Protein AF-A0A819PLM0-F1 (afdb_monomer_lite)

InterPro domains:
  IPR001611 Leucine-rich repeat [PS51450] (161-182)
  IPR003591 Leucine-rich repeat, typical subtype [SM00369] (133-156)
  IPR003591 Leucine-rich repeat, typical subtype [SM00369] (159-182)
  IPR003591 Leucine-rich repeat, typical subtype [SM00369] (183-206)
  IPR032675 Leucine-rich repeat domain superfamily [G3DSA:3.80.10.10] (33-227)
  IPR032675 Leucine-rich repeat domain superfamily [G3DSA:3.80.10.10] (303-506)

Secondary structure (DSSP, 8-state):
--------------------S-SS--TTEEEETTTEEEEES-EE-S---TT-STT-----EEEEEES-EESS-HHHHHTTTGGGEEEEEEES-EE-TT----TT-----SS--EEEEE-HHHHHHHTTTT---TT--EEE-TTS---TTS-EE--TTT-TT--EEE--SS--SBSTTEESGGGGG-SEEE--SS---B---EEE---S-SS----EEE---TT--EEE-TT-TT--HHHHHHHHGGGGT-SSPEEEE-TTS----GGGGTTTGGGEEEEE--S---SSPBPTTTTTT-TT--EEE--S-TT--EEEEEE-TT--EEE-TT-TT--EEEEEE--TT-EEEEEE--SS---EEEEE-TTSS-SSEEEEEEE-TTS-----GGGGGEEEEEEE--SS---EEEEE-------SS---S--EEE--SS--SEEEEE--SS--SEEE--SS--SEEEEE-S---EEE-TT-TT---STTTEEEE-TT--EEE-TT------

Foldseek 3Di:
DDDDDDDDDDDDPPDPPPDLVDPDDPPQWDDDLAAETEGEQEEAPAAPSPQPPPPPPHAHHAYYYENYEYADAVCRNDVRPLCRYQEYAYYNYHYDPPDDDDPPRADANNNHQYYAHQEPVVVVRCVQQPHADPRHAEYHHDNHADEPVAQHEDECRRVVRHAYYAHEHYAYQECCSYEYDCLLRHQEYHHEHYQHQAHFFNFYQPPVDPPDRDGDSPLDNLNHAEYHYALHQNYDLVRVLSNQVNLVPHPHAHADAHENNQDADLLSCLVRLCRYAHEHYEPYQHVDEADCSRCVPNQNHAYYAYAQHAPHQEHEYEFHLNHAEDHHEHHANHAYYEYEYQDQNHAYAYDHHANYQHADYYYHCPNYPQQAYEYAEYAHDNHQYQDDVRLSRYAYQEHHHANYAHAEADDDERPNDPDPDPPPDAREDHHEHYAYQYHADEYEDQDHQEYEHYHYCHQAYHEDYEHHQYYEHANNQNHEPDCVRYHYHYPNHNYYHHHNYDYDDD

Structure (mmCIF, N/CA/C/O backbone):
data_AF-A0A819PLM0-F1
#
_entry.id   AF-A0A819PLM0-F1
#
loop_
_atom_site.group_PDB
_atom_site.id
_atom_site.type_symbol
_atom_site.label_atom_id
_atom_site.label_alt_id
_atom_site.label_comp_id
_atom_site.label_asym_id
_atom_site.label_entity_id
_atom_site.label_seq_id
_atom_site.pdbx_PDB_ins_code
_atom_site.Cartn_x
_atom_site.Cartn_y
_atom_site.Cartn_z
_atom_site.occupancy
_atom_site.B_iso_or_equiv
_atom_site.auth_seq_id
_atom_site.auth_comp_id
_atom_site.auth_asym_id
_atom_site.auth_atom_id
_atom_site.pdbx_PDB_model_num
ATOM 1 N N . MET A 1 1 ? 8.967 42.102 -96.503 1.00 39.44 1 MET A N 1
ATOM 2 C CA . MET A 1 1 ? 8.960 40.852 -95.717 1.00 39.44 1 MET A CA 1
ATOM 3 C C . MET A 1 1 ? 9.315 41.214 -94.288 1.00 39.44 1 MET A C 1
ATOM 5 O O . MET A 1 1 ? 10.420 41.681 -94.067 1.00 39.44 1 MET A O 1
ATOM 9 N N . LYS A 1 2 ? 8.344 41.156 -93.372 1.00 35.94 2 LYS A N 1
ATOM 10 C CA . LYS A 1 2 ? 8.522 41.447 -91.943 1.00 35.94 2 LYS A CA 1
ATOM 11 C C . LYS A 1 2 ? 8.435 40.114 -91.203 1.00 35.94 2 LYS A C 1
ATOM 13 O O . LYS A 1 2 ? 7.390 39.475 -91.269 1.00 35.94 2 LYS A O 1
ATOM 18 N N . GLU A 1 3 ? 9.522 39.701 -90.564 1.00 42.59 3 GLU A N 1
ATOM 19 C CA . GLU A 1 3 ? 9.562 38.519 -89.702 1.00 42.59 3 GLU A CA 1
ATOM 20 C C . GLU A 1 3 ? 8.874 38.829 -88.367 1.00 42.59 3 GLU A C 1
ATOM 22 O O . GLU A 1 3 ? 9.189 39.813 -87.698 1.00 42.59 3 GLU A O 1
ATOM 27 N N . GLN A 1 4 ? 7.893 38.003 -88.005 1.00 39.53 4 GLN A N 1
ATOM 28 C CA . GLN A 1 4 ? 7.268 38.000 -86.687 1.00 39.53 4 GLN A CA 1
ATOM 29 C C . GLN A 1 4 ? 8.081 37.086 -85.769 1.00 39.53 4 GLN A C 1
ATOM 31 O O . GLN A 1 4 ? 8.126 35.876 -85.970 1.00 39.53 4 GLN A O 1
ATOM 36 N N . ILE A 1 5 ? 8.704 37.672 -84.748 1.00 39.28 5 ILE A N 1
ATOM 37 C CA . ILE A 1 5 ? 9.298 36.943 -83.626 1.00 39.28 5 ILE A CA 1
ATOM 38 C C . ILE A 1 5 ? 8.172 36.651 -82.629 1.00 39.28 5 ILE A C 1
ATOM 40 O O . ILE A 1 5 ? 7.633 37.565 -82.004 1.00 39.28 5 ILE A O 1
ATOM 44 N N . LEU A 1 6 ? 7.799 35.377 -82.502 1.00 31.53 6 LEU A N 1
ATOM 45 C CA . LEU A 1 6 ? 6.848 34.889 -81.506 1.00 31.53 6 LEU A CA 1
ATOM 46 C C . LEU A 1 6 ? 7.634 34.500 -80.240 1.00 31.53 6 LEU A C 1
ATOM 48 O O . LEU A 1 6 ? 8.292 33.464 -80.206 1.00 31.53 6 LEU A O 1
ATOM 52 N N . ILE A 1 7 ? 7.604 35.348 -79.209 1.00 33.19 7 ILE A N 1
ATOM 53 C CA . ILE A 1 7 ? 8.177 35.046 -77.888 1.00 33.19 7 ILE A CA 1
ATOM 54 C C . ILE A 1 7 ? 7.120 34.285 -77.080 1.00 33.19 7 ILE A C 1
ATOM 56 O O . ILE A 1 7 ? 6.097 34.854 -76.703 1.00 33.19 7 ILE A O 1
ATOM 60 N N . LEU A 1 8 ? 7.364 32.999 -76.821 1.00 29.98 8 LEU A N 1
ATOM 61 C CA . LEU A 1 8 ? 6.540 32.169 -75.942 1.00 29.98 8 LEU A CA 1
ATOM 62 C C . LEU A 1 8 ? 6.987 32.387 -74.484 1.00 29.98 8 LEU A C 1
ATOM 64 O O . LEU A 1 8 ? 8.054 31.926 -74.081 1.00 29.98 8 LEU A O 1
ATOM 68 N N . PHE A 1 9 ? 6.185 33.092 -73.685 1.00 32.97 9 PHE A N 1
ATOM 69 C CA . PHE A 1 9 ? 6.354 33.144 -72.230 1.00 32.97 9 PHE A CA 1
ATOM 70 C C . PHE A 1 9 ? 5.713 31.897 -71.605 1.00 32.97 9 PHE A C 1
ATOM 72 O O . PHE A 1 9 ? 4.490 31.765 -71.595 1.00 32.97 9 PHE A O 1
ATOM 79 N N . PHE A 1 10 ? 6.525 30.992 -71.055 1.00 31.45 10 PHE A N 1
ATOM 80 C CA . PHE A 1 10 ? 6.043 29.958 -70.138 1.00 31.45 10 PHE A CA 1
ATOM 81 C C . PHE A 1 10 ? 5.852 30.586 -68.750 1.00 31.45 10 PHE A C 1
ATOM 83 O O . PHE A 1 10 ? 6.812 30.791 -68.010 1.00 31.45 10 PHE A O 1
ATOM 90 N N . LEU A 1 11 ? 4.606 30.910 -68.399 1.00 32.84 11 LEU A N 1
ATOM 91 C CA . LEU A 1 11 ? 4.214 31.162 -67.014 1.00 32.84 11 LEU A CA 1
ATOM 92 C C . LEU A 1 11 ? 4.039 29.802 -66.322 1.00 32.84 11 LEU A C 1
ATOM 94 O O . LEU A 1 11 ? 3.054 29.106 -66.556 1.00 32.84 11 LEU A O 1
ATOM 98 N N . ILE A 1 12 ? 4.991 29.414 -65.474 1.00 34.84 12 ILE A N 1
ATOM 99 C CA . ILE A 1 12 ? 4.799 28.301 -64.539 1.00 34.84 12 ILE A CA 1
ATOM 100 C C . ILE A 1 12 ? 4.036 28.863 -63.336 1.00 34.84 12 ILE A C 1
ATOM 102 O O . ILE A 1 12 ? 4.604 29.555 -62.492 1.00 34.84 12 ILE A O 1
ATOM 106 N N . PHE A 1 13 ? 2.736 28.584 -63.271 1.00 33.00 13 PHE A N 1
ATOM 107 C CA . PHE A 1 13 ? 1.958 28.737 -62.046 1.00 33.00 13 PHE A CA 1
ATOM 108 C C . PHE A 1 13 ? 2.398 27.639 -61.068 1.00 33.00 13 PHE A C 1
ATOM 110 O O . PHE A 1 13 ? 2.023 26.480 -61.217 1.00 33.00 13 PHE A O 1
ATOM 117 N N . ILE A 1 14 ? 3.211 27.993 -60.070 1.00 35.59 14 ILE A N 1
ATOM 118 C CA . ILE A 1 14 ? 3.368 27.158 -58.875 1.00 35.59 14 ILE A CA 1
ATOM 119 C C . ILE A 1 14 ? 2.155 27.454 -57.998 1.00 35.59 14 ILE A C 1
ATOM 121 O O . ILE A 1 14 ? 2.146 28.400 -57.208 1.00 35.59 14 ILE A O 1
ATOM 125 N N . GLU A 1 15 ? 1.099 26.671 -58.179 1.00 34.19 15 GLU A N 1
ATOM 126 C CA . GLU A 1 15 ? -0.020 26.659 -57.251 1.00 34.19 15 GLU A CA 1
ATOM 127 C C . GLU A 1 15 ? 0.487 26.067 -55.931 1.00 34.19 15 GLU A C 1
ATOM 129 O O . GLU A 1 15 ? 0.917 24.916 -55.856 1.00 34.19 15 GLU A O 1
ATOM 134 N N . LYS A 1 16 ? 0.514 26.888 -54.878 1.00 37.19 16 LYS A N 1
ATOM 135 C CA . LYS A 1 16 ? 0.837 26.460 -53.515 1.00 37.19 16 LYS A CA 1
ATOM 136 C C . LYS A 1 16 ? -0.324 25.592 -53.014 1.00 37.19 16 LYS A C 1
ATOM 138 O O . LYS A 1 16 ? -1.188 26.066 -52.279 1.00 37.19 16 LYS A O 1
ATOM 143 N N . THR A 1 17 ? -0.384 24.331 -53.430 1.00 36.22 17 THR A N 1
ATOM 144 C CA . THR A 1 17 ? -1.346 23.368 -52.894 1.00 36.22 17 THR A CA 1
ATOM 145 C C . THR A 1 17 ? -0.977 23.088 -51.440 1.00 36.22 17 THR A C 1
ATOM 147 O O . THR A 1 17 ? -0.076 22.301 -51.148 1.00 36.22 17 THR A O 1
ATOM 150 N N . LYS A 1 18 ? -1.658 23.763 -50.509 1.00 42.03 18 LYS A N 1
ATOM 151 C CA . LYS A 1 18 ? -1.736 23.356 -49.103 1.00 42.03 18 LYS A CA 1
ATOM 152 C C . LYS A 1 18 ? -2.531 22.050 -49.028 1.00 42.03 18 LYS A C 1
ATOM 154 O O . LYS A 1 18 ? -3.700 22.054 -48.665 1.00 42.03 18 LYS A O 1
ATOM 159 N N . CYS A 1 19 ? -1.914 20.943 -49.414 1.00 35.69 19 CYS A N 1
ATOM 160 C CA . CYS A 1 19 ? -2.446 19.618 -49.136 1.00 35.69 19 CYS A CA 1
ATOM 161 C C . CYS A 1 19 ? -1.855 19.162 -47.803 1.00 35.69 19 CYS A C 1
ATOM 163 O O . CYS A 1 19 ? -0.781 18.562 -47.772 1.00 35.69 19 CYS A O 1
ATOM 165 N N . SER A 1 20 ? -2.538 19.437 -46.689 1.00 47.97 20 SER A N 1
ATOM 166 C CA . SER A 1 20 ? -2.386 18.553 -45.535 1.00 47.97 20 SER A CA 1
ATOM 167 C C . SER A 1 20 ? -2.935 17.200 -45.981 1.00 47.97 20 SER A C 1
ATOM 169 O O . SER A 1 20 ? -4.117 17.090 -46.286 1.00 47.97 20 SER A O 1
ATOM 171 N N . PHE A 1 21 ? -2.072 16.188 -46.092 1.00 48.28 21 PHE A N 1
ATOM 172 C CA . PHE A 1 21 ? -2.403 14.867 -46.655 1.00 48.28 21 PHE A CA 1
ATOM 173 C C . PHE A 1 21 ? -3.603 14.175 -45.985 1.00 48.28 21 PHE A C 1
ATOM 175 O O . PHE A 1 21 ? -4.183 13.252 -46.547 1.00 48.28 21 PHE A O 1
ATOM 182 N N . TRP A 1 22 ? -3.999 14.648 -44.806 1.00 51.53 22 TRP A N 1
ATOM 183 C CA . TRP A 1 22 ? -5.264 14.320 -44.177 1.00 51.53 22 TRP A CA 1
ATOM 184 C C . TRP A 1 22 ? -6.136 15.572 -44.197 1.00 51.53 22 TRP A C 1
ATOM 186 O O . TRP A 1 22 ? -5.910 16.504 -43.427 1.00 51.53 22 TRP A O 1
ATOM 196 N N . ASN A 1 23 ? -7.130 15.603 -45.083 1.00 54.16 23 ASN A N 1
ATOM 197 C CA . ASN A 1 23 ? -8.199 16.600 -44.987 1.00 54.16 23 ASN A CA 1
ATOM 198 C C . ASN A 1 23 ? -9.123 16.313 -43.786 1.00 54.16 23 ASN A C 1
ATOM 200 O O . ASN A 1 23 ? -9.836 17.204 -43.339 1.00 54.16 23 ASN A O 1
ATOM 204 N N . GLU A 1 24 ? -9.067 15.099 -43.228 1.00 61.81 24 GLU A N 1
ATOM 205 C CA . GLU A 1 24 ? -9.832 14.671 -42.057 1.00 61.81 24 GLU A CA 1
ATOM 206 C C . GLU A 1 24 ? -8.942 13.809 -41.158 1.00 61.81 24 GLU A C 1
ATOM 208 O O . GLU A 1 24 ? -8.357 12.844 -41.630 1.00 61.81 24 GLU A O 1
ATOM 213 N N . ILE A 1 25 ? -8.819 14.142 -39.872 1.00 70.19 25 ILE A N 1
ATOM 214 C CA . ILE A 1 25 ? -8.204 13.263 -38.861 1.00 70.19 25 ILE A CA 1
ATOM 215 C C . ILE A 1 25 ? -9.040 11.968 -38.800 1.00 70.19 25 ILE A C 1
ATOM 217 O O . ILE A 1 25 ? -10.268 12.075 -38.870 1.00 70.19 25 ILE A O 1
ATOM 221 N N . PRO A 1 26 ? -8.448 10.757 -38.655 1.00 79.31 26 PRO A N 1
ATOM 222 C CA . PRO A 1 26 ? -9.245 9.546 -38.477 1.00 79.31 26 PRO A CA 1
ATOM 223 C C . PRO A 1 26 ? -10.295 9.754 -37.392 1.00 79.31 26 PRO A C 1
ATOM 225 O O . PRO A 1 26 ? -9.988 10.294 -36.333 1.00 79.31 26 PRO A O 1
ATOM 228 N N . SER A 1 27 ? -11.511 9.257 -37.600 1.00 83.38 27 SER A N 1
ATOM 229 C CA . SER A 1 27 ? -12.610 9.430 -36.638 1.00 83.38 27 SER A CA 1
ATOM 230 C C . SER A 1 27 ? -12.317 8.877 -35.234 1.00 83.38 27 SER A C 1
ATOM 232 O O . SER A 1 27 ? -13.018 9.211 -34.284 1.00 83.38 27 SER A O 1
ATOM 234 N N . ARG A 1 28 ? -11.280 8.042 -35.090 1.00 89.38 28 ARG A N 1
ATOM 235 C CA . ARG A 1 28 ? -10.802 7.469 -33.821 1.00 89.38 28 ARG A CA 1
ATOM 236 C C . ARG A 1 28 ? -9.476 8.060 -33.343 1.00 89.38 28 ARG A C 1
ATOM 238 O O . ARG A 1 28 ? -8.719 7.405 -32.628 1.00 89.38 28 ARG A O 1
ATOM 245 N N . CYS A 1 29 ? -9.176 9.270 -33.788 1.00 88.12 29 CYS A N 1
ATOM 246 C CA . CYS A 1 29 ? -8.016 10.020 -33.362 1.00 88.12 29 CYS A CA 1
ATOM 247 C C . CYS A 1 29 ? -8.452 11.373 -32.811 1.00 88.12 29 CYS A C 1
ATOM 249 O O . CYS A 1 29 ? -9.227 12.102 -33.427 1.00 88.12 29 CYS A O 1
ATOM 251 N N . ILE A 1 30 ? -7.926 11.707 -31.641 1.00 86.44 30 ILE A N 1
ATOM 252 C CA . ILE A 1 30 ? -8.022 13.021 -31.029 1.00 86.44 30 ILE A CA 1
ATOM 253 C C . ILE A 1 30 ? -6.692 13.716 -31.270 1.00 86.44 30 ILE A C 1
ATOM 255 O O . ILE A 1 30 ? -5.627 13.166 -30.987 1.00 86.44 30 ILE A O 1
ATOM 259 N N . TYR A 1 31 ? -6.766 14.938 -31.779 1.00 82.56 31 TYR A N 1
ATOM 260 C CA . TYR A 1 31 ? -5.604 15.792 -31.927 1.00 82.56 31 TYR A CA 1
ATOM 261 C C . TYR A 1 31 ? -5.872 17.148 -31.291 1.00 82.56 31 TYR A C 1
ATOM 263 O O . TYR A 1 31 ? -6.720 17.914 -31.751 1.00 82.56 31 TYR A O 1
ATOM 271 N N . ASP A 1 32 ? -5.111 17.434 -30.247 1.00 78.50 32 ASP A N 1
ATOM 272 C CA . ASP A 1 32 ? -4.927 18.762 -29.702 1.00 78.50 32 ASP A CA 1
ATOM 273 C C . ASP A 1 32 ? -3.659 19.357 -30.320 1.00 78.50 32 ASP A C 1
ATOM 275 O O . ASP A 1 32 ? -2.555 18.838 -30.150 1.00 78.50 32 ASP A O 1
ATOM 279 N N . ARG A 1 33 ? -3.828 20.488 -31.013 1.00 69.06 33 ARG A N 1
ATOM 280 C CA . ARG A 1 33 ? -2.746 21.241 -31.665 1.00 69.06 33 ARG A CA 1
ATOM 281 C C . ARG A 1 33 ? -1.660 21.722 -30.702 1.00 69.06 33 ARG A C 1
ATOM 283 O O . ARG A 1 33 ? -0.655 22.246 -31.176 1.00 69.06 33 ARG A O 1
ATOM 290 N N . THR A 1 34 ? -1.890 21.635 -29.395 1.00 70.62 34 THR A N 1
ATOM 291 C CA . THR A 1 34 ? -0.967 22.135 -28.379 1.00 70.62 34 THR A CA 1
ATOM 292 C C . THR A 1 34 ? -0.127 21.044 -27.729 1.00 70.62 34 THR A C 1
ATOM 294 O O . THR A 1 34 ? 1.035 21.306 -27.435 1.00 70.62 34 THR A O 1
ATOM 297 N N . THR A 1 35 ? -0.683 19.852 -27.481 1.00 79.88 35 THR A N 1
ATOM 298 C CA . THR A 1 35 ? -0.025 18.887 -26.582 1.00 79.88 35 THR A CA 1
ATOM 299 C C . THR A 1 35 ? -0.283 17.414 -26.879 1.00 79.88 35 THR A C 1
ATOM 301 O O . THR A 1 35 ? 0.577 16.605 -26.551 1.00 79.88 35 THR A O 1
ATOM 304 N N . LEU A 1 36 ? -1.405 17.018 -27.486 1.00 86.56 36 LEU A N 1
ATOM 305 C CA . LEU A 1 36 ? -1.820 15.611 -27.498 1.00 86.56 36 LEU A CA 1
ATOM 306 C C . LEU A 1 36 ? -2.197 15.119 -28.892 1.00 86.56 36 LEU A C 1
ATOM 308 O O . LEU A 1 36 ? -3.069 15.673 -29.554 1.00 86.56 36 LEU A O 1
ATOM 312 N N . PHE A 1 37 ? -1.631 13.985 -29.282 1.00 89.38 37 PHE A N 1
ATOM 313 C CA . PHE A 1 37 ? -2.155 13.156 -30.356 1.00 89.38 37 PHE A CA 1
ATOM 314 C C . PHE A 1 37 ? -2.455 11.761 -29.815 1.00 89.38 37 PHE A C 1
ATOM 316 O O . PHE A 1 37 ? -1.547 11.052 -29.393 1.00 89.38 37 PHE A O 1
ATOM 323 N N . SER A 1 38 ? -3.726 11.365 -29.822 1.00 91.69 38 SER A N 1
ATOM 324 C CA . SER A 1 38 ? -4.169 10.073 -29.301 1.00 91.69 38 SER A CA 1
ATOM 325 C C . SER A 1 38 ? -5.030 9.344 -30.321 1.00 91.69 38 SER A C 1
ATOM 327 O O . SER A 1 38 ? -5.985 9.916 -30.835 1.00 91.69 38 SER A O 1
ATOM 329 N N . CYS A 1 39 ? -4.721 8.084 -30.610 1.00 92.25 39 CYS A N 1
ATOM 330 C CA . CYS A 1 39 ? -5.466 7.250 -31.548 1.00 92.25 39 CYS A CA 1
ATOM 331 C C . CYS A 1 39 ? -5.725 5.861 -30.980 1.00 92.25 39 CYS A C 1
ATOM 333 O O . CYS A 1 39 ? -4.857 5.269 -30.334 1.00 92.25 39 CYS A O 1
ATOM 335 N N . TRP A 1 40 ? -6.890 5.294 -31.294 1.00 94.12 40 TRP A N 1
ATOM 336 C CA . TRP A 1 40 ? -7.228 3.924 -30.915 1.00 94.12 40 TRP A CA 1
ATOM 337 C C . TRP A 1 40 ? -7.963 3.177 -32.024 1.00 94.12 40 TRP A C 1
ATOM 339 O O . TRP A 1 40 ? -8.825 3.734 -32.700 1.00 94.12 40 TRP A O 1
ATOM 349 N N . ASN A 1 41 ? -7.689 1.879 -32.174 1.00 92.81 41 ASN A N 1
ATOM 350 C CA . ASN A 1 41 ? -8.374 1.021 -33.148 1.00 92.81 41 ASN A CA 1
ATOM 351 C C . ASN A 1 41 ? -8.357 1.608 -34.576 1.00 92.81 41 ASN A C 1
ATOM 353 O O . ASN A 1 41 ? -9.371 1.551 -35.282 1.00 92.81 41 ASN A O 1
ATOM 357 N N . THR A 1 42 ? -7.233 2.208 -34.975 1.00 90.44 42 THR A N 1
ATOM 358 C CA . THR A 1 42 ? -7.061 2.888 -36.266 1.00 90.44 42 THR A CA 1
ATOM 359 C C . THR A 1 42 ? -6.138 2.076 -37.165 1.00 90.44 42 THR A C 1
ATOM 361 O O . THR A 1 42 ? -5.247 1.369 -36.698 1.00 90.44 42 THR A O 1
ATOM 364 N N . THR A 1 43 ? -6.338 2.169 -38.477 1.00 89.56 43 THR A N 1
ATOM 365 C CA . THR A 1 43 ? -5.385 1.644 -39.456 1.00 89.56 43 THR A CA 1
ATOM 366 C C . THR A 1 43 ? -4.625 2.796 -40.096 1.00 89.56 43 THR A C 1
ATOM 368 O O . THR A 1 43 ? -5.218 3.634 -40.772 1.00 89.56 43 THR A O 1
ATOM 371 N N . PHE A 1 44 ? -3.313 2.835 -39.886 1.00 85.56 44 PHE A N 1
ATOM 372 C CA . PHE A 1 44 ? -2.427 3.838 -40.463 1.00 85.56 44 PHE A CA 1
ATOM 373 C C . PHE A 1 44 ? -1.891 3.335 -41.800 1.00 85.56 44 PHE A C 1
ATOM 375 O O . PHE A 1 44 ? -0.992 2.494 -41.850 1.00 85.56 44 PHE A O 1
ATOM 382 N N . THR A 1 45 ? -2.477 3.846 -42.881 1.00 83.94 45 THR A N 1
ATOM 383 C CA . THR A 1 45 ? -2.053 3.586 -44.268 1.00 83.94 45 THR A CA 1
ATOM 384 C C . THR A 1 45 ? -1.266 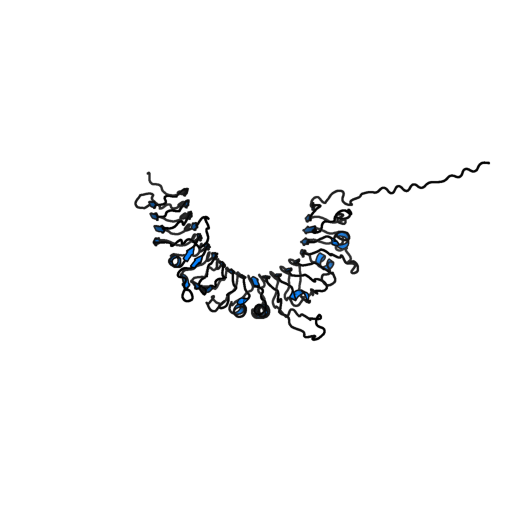4.746 -44.878 1.00 83.94 45 THR A C 1
ATOM 386 O O . THR A 1 45 ? -0.668 4.589 -45.936 1.00 83.94 45 THR A O 1
ATOM 389 N N . HIS A 1 46 ? -1.243 5.897 -44.198 1.00 79.12 46 HIS A N 1
ATOM 390 C CA . HIS A 1 46 ? -0.556 7.122 -44.607 1.00 79.12 46 HIS A CA 1
ATOM 391 C C . HIS A 1 46 ? 0.226 7.706 -43.417 1.00 79.12 46 HIS A C 1
ATOM 393 O O . HIS A 1 46 ? -0.208 7.508 -42.274 1.00 79.12 46 HIS A O 1
ATOM 399 N N . PRO A 1 47 ? 1.352 8.414 -43.654 1.00 72.25 47 PRO A N 1
ATOM 400 C CA . PRO A 1 47 ? 2.085 9.115 -42.606 1.00 72.25 47 PRO A CA 1
ATOM 401 C C . PRO A 1 47 ? 1.164 10.048 -41.832 1.00 72.25 47 PRO A C 1
ATOM 403 O O . PRO A 1 47 ? 0.231 10.622 -42.402 1.00 72.25 47 PRO A O 1
ATOM 406 N N . ILE A 1 48 ? 1.435 10.232 -40.545 1.00 69.00 48 ILE A N 1
ATOM 407 C CA . ILE A 1 48 ? 0.731 11.227 -39.745 1.00 69.00 48 ILE A CA 1
ATOM 408 C C . ILE A 1 48 ? 1.258 12.606 -40.195 1.00 69.00 48 ILE A C 1
ATOM 410 O O . ILE A 1 48 ? 2.424 12.910 -39.971 1.00 69.00 48 ILE A O 1
ATOM 414 N N . PRO A 1 49 ? 0.441 13.461 -40.839 1.00 60.31 49 PRO A N 1
ATOM 415 C CA . PRO A 1 49 ? 0.878 14.706 -41.474 1.00 60.31 49 PRO A CA 1
ATOM 416 C C . PRO A 1 49 ? 0.991 15.837 -40.453 1.00 60.31 49 PRO A C 1
ATOM 418 O O . PRO A 1 49 ? 1.187 16.998 -40.815 1.00 60.31 49 PRO A O 1
ATOM 421 N N . LEU A 1 50 ? 0.762 15.511 -39.182 1.00 57.12 50 LEU A N 1
ATOM 422 C CA . LEU A 1 50 ? 0.890 16.443 -38.090 1.00 57.12 50 LEU A CA 1
ATOM 423 C C . LEU A 1 50 ? 2.317 17.003 -38.173 1.00 57.12 50 LEU A C 1
ATOM 425 O O . LEU A 1 50 ? 3.246 16.298 -38.556 1.00 57.12 50 LEU A O 1
ATOM 429 N N . PHE A 1 51 ? 2.492 18.275 -37.837 1.00 56.06 51 PHE A N 1
ATOM 430 C CA . PHE A 1 51 ? 3.798 18.925 -37.669 1.00 56.06 51 PHE A CA 1
ATOM 431 C C . PHE A 1 51 ? 4.514 19.497 -38.912 1.00 56.06 51 PHE A C 1
ATOM 433 O O . PHE A 1 51 ? 5.518 20.177 -38.726 1.00 56.06 51 PHE A O 1
ATOM 440 N N . ASN A 1 52 ? 3.992 19.374 -40.142 1.00 49.47 52 ASN A N 1
ATOM 441 C CA . ASN A 1 52 ? 4.617 20.024 -41.318 1.00 49.47 52 ASN A CA 1
ATOM 442 C C . ASN A 1 52 ? 4.338 21.538 -41.471 1.00 49.47 52 ASN A C 1
ATOM 444 O O . ASN A 1 52 ? 4.957 22.182 -42.322 1.00 49.47 52 ASN A O 1
ATOM 448 N N . ASP A 1 53 ? 3.456 22.142 -40.664 1.00 51.44 53 ASP A N 1
ATOM 449 C CA . ASP A 1 53 ? 3.334 23.607 -40.639 1.00 51.44 53 ASP A CA 1
ATOM 450 C C . ASP A 1 53 ? 4.442 24.208 -39.755 1.00 51.44 53 ASP A C 1
ATOM 452 O O . ASP A 1 53 ? 4.517 23.969 -38.552 1.00 51.44 53 ASP A O 1
ATOM 456 N N . LEU A 1 54 ? 5.293 25.033 -40.372 1.00 46.81 54 LEU A N 1
ATOM 457 C CA . LEU A 1 54 ? 6.492 25.709 -39.836 1.00 46.81 54 LEU A CA 1
ATOM 458 C C . LEU A 1 54 ? 6.279 26.592 -38.579 1.00 46.81 54 LEU A C 1
ATOM 460 O O . LEU A 1 54 ? 7.188 27.312 -38.172 1.00 46.81 54 LEU A O 1
ATOM 464 N N . THR A 1 55 ? 5.096 26.579 -37.968 1.00 49.50 55 THR A N 1
ATOM 465 C CA . THR A 1 55 ? 4.713 27.409 -36.815 1.00 49.50 55 THR A CA 1
ATOM 466 C C . THR A 1 55 ? 4.659 26.661 -35.482 1.00 49.50 55 THR A C 1
ATOM 468 O O . THR A 1 55 ? 4.373 27.280 -34.460 1.00 49.50 55 THR A O 1
ATOM 471 N N . TYR A 1 56 ? 4.933 25.355 -35.446 1.00 52.25 56 TYR A N 1
ATOM 472 C CA . TYR A 1 56 ? 4.885 24.582 -34.201 1.00 52.25 56 TYR A CA 1
ATOM 473 C C . TYR A 1 56 ? 6.214 24.658 -33.437 1.00 52.25 56 TYR A C 1
ATOM 475 O O . TYR A 1 56 ? 7.086 23.805 -33.562 1.00 52.25 56 TYR A O 1
ATOM 483 N N . THR A 1 57 ? 6.366 25.713 -32.635 1.00 52.84 57 THR A N 1
ATOM 484 C CA . THR A 1 57 ? 7.484 25.918 -31.694 1.00 52.84 57 THR A CA 1
ATOM 485 C C . THR A 1 57 ? 7.231 25.320 -30.307 1.00 52.84 57 THR A C 1
ATOM 487 O O . THR A 1 57 ? 8.044 25.505 -29.401 1.00 52.84 57 THR A O 1
ATOM 490 N N . LEU A 1 58 ? 6.106 24.629 -30.108 1.00 54.22 58 LEU A N 1
ATOM 491 C CA . LEU A 1 58 ? 5.733 24.097 -28.804 1.00 54.22 58 LEU A CA 1
ATOM 492 C C . LEU A 1 58 ? 6.474 22.783 -28.533 1.00 54.22 58 LEU A C 1
ATOM 494 O O . LEU A 1 58 ? 6.332 21.790 -29.246 1.00 54.22 58 LEU A O 1
ATOM 498 N N . GLN A 1 59 ? 7.303 22.821 -27.496 1.00 61.34 59 GLN A N 1
ATOM 499 C CA . GLN A 1 59 ? 7.862 21.645 -26.839 1.00 61.34 59 GLN A CA 1
ATOM 500 C C . GLN A 1 59 ? 6.715 20.914 -26.114 1.00 61.34 59 GLN A C 1
ATOM 502 O O . GLN A 1 59 ? 5.730 21.562 -25.762 1.00 61.34 59 GLN A O 1
ATOM 507 N N . ASN A 1 60 ? 6.854 19.603 -25.877 1.00 71.62 60 ASN A N 1
ATOM 508 C CA . ASN A 1 60 ? 5.978 18.789 -25.008 1.00 71.62 60 ASN A CA 1
ATOM 509 C C . ASN A 1 60 ? 4.787 18.082 -25.679 1.00 71.62 60 ASN A C 1
ATOM 511 O O . ASN A 1 60 ? 3.675 18.081 -25.152 1.00 71.62 60 ASN A O 1
ATOM 515 N N . HIS A 1 61 ? 4.999 17.454 -26.840 1.00 85.56 61 HIS A N 1
ATOM 516 C CA . HIS A 1 61 ? 3.950 16.641 -27.460 1.00 85.56 61 HIS A CA 1
ATOM 517 C C . HIS A 1 61 ? 3.898 15.225 -26.874 1.00 85.56 61 HIS A C 1
ATOM 519 O O . HIS A 1 61 ? 4.910 14.519 -26.807 1.00 85.56 61 HIS A O 1
ATOM 525 N N . TYR A 1 62 ? 2.687 14.811 -26.517 1.00 90.38 62 TYR A N 1
ATOM 526 C CA . TYR A 1 62 ? 2.311 13.488 -26.044 1.00 90.38 62 TYR A CA 1
ATOM 527 C C . TYR A 1 62 ? 1.634 12.742 -27.192 1.00 90.38 62 TYR A C 1
ATOM 529 O O . TYR A 1 62 ? 0.600 13.170 -27.706 1.00 90.38 62 TYR A O 1
ATOM 537 N N . VAL A 1 63 ? 2.225 11.629 -27.610 1.00 91.25 63 VAL A N 1
ATOM 538 C CA . VAL A 1 63 ? 1.700 10.768 -28.668 1.00 91.25 63 VAL A CA 1
ATOM 539 C C . VAL A 1 63 ? 1.308 9.432 -28.065 1.00 91.25 63 VAL A C 1
ATOM 541 O O . VAL A 1 63 ? 2.135 8.757 -27.463 1.00 91.25 63 VAL A O 1
ATOM 544 N N . GLN A 1 64 ? 0.058 9.035 -28.264 1.00 93.44 64 GLN A N 1
ATOM 545 C CA . GLN A 1 64 ? -0.495 7.790 -27.756 1.00 93.44 64 GLN A CA 1
ATOM 546 C C . GLN A 1 64 ? -1.213 7.048 -28.879 1.00 93.44 64 GLN A C 1
ATOM 548 O O . GLN A 1 64 ? -2.183 7.540 -29.448 1.00 93.44 64 GLN A O 1
ATOM 553 N N . ILE A 1 65 ? -0.769 5.838 -29.197 1.00 92.56 65 ILE A N 1
ATOM 554 C CA . ILE A 1 65 ? -1.419 5.005 -30.206 1.00 92.56 65 ILE A CA 1
ATOM 555 C C . ILE A 1 65 ? -1.662 3.624 -29.617 1.00 92.56 65 ILE A C 1
ATOM 557 O O . ILE A 1 65 ? -0.726 2.926 -29.222 1.00 92.56 65 ILE A O 1
ATOM 561 N N . ARG A 1 66 ? -2.935 3.229 -29.555 1.00 93.81 66 ARG A N 1
ATOM 562 C CA . ARG A 1 66 ? -3.359 1.957 -28.964 1.00 93.81 66 ARG A CA 1
ATOM 563 C C . ARG A 1 66 ? -4.119 1.089 -29.955 1.00 93.81 66 ARG A C 1
ATOM 565 O O . ARG A 1 66 ? -4.900 1.607 -30.758 1.00 93.81 66 ARG A O 1
ATOM 572 N N . ASN A 1 67 ? -3.973 -0.230 -29.846 1.00 93.44 67 ASN A N 1
ATOM 573 C CA . ASN A 1 67 ? -4.804 -1.216 -30.551 1.00 93.44 67 ASN A CA 1
ATOM 574 C C . ASN A 1 67 ? -4.910 -0.962 -32.069 1.00 93.44 67 ASN A C 1
ATOM 576 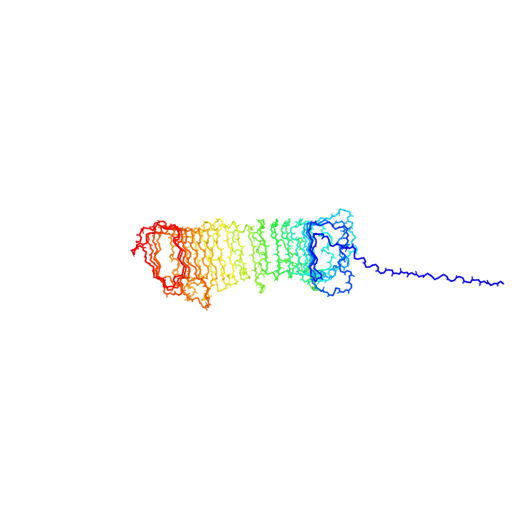O O . ASN A 1 67 ? -5.957 -1.187 -32.674 1.00 93.44 67 ASN A O 1
ATOM 580 N N . SER A 1 68 ? -3.872 -0.394 -32.678 1.00 91.50 68 SER A N 1
ATOM 581 C CA . SER A 1 68 ? -3.905 0.086 -34.059 1.00 91.50 68 SER A CA 1
ATOM 582 C C . SER A 1 68 ? -3.064 -0.800 -34.974 1.00 91.50 68 SER A C 1
ATOM 584 O O . SER A 1 68 ? -2.180 -1.530 -34.524 1.00 91.50 68 SER A O 1
ATOM 586 N N . TYR A 1 69 ? -3.361 -0.758 -36.272 1.00 89.81 69 TYR A N 1
ATOM 587 C CA . TYR A 1 69 ? -2.619 -1.486 -37.301 1.00 89.81 69 TYR A CA 1
ATOM 588 C C . TYR A 1 69 ? -1.830 -0.514 -38.174 1.00 89.81 69 TYR A C 1
ATOM 590 O O . TYR A 1 69 ? -2.401 0.408 -38.756 1.00 89.81 69 TYR A O 1
ATOM 598 N N . PHE A 1 70 ? -0.529 -0.734 -38.299 1.00 85.75 70 PHE A N 1
ATOM 599 C CA . PHE A 1 70 ? 0.364 0.067 -39.125 1.00 85.75 70 PHE A CA 1
ATOM 600 C C . PHE A 1 70 ? 0.705 -0.674 -40.417 1.00 85.75 70 PHE A C 1
ATOM 602 O O . PHE A 1 70 ? 1.275 -1.768 -40.397 1.00 85.75 70 PHE A O 1
ATOM 609 N N . GLN A 1 71 ? 0.378 -0.059 -41.553 1.00 85.50 71 GLN A N 1
ATOM 610 C CA . GLN A 1 71 ? 0.855 -0.494 -42.869 1.00 85.50 71 GLN A CA 1
ATOM 611 C C . GLN A 1 71 ? 2.161 0.194 -43.284 1.00 85.50 71 GLN A C 1
ATOM 613 O O . GLN A 1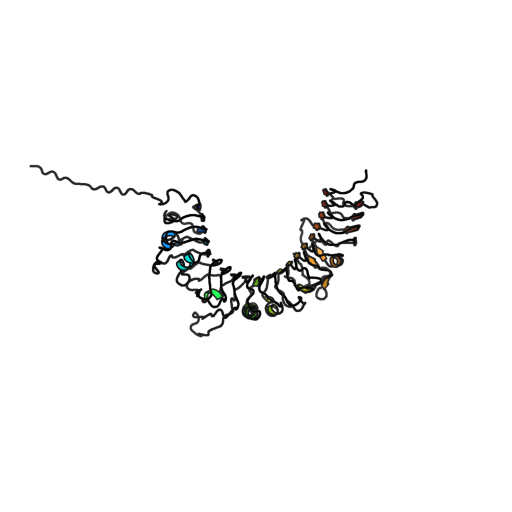 71 ? 2.771 -0.229 -44.260 1.00 85.50 71 GLN A O 1
ATOM 618 N N . LEU A 1 72 ? 2.579 1.218 -42.539 1.00 75.69 72 LEU A N 1
ATOM 619 C CA . LEU A 1 72 ? 3.790 2.008 -42.753 1.00 75.69 72 LEU A CA 1
ATOM 620 C C . LEU A 1 72 ? 4.817 1.772 -41.652 1.00 75.69 72 LEU A C 1
ATOM 622 O O . LEU A 1 72 ? 4.441 1.350 -40.556 1.00 75.69 72 LEU A O 1
ATOM 626 N N . SER A 1 73 ? 6.084 2.095 -41.929 1.00 73.94 73 SER A N 1
ATOM 627 C CA . SER A 1 73 ? 7.130 2.089 -40.906 1.00 73.94 73 SER A CA 1
ATOM 628 C C . SER A 1 73 ? 6.955 3.241 -39.892 1.00 73.94 73 SER A C 1
ATOM 630 O O . SER A 1 73 ? 6.243 4.207 -40.162 1.00 73.94 73 SER A O 1
ATOM 632 N N . LEU A 1 74 ? 7.584 3.178 -38.708 1.00 71.25 74 LEU A N 1
ATOM 633 C CA . LEU A 1 74 ? 7.518 4.242 -37.686 1.00 71.25 74 LEU A CA 1
ATOM 634 C C . LEU A 1 74 ? 8.386 5.383 -38.181 1.00 71.25 74 LEU A C 1
ATOM 636 O O . LEU A 1 74 ? 8.107 6.523 -37.834 1.00 71.25 74 LEU A O 1
ATOM 640 N N . ASN A 1 75 ? 9.405 5.075 -38.995 1.00 70.50 75 ASN A N 1
ATOM 641 C CA . ASN A 1 75 ? 10.166 6.069 -39.728 1.00 70.50 75 ASN A CA 1
ATOM 642 C C . ASN A 1 75 ? 9.177 6.866 -40.558 1.00 70.50 75 ASN A C 1
ATOM 644 O O . ASN A 1 75 ? 8.963 8.027 -40.243 1.00 70.50 75 ASN A O 1
ATOM 648 N N . ASP A 1 76 ? 8.458 6.231 -41.483 1.00 72.94 76 ASP A N 1
ATOM 649 C CA . ASP A 1 76 ? 7.443 6.902 -42.307 1.00 72.94 76 ASP A CA 1
ATOM 650 C C . ASP A 1 76 ? 6.403 7.650 -41.465 1.00 72.94 76 ASP A C 1
ATOM 652 O O . ASP A 1 76 ? 5.947 8.727 -41.842 1.00 72.94 76 ASP A O 1
ATOM 656 N N . LEU A 1 77 ? 6.042 7.101 -40.304 1.00 72.12 77 LEU A N 1
ATOM 657 C CA . LEU A 1 77 ? 5.086 7.709 -39.388 1.00 72.12 77 LEU A CA 1
ATOM 658 C C . LEU A 1 77 ? 5.621 8.979 -38.705 1.00 72.12 77 LEU A C 1
ATOM 660 O O . LEU A 1 77 ? 4.856 9.917 -38.485 1.00 72.12 77 LEU A O 1
ATOM 664 N N . PHE A 1 78 ? 6.909 9.005 -38.352 1.00 72.00 78 PHE A N 1
ATOM 665 C CA . PHE A 1 78 ? 7.522 10.016 -37.490 1.00 72.00 78 PHE A CA 1
ATOM 666 C C . PHE A 1 78 ? 8.686 10.790 -38.125 1.00 72.00 78 PHE A C 1
ATOM 668 O O . PHE A 1 78 ? 9.268 11.623 -37.426 1.00 72.00 78 PHE A O 1
ATOM 675 N N . VAL A 1 79 ? 9.001 10.608 -39.418 1.00 68.19 79 VAL A N 1
ATOM 676 C CA . VAL A 1 79 ? 10.123 11.271 -40.128 1.00 68.19 79 VAL A CA 1
ATOM 677 C C . VAL A 1 79 ? 10.153 12.780 -39.858 1.00 68.19 79 VAL A C 1
ATOM 679 O O . VAL A 1 79 ? 11.223 13.358 -39.685 1.00 68.19 79 VAL A O 1
ATOM 682 N N . HIS A 1 80 ? 8.985 13.421 -39.775 1.00 64.12 80 HIS A N 1
ATOM 683 C CA . HIS A 1 80 ? 8.860 14.873 -39.603 1.00 64.12 80 HIS A CA 1
ATOM 684 C C . HIS A 1 80 ? 8.529 15.320 -38.173 1.00 64.12 80 HIS A C 1
ATOM 686 O O . HIS A 1 80 ? 8.412 16.513 -37.906 1.00 64.12 80 HIS A O 1
ATOM 692 N N . VAL A 1 81 ? 8.367 14.373 -37.251 1.00 69.19 81 VAL A N 1
ATOM 693 C CA . VAL A 1 81 ? 7.673 14.598 -35.977 1.00 69.19 81 VAL A CA 1
ATOM 694 C C . VAL A 1 81 ? 8.492 14.159 -34.776 1.00 69.19 81 VAL A C 1
ATOM 696 O O . VAL A 1 81 ? 8.441 14.800 -33.727 1.00 69.19 81 VAL A O 1
ATOM 699 N N . GLY A 1 82 ? 9.255 13.072 -34.921 1.00 70.88 82 GLY A N 1
ATOM 700 C CA . GLY A 1 82 ? 9.927 12.401 -33.810 1.00 70.88 82 GLY A CA 1
ATOM 701 C C . GLY A 1 82 ? 10.840 13.318 -32.995 1.00 70.88 82 GLY A C 1
ATOM 702 O O . GLY A 1 82 ? 11.003 13.114 -31.795 1.00 70.88 82 GLY A O 1
ATOM 703 N N . SER A 1 83 ? 11.375 14.385 -33.599 1.00 76.12 83 SER A N 1
ATOM 704 C CA . SER A 1 83 ? 12.220 15.357 -32.899 1.00 76.12 83 SER A CA 1
ATOM 705 C C . SER A 1 83 ? 11.490 16.168 -31.824 1.00 76.12 83 SER A C 1
ATOM 707 O O . SER A 1 83 ? 12.155 16.661 -30.916 1.00 76.12 83 SER A O 1
ATOM 709 N N . ASN A 1 84 ? 10.162 16.307 -31.920 1.00 81.62 84 ASN A N 1
ATOM 710 C CA . ASN A 1 84 ? 9.345 17.169 -31.055 1.00 81.62 84 ASN A CA 1
ATOM 711 C C . ASN A 1 84 ? 8.477 16.399 -30.046 1.00 81.62 84 ASN A C 1
ATOM 713 O O . ASN A 1 84 ? 7.791 17.019 -29.230 1.00 81.62 84 ASN A O 1
ATOM 717 N N . ILE A 1 85 ? 8.494 15.065 -30.099 1.00 87.75 85 ILE A N 1
ATOM 718 C CA . ILE A 1 85 ? 7.741 14.213 -29.177 1.00 87.75 85 ILE A CA 1
ATOM 719 C C . ILE A 1 85 ? 8.489 14.145 -27.843 1.00 87.75 85 ILE A C 1
ATOM 721 O O . ILE A 1 85 ? 9.662 13.775 -27.811 1.00 87.75 85 ILE A O 1
ATOM 725 N N . GLU A 1 86 ? 7.806 14.483 -26.750 1.00 92.19 86 GLU A N 1
ATOM 726 C CA . GLU A 1 86 ? 8.320 14.347 -25.380 1.00 92.19 86 GLU A CA 1
ATOM 727 C C . GLU A 1 86 ? 7.891 13.016 -24.752 1.00 92.19 86 GLU A C 1
ATOM 729 O O . GLU A 1 86 ? 8.670 12.390 -24.031 1.00 92.19 86 GLU A O 1
ATOM 734 N N . SER A 1 87 ? 6.678 12.551 -25.056 1.00 94.56 87 SER A N 1
ATOM 735 C CA . SER A 1 87 ? 6.162 11.271 -24.575 1.00 94.56 87 SER A CA 1
ATOM 736 C C . SER A 1 87 ? 5.560 10.472 -25.719 1.00 94.56 87 SER A C 1
ATOM 738 O O . SER A 1 87 ? 4.706 10.984 -26.442 1.00 94.56 87 SER A O 1
ATOM 740 N N . LEU A 1 88 ? 5.987 9.221 -25.873 1.00 93.44 88 LEU A N 1
ATOM 741 C CA . LEU A 1 88 ? 5.473 8.302 -26.882 1.00 93.44 88 LEU A CA 1
ATOM 742 C C . LEU A 1 88 ? 4.976 7.021 -26.224 1.00 93.44 88 LEU A C 1
ATOM 744 O O . LEU A 1 88 ? 5.723 6.347 -25.519 1.00 93.44 88 LEU A O 1
ATOM 748 N N . GLU A 1 89 ? 3.731 6.668 -26.509 1.00 94.25 89 GLU A N 1
ATOM 749 C CA . GLU A 1 89 ? 3.088 5.457 -26.034 1.00 94.25 89 GLU A CA 1
ATOM 750 C C . GLU A 1 89 ? 2.537 4.646 -27.214 1.00 94.25 89 GLU A C 1
ATOM 752 O O . GLU A 1 89 ? 1.693 5.120 -27.980 1.00 94.25 89 GLU A O 1
ATOM 757 N N . LEU A 1 90 ? 3.003 3.405 -27.339 1.00 92.06 90 LEU A N 1
ATOM 758 C CA . LEU A 1 90 ? 2.568 2.428 -28.331 1.00 92.06 90 LEU A CA 1
ATOM 759 C C . LEU A 1 90 ? 2.121 1.156 -27.602 1.00 92.06 90 LEU A C 1
ATOM 761 O O . LEU A 1 90 ? 2.947 0.398 -27.097 1.00 92.06 90 LEU A O 1
ATOM 765 N N . ILE A 1 91 ? 0.808 0.922 -27.522 1.00 91.88 91 ILE A N 1
ATOM 766 C CA . ILE A 1 91 ? 0.251 -0.230 -26.793 1.00 91.88 91 ILE A CA 1
ATOM 767 C C . ILE A 1 91 ? -0.568 -1.123 -27.711 1.00 91.88 91 ILE A C 1
ATOM 769 O O . ILE A 1 91 ? -1.523 -0.669 -28.344 1.00 91.88 91 ILE A O 1
ATOM 773 N N . ASN A 1 92 ? -0.250 -2.421 -27.696 1.00 90.12 92 ASN A N 1
ATOM 774 C CA . ASN A 1 92 ? -1.010 -3.461 -28.391 1.00 90.12 92 ASN A CA 1
ATOM 775 C C . ASN A 1 92 ? -1.234 -3.130 -29.878 1.00 90.12 92 ASN A C 1
ATOM 777 O O . ASN A 1 92 ? -2.320 -3.306 -30.432 1.00 90.12 92 ASN A O 1
ATOM 781 N N . ASN A 1 93 ? -0.208 -2.575 -30.518 1.00 88.62 93 ASN A N 1
ATOM 782 C CA . ASN A 1 93 ? -0.248 -2.269 -31.935 1.00 88.62 93 ASN A CA 1
ATOM 783 C C . ASN A 1 93 ? 0.242 -3.457 -32.758 1.00 88.62 93 ASN A C 1
ATOM 785 O O . ASN A 1 93 ? 0.995 -4.315 -32.299 1.00 88.62 93 ASN A O 1
ATOM 789 N N . THR A 1 94 ? -0.189 -3.500 -34.011 1.00 86.88 94 THR A N 1
ATOM 790 C CA . THR A 1 94 ? 0.202 -4.532 -34.965 1.00 86.88 94 THR A CA 1
ATOM 791 C C . THR A 1 94 ? 0.799 -3.886 -36.203 1.00 86.88 94 THR A C 1
ATOM 793 O O . THR A 1 94 ? 0.370 -2.823 -36.640 1.00 86.88 94 THR A O 1
ATOM 796 N N . PHE A 1 95 ? 1.805 -4.537 -36.775 1.00 83.38 95 PHE A N 1
ATOM 797 C CA . PHE A 1 95 ? 2.554 -4.015 -37.914 1.00 83.38 95 PHE A CA 1
ATOM 798 C C . PHE A 1 95 ? 2.500 -5.000 -39.071 1.00 83.38 95 PHE A C 1
ATOM 800 O O . PHE A 1 95 ? 2.653 -6.217 -38.868 1.00 83.38 95 PHE A O 1
ATOM 807 N N . SER A 1 96 ? 2.293 -4.459 -40.270 1.00 82.81 96 SER A N 1
ATOM 808 C CA . SER A 1 96 ? 2.340 -5.196 -41.529 1.00 82.81 96 SER A CA 1
ATOM 809 C C . SER A 1 96 ? 3.663 -5.949 -41.668 1.00 82.81 96 SER A C 1
ATOM 811 O O . SER A 1 96 ? 4.733 -5.417 -41.384 1.00 82.81 96 SER A O 1
ATOM 813 N N . SER A 1 97 ? 3.599 -7.207 -42.108 1.00 65.88 97 SER A N 1
ATOM 814 C CA . SER A 1 97 ? 4.771 -8.076 -42.291 1.00 65.88 97 SER A CA 1
ATOM 815 C C . SER A 1 97 ? 5.671 -7.673 -43.462 1.00 65.88 97 SER A C 1
ATOM 817 O O . SER A 1 97 ? 6.751 -8.232 -43.606 1.00 65.88 97 SER A O 1
ATOM 819 N N . LEU A 1 98 ? 5.218 -6.750 -44.314 1.00 63.09 98 LEU A N 1
ATOM 820 C CA . LEU A 1 98 ? 5.926 -6.298 -45.517 1.00 63.09 98 LEU A CA 1
ATOM 821 C C . LEU A 1 98 ? 6.941 -5.179 -45.248 1.00 63.09 98 LEU A C 1
ATOM 823 O O . LEU A 1 98 ? 7.623 -4.742 -46.170 1.00 63.09 98 LEU A O 1
ATOM 827 N N . LEU A 1 99 ? 7.028 -4.695 -44.011 1.00 61.38 99 LEU A N 1
ATOM 828 C CA . LEU A 1 99 ? 7.915 -3.599 -43.652 1.00 61.38 99 LEU A CA 1
ATOM 829 C C . LEU A 1 99 ? 9.338 -4.137 -43.467 1.00 61.38 99 LEU A C 1
ATOM 831 O O . LEU A 1 99 ? 9.642 -4.800 -42.477 1.00 61.38 99 LEU A O 1
ATOM 835 N N . SER A 1 100 ? 10.193 -3.885 -44.461 1.00 56.97 100 SER A N 1
ATOM 836 C CA . SER A 1 100 ? 11.632 -4.129 -44.376 1.00 56.97 100 SER A CA 1
ATOM 837 C C . SER A 1 100 ? 12.294 -3.050 -43.528 1.00 56.97 100 SER A C 1
ATOM 839 O O . SER A 1 100 ? 12.049 -1.861 -43.715 1.00 56.97 100 SER A O 1
ATOM 841 N N . PHE A 1 101 ? 13.162 -3.475 -42.620 1.00 60.06 101 PHE A N 1
ATOM 842 C CA . PHE A 1 101 ? 13.925 -2.597 -41.749 1.00 60.06 101 PHE A CA 1
ATOM 843 C C . PHE A 1 101 ? 15.201 -2.147 -42.460 1.00 60.06 101 PHE A C 1
ATOM 845 O O . PHE A 1 101 ? 16.104 -2.958 -42.656 1.00 60.06 101 PHE A O 1
ATOM 852 N N . ASN A 1 102 ? 15.296 -0.869 -42.827 1.00 62.56 102 ASN A N 1
ATOM 853 C CA . ASN A 1 102 ? 16.577 -0.283 -43.211 1.00 62.56 102 ASN A CA 1
ATOM 854 C C . ASN A 1 102 ? 17.324 0.116 -41.935 1.00 62.56 102 ASN A C 1
ATOM 856 O O . ASN A 1 102 ? 16.966 1.099 -41.292 1.00 62.56 102 ASN A O 1
ATOM 860 N N . GLU A 1 103 ? 18.367 -0.632 -41.567 1.00 61.62 103 GLU A N 1
ATOM 861 C CA . GLU A 1 103 ? 19.208 -0.327 -40.393 1.00 61.62 103 GLU A CA 1
ATOM 862 C C . GLU A 1 103 ? 19.873 1.063 -40.463 1.00 61.62 103 GLU A C 1
ATOM 864 O O . GLU A 1 103 ? 20.279 1.615 -39.437 1.00 61.62 103 GLU A O 1
ATOM 869 N N . ASP A 1 104 ? 19.943 1.647 -41.661 1.00 64.12 104 ASP A N 1
ATOM 870 C CA . ASP A 1 104 ? 20.548 2.953 -41.920 1.00 64.12 104 ASP A CA 1
ATOM 871 C C . ASP A 1 104 ? 19.623 4.143 -41.597 1.00 64.12 104 ASP A C 1
ATOM 873 O O . ASP A 1 104 ? 20.094 5.271 -41.430 1.00 64.12 104 ASP A O 1
ATOM 877 N N . GLU A 1 105 ? 18.311 3.925 -41.463 1.00 64.38 105 GLU A N 1
ATOM 878 C CA . GLU A 1 105 ? 17.344 4.995 -41.208 1.00 64.38 105 GLU A CA 1
ATOM 879 C C . GLU A 1 105 ? 17.045 5.132 -39.711 1.00 64.38 105 GLU A C 1
ATOM 881 O O . GLU A 1 105 ? 16.099 4.554 -39.172 1.00 64.38 105 GLU A O 1
ATOM 886 N N . LYS A 1 106 ? 17.863 5.929 -39.020 1.00 65.75 106 LYS A N 1
ATOM 887 C CA . LYS A 1 106 ? 17.674 6.226 -37.594 1.00 65.75 106 LYS A CA 1
ATOM 888 C C . LYS A 1 106 ? 16.723 7.407 -37.400 1.00 65.75 106 LYS A C 1
ATOM 890 O O . LYS A 1 106 ? 17.036 8.525 -37.810 1.00 65.75 106 LYS A O 1
ATOM 895 N N . ILE A 1 107 ? 15.605 7.198 -36.700 1.00 66.31 107 ILE A N 1
ATOM 896 C CA . ILE A 1 107 ? 14.807 8.313 -36.164 1.00 66.31 107 ILE A CA 1
ATOM 897 C C . ILE A 1 107 ? 15.533 8.892 -34.951 1.00 66.31 107 ILE A C 1
ATOM 899 O O . ILE A 1 107 ? 15.888 8.176 -34.014 1.00 66.31 107 ILE A O 1
ATOM 903 N N . TYR A 1 108 ? 15.696 10.211 -34.936 1.00 75.88 108 TYR A N 1
ATOM 904 C CA . TYR A 1 108 ? 16.290 10.927 -33.812 1.00 75.88 108 TYR A CA 1
ATOM 905 C C . TYR A 1 108 ? 15.212 11.550 -32.922 1.00 75.88 108 TYR A C 1
ATOM 907 O O . TYR A 1 108 ? 14.717 12.649 -33.175 1.00 75.88 108 TYR A O 1
ATOM 915 N N . PHE A 1 109 ? 14.890 10.865 -31.827 1.00 85.06 109 PHE A N 1
ATOM 916 C CA . PHE A 1 109 ? 13.988 11.357 -30.787 1.00 85.06 109 PHE A CA 1
ATOM 917 C C . PHE A 1 109 ? 14.726 12.289 -29.814 1.00 85.06 109 PHE A C 1
ATOM 919 O O . PHE A 1 109 ? 15.140 11.895 -28.725 1.00 85.06 109 PHE A O 1
ATOM 926 N N . ARG A 1 110 ? 14.943 13.546 -30.222 1.00 84.31 110 ARG A N 1
ATOM 927 C CA . ARG A 1 110 ? 15.780 14.497 -29.466 1.00 84.31 110 ARG A CA 1
ATOM 928 C C . ARG A 1 110 ? 15.175 14.927 -28.125 1.00 84.31 110 ARG A C 1
ATOM 930 O O . ARG A 1 110 ? 15.935 15.179 -27.194 1.00 84.31 110 ARG A O 1
ATOM 937 N N . LEU A 1 111 ? 13.851 15.055 -28.047 1.00 90.00 111 LEU A N 1
ATOM 938 C CA . LEU A 1 111 ? 13.141 15.571 -26.869 1.00 90.00 111 LEU A CA 1
ATOM 939 C C . LEU A 1 111 ? 12.401 14.491 -26.073 1.00 90.00 111 LEU A C 1
ATOM 941 O O . LEU A 1 111 ? 11.798 14.811 -25.053 1.00 90.00 111 LEU A O 1
ATOM 945 N N . LEU A 1 112 ? 12.457 13.231 -26.510 1.00 92.88 112 LEU A N 1
ATOM 946 C CA . LEU A 1 112 ? 11.693 12.147 -25.904 1.00 92.88 112 LEU A CA 1
ATOM 947 C C . LEU A 1 112 ? 12.211 11.844 -24.496 1.00 92.88 112 LEU A C 1
ATOM 949 O O . LEU A 1 112 ? 13.340 11.385 -24.327 1.00 92.88 112 LEU A O 1
ATOM 953 N N . GLN A 1 113 ? 11.364 12.096 -23.503 1.00 96.06 113 GLN A N 1
ATOM 954 C CA . GLN A 1 113 ? 11.611 11.866 -22.081 1.00 96.06 113 GLN A CA 1
ATOM 955 C C . GLN A 1 113 ? 10.922 10.602 -21.563 1.00 96.06 113 GLN A C 1
ATOM 957 O O . GLN A 1 113 ? 11.430 9.973 -20.630 1.00 96.06 113 GLN A O 1
ATOM 962 N N . SER A 1 114 ? 9.797 10.215 -22.167 1.00 96.81 114 SER A N 1
ATOM 963 C CA . SER A 1 114 ? 9.030 9.026 -21.795 1.00 96.81 114 SER A CA 1
ATOM 964 C C . SER A 1 114 ? 8.715 8.177 -23.021 1.00 96.81 114 SER A C 1
ATOM 966 O O . SER A 1 114 ? 8.166 8.675 -24.000 1.00 96.81 114 SER A O 1
ATOM 968 N N . LEU A 1 115 ? 9.043 6.890 -22.964 1.00 95.06 115 LEU A N 1
ATOM 969 C CA . LEU A 1 115 ? 8.763 5.931 -24.028 1.00 95.06 115 LEU A CA 1
ATOM 970 C C . LEU A 1 115 ? 8.104 4.693 -23.430 1.00 95.06 115 LEU A C 1
ATOM 972 O O . LEU A 1 115 ? 8.677 4.074 -22.537 1.00 95.06 115 LEU A O 1
ATOM 976 N N . GLN A 1 116 ? 6.927 4.334 -23.931 1.00 95.31 116 GLN A N 1
ATOM 977 C CA . GLN A 1 116 ? 6.194 3.135 -23.538 1.00 95.31 116 GLN A CA 1
ATOM 978 C C . GLN A 1 116 ? 5.871 2.296 -24.770 1.00 95.31 116 GLN A C 1
ATOM 980 O O . GLN A 1 116 ? 5.278 2.800 -25.726 1.00 95.31 116 GLN A O 1
ATOM 985 N N . ILE A 1 117 ? 6.281 1.029 -24.763 1.00 91.81 117 ILE A N 1
ATOM 986 C CA . ILE A 1 117 ? 6.115 0.114 -25.896 1.00 91.81 117 ILE A CA 1
ATOM 987 C C . ILE A 1 117 ? 5.672 -1.248 -25.369 1.00 91.81 117 ILE A C 1
ATOM 989 O O . ILE A 1 117 ? 6.466 -1.940 -24.736 1.00 91.81 117 ILE A O 1
ATOM 993 N N . HIS A 1 118 ? 4.433 -1.652 -25.649 1.00 89.69 118 HIS A N 1
ATOM 994 C CA . HIS A 1 118 ? 3.869 -2.952 -25.238 1.00 89.69 118 HIS A CA 1
ATOM 995 C C . HIS A 1 118 ? 3.601 -3.852 -26.451 1.00 89.69 118 HIS A C 1
ATOM 997 O O . HIS A 1 118 ? 2.564 -4.515 -26.543 1.00 89.69 118 HIS A O 1
ATOM 1003 N N . ASP A 1 119 ? 4.487 -3.809 -27.443 1.00 80.50 119 ASP A N 1
ATOM 1004 C CA . ASP A 1 119 ? 4.383 -4.646 -28.625 1.00 80.50 119 ASP A CA 1
ATOM 1005 C C . ASP A 1 119 ? 5.766 -5.032 -29.177 1.00 80.50 119 ASP A C 1
ATOM 1007 O O . ASP A 1 119 ? 6.669 -4.214 -29.372 1.00 80.50 119 ASP A O 1
ATOM 1011 N N . GLU A 1 120 ? 5.936 -6.332 -29.427 1.00 73.62 120 GLU A N 1
ATOM 1012 C CA . GLU A 1 120 ? 7.239 -6.918 -29.755 1.00 73.62 120 GLU A CA 1
ATOM 1013 C C . GLU A 1 120 ? 7.803 -6.395 -31.085 1.00 73.62 120 GLU A C 1
ATOM 1015 O O . GLU A 1 120 ? 9.019 -6.282 -31.253 1.00 73.62 120 GLU A O 1
ATOM 1020 N N . LYS A 1 121 ? 6.924 -6.061 -32.038 1.00 72.00 121 LYS A N 1
ATOM 1021 C CA . LYS A 1 121 ? 7.340 -5.560 -33.350 1.00 72.00 121 LYS A CA 1
ATOM 1022 C C . LYS A 1 121 ? 7.848 -4.121 -33.273 1.00 72.00 121 LYS A C 1
ATOM 1024 O O . LYS A 1 121 ? 8.924 -3.882 -33.809 1.00 72.00 121 LYS A O 1
ATOM 1029 N N . SER A 1 122 ? 7.176 -3.197 -32.573 1.00 70.56 122 SER A N 1
ATOM 1030 C CA . SER A 1 122 ? 7.708 -1.836 -32.367 1.00 70.56 122 SER A CA 1
ATOM 1031 C C . SER A 1 122 ? 9.063 -1.879 -31.695 1.00 70.56 122 SER A C 1
ATOM 1033 O O . SER A 1 122 ? 9.945 -1.096 -32.028 1.00 70.56 122 SER A O 1
ATOM 1035 N N . LEU A 1 123 ? 9.276 -2.814 -30.772 1.00 73.56 123 LEU A N 1
ATOM 1036 C CA . LEU A 1 123 ? 10.556 -2.920 -30.094 1.00 73.56 123 LEU A CA 1
ATOM 1037 C C . LEU A 1 123 ? 11.733 -3.144 -31.060 1.00 73.56 123 LEU A C 1
ATOM 1039 O O . LEU A 1 123 ? 12.786 -2.523 -30.902 1.00 73.56 123 LEU A O 1
ATOM 1043 N N . GLN A 1 124 ? 11.554 -3.997 -32.075 1.00 72.25 124 GLN A N 1
ATOM 1044 C CA . GLN A 1 124 ? 12.572 -4.200 -33.112 1.00 72.25 124 GLN A CA 1
ATOM 1045 C C . GLN A 1 124 ? 12.899 -2.890 -33.841 1.00 72.25 124 GLN A C 1
ATOM 1047 O O . GLN A 1 124 ? 14.036 -2.686 -34.252 1.00 72.25 124 GLN A O 1
ATOM 1052 N N . TRP A 1 125 ? 11.924 -1.986 -33.959 1.00 66.00 125 TRP A N 1
ATOM 1053 C CA . TRP A 1 125 ? 12.057 -0.725 -34.687 1.00 66.00 125 TRP A CA 1
ATOM 1054 C C . TRP A 1 125 ? 12.835 0.314 -33.904 1.00 66.00 125 TRP A C 1
ATOM 1056 O O . TRP A 1 125 ? 13.689 0.991 -34.465 1.00 66.00 125 TRP A O 1
ATOM 1066 N N . PHE A 1 126 ? 12.593 0.421 -32.597 1.00 70.56 126 PHE A N 1
ATOM 1067 C CA . PHE A 1 126 ? 13.362 1.357 -31.780 1.00 70.56 126 PHE A CA 1
ATOM 1068 C C . PHE A 1 126 ? 14.830 0.971 -31.675 1.00 70.56 126 PHE A C 1
ATOM 1070 O O . PHE A 1 126 ? 15.611 1.813 -31.239 1.00 70.56 126 PHE A O 1
ATOM 1077 N N . GLN A 1 127 ? 15.200 -0.262 -32.053 1.00 73.31 127 GLN A N 1
ATOM 1078 C CA . GLN A 1 127 ? 16.562 -0.780 -31.994 1.00 73.31 127 GLN A CA 1
ATOM 1079 C C . GLN A 1 127 ? 17.270 -0.280 -30.728 1.00 73.31 127 GLN A C 1
ATOM 1081 O O . GLN A 1 127 ? 18.272 0.428 -30.796 1.00 73.31 127 GLN A O 1
ATOM 1086 N N . LEU A 1 128 ? 16.696 -0.560 -29.551 1.00 72.12 128 LEU A N 1
ATOM 1087 C CA . LEU A 1 128 ? 17.094 0.088 -28.289 1.00 72.12 128 LEU A CA 1
ATOM 1088 C C . LEU A 1 128 ? 18.604 0.004 -27.997 1.00 72.12 128 LEU A C 1
ATOM 1090 O O . LEU A 1 128 ? 19.144 0.841 -27.285 1.00 72.12 128 LEU A O 1
ATOM 1094 N N . ASN A 1 129 ? 19.289 -0.978 -28.583 1.00 69.69 129 ASN A N 1
ATOM 1095 C CA . ASN A 1 129 ? 20.727 -1.179 -28.447 1.00 69.69 129 ASN A CA 1
ATOM 1096 C C . ASN A 1 129 ? 21.591 -0.272 -29.356 1.00 69.69 129 ASN A C 1
ATOM 1098 O O . ASN A 1 129 ? 22.801 -0.210 -29.149 1.00 69.69 129 ASN A O 1
ATOM 1102 N N . THR A 1 130 ? 21.023 0.391 -30.369 1.00 73.00 130 THR A N 1
ATOM 1103 C CA . THR A 1 130 ? 21.746 1.191 -31.385 1.00 73.00 130 THR A CA 1
ATOM 1104 C C . THR A 1 130 ? 21.182 2.603 -31.592 1.00 73.00 130 THR A C 1
ATOM 1106 O O . THR A 1 130 ? 21.843 3.434 -32.236 1.00 73.00 130 THR A O 1
ATOM 1109 N N . SER A 1 131 ? 19.993 2.882 -31.054 1.00 80.12 131 SER A N 1
ATOM 1110 C CA . SER A 1 131 ? 19.330 4.188 -31.099 1.00 80.12 131 SER A CA 1
ATOM 1111 C C . SER A 1 131 ? 19.756 5.094 -29.947 1.00 80.12 131 SER A C 1
ATOM 1113 O O . SER A 1 131 ? 19.994 4.646 -28.828 1.00 80.12 131 SER A O 1
ATOM 1115 N N . TYR A 1 132 ? 19.849 6.396 -30.219 1.00 84.81 132 TYR A N 1
ATOM 1116 C CA . TYR A 1 132 ? 20.241 7.398 -29.231 1.00 84.81 132 TYR A CA 1
ATOM 1117 C C . TYR A 1 132 ? 19.023 8.157 -28.704 1.00 84.81 132 TYR A C 1
ATOM 1119 O O . TYR A 1 132 ? 18.333 8.824 -29.474 1.00 84.81 132 TYR A O 1
ATOM 1127 N N . PHE A 1 133 ? 18.810 8.108 -27.388 1.00 90.44 133 PHE A N 1
ATOM 1128 C CA . PHE A 1 133 ? 17.721 8.788 -26.694 1.00 90.44 133 PHE A CA 1
ATOM 1129 C C . PHE A 1 133 ? 18.276 9.788 -25.665 1.00 90.44 133 PHE A C 1
ATOM 1131 O O . PHE A 1 133 ? 18.321 9.509 -24.463 1.00 90.44 133 PHE A O 1
ATOM 1138 N N . PRO A 1 134 ? 18.717 10.976 -26.118 1.00 90.50 134 PRO A N 1
ATOM 1139 C CA . PRO A 1 134 ? 19.486 11.922 -25.311 1.00 90.50 134 PRO A CA 1
ATOM 1140 C C . PRO A 1 134 ? 18.754 12.490 -24.101 1.00 90.50 134 PRO A C 1
ATOM 1142 O O . PRO A 1 134 ? 19.427 13.073 -23.263 1.00 90.50 134 PRO A O 1
ATOM 1145 N N . GLN A 1 135 ? 17.425 12.406 -24.037 1.00 94.56 135 GLN A N 1
ATOM 1146 C CA . GLN A 1 135 ? 16.600 13.001 -22.977 1.00 94.56 135 GLN A CA 1
ATOM 1147 C C . GLN A 1 135 ? 15.717 11.970 -22.266 1.00 94.56 135 GLN A C 1
ATOM 1149 O O . GLN A 1 135 ? 14.941 12.346 -21.395 1.00 94.56 135 GLN A O 1
ATOM 1154 N N . LEU A 1 136 ? 15.830 10.679 -22.601 1.00 95.38 136 LEU A N 1
ATOM 1155 C CA . LEU A 1 136 ? 14.919 9.666 -22.074 1.00 95.38 136 LEU A CA 1
ATOM 1156 C C . LEU A 1 136 ? 15.174 9.423 -20.587 1.00 95.38 136 LEU A C 1
ATOM 1158 O O . LEU A 1 136 ? 16.277 9.047 -20.186 1.00 95.38 136 LEU A O 1
ATOM 1162 N N . ILE A 1 137 ? 14.130 9.631 -19.788 1.00 97.06 137 ILE A N 1
ATOM 1163 C CA . ILE A 1 137 ? 14.117 9.479 -18.330 1.00 97.06 137 ILE A CA 1
ATOM 1164 C C . ILE A 1 137 ? 13.348 8.217 -17.935 1.00 97.06 137 ILE A C 1
ATOM 1166 O O . ILE A 1 137 ? 13.767 7.511 -17.011 1.00 97.06 137 ILE A O 1
ATOM 1170 N N . LYS A 1 138 ? 12.237 7.935 -18.630 1.00 97.69 138 LYS A N 1
ATOM 1171 C CA . LYS A 1 138 ? 11.342 6.809 -18.353 1.00 97.69 138 LYS A CA 1
ATOM 1172 C C . LYS A 1 138 ? 11.223 5.900 -19.567 1.00 97.69 138 LYS A C 1
ATOM 1174 O O . LYS A 1 138 ? 10.848 6.353 -20.647 1.00 97.69 138 LYS A O 1
ATOM 1179 N N . LEU A 1 139 ? 11.501 4.621 -19.361 1.00 96.12 139 LEU A N 1
ATOM 1180 C CA . LEU A 1 139 ? 11.323 3.586 -20.366 1.00 96.12 139 LEU A CA 1
ATOM 1181 C C . LEU A 1 139 ? 10.420 2.484 -19.808 1.00 96.12 139 LEU A C 1
ATOM 1183 O O . LEU A 1 139 ? 10.779 1.812 -18.839 1.00 96.12 139 LEU A O 1
ATOM 1187 N N . ASP A 1 140 ? 9.256 2.312 -20.424 1.00 96.06 140 ASP A N 1
ATOM 1188 C CA . ASP A 1 140 ? 8.318 1.237 -20.125 1.00 96.06 140 ASP A CA 1
ATOM 1189 C C . ASP A 1 140 ? 8.297 0.218 -21.262 1.00 96.06 140 ASP A C 1
ATOM 1191 O O . ASP A 1 140 ? 7.952 0.514 -22.406 1.00 96.06 140 ASP A O 1
ATOM 1195 N N . LEU A 1 141 ? 8.705 -0.991 -20.918 1.00 93.56 141 LEU A N 1
ATOM 1196 C CA . LEU A 1 141 ? 8.796 -2.155 -21.779 1.00 93.56 141 LEU A CA 1
ATOM 1197 C C . LEU A 1 141 ? 7.960 -3.309 -21.211 1.00 93.56 141 LEU A C 1
ATOM 1199 O O . LEU A 1 141 ? 8.242 -4.486 -21.475 1.00 93.56 141 LEU A O 1
ATOM 1203 N N . SER A 1 142 ? 6.952 -2.989 -20.400 1.00 93.75 142 SER A N 1
ATOM 1204 C CA . SER A 1 142 ? 6.060 -3.985 -19.830 1.00 93.75 142 SER A CA 1
ATOM 1205 C C . SER A 1 142 ? 5.160 -4.639 -20.881 1.00 93.75 142 SER A C 1
ATOM 1207 O O . SER A 1 142 ? 5.036 -4.159 -22.008 1.00 93.75 142 SER A O 1
ATOM 1209 N N . TYR A 1 143 ? 4.570 -5.786 -20.531 1.00 92.50 143 TYR A N 1
ATOM 1210 C CA . TYR A 1 143 ? 3.646 -6.535 -21.397 1.00 92.50 143 TYR A CA 1
ATOM 1211 C C . TYR A 1 143 ? 4.238 -6.934 -22.759 1.00 92.50 143 TYR A C 1
ATOM 1213 O O . TYR A 1 143 ? 3.534 -7.012 -23.766 1.00 92.50 143 TYR A O 1
ATOM 1221 N N . ASN A 1 144 ? 5.539 -7.218 -22.791 1.00 88.75 144 ASN A N 1
ATOM 1222 C CA . ASN A 1 144 ? 6.210 -7.776 -23.959 1.00 88.75 144 ASN A CA 1
ATOM 1223 C C . ASN A 1 144 ? 6.458 -9.285 -23.774 1.00 88.75 144 ASN A C 1
ATOM 1225 O O . ASN A 1 144 ? 5.979 -9.930 -22.842 1.00 88.75 144 ASN A O 1
ATOM 1229 N N . GLN A 1 145 ? 7.205 -9.879 -24.702 1.00 88.00 145 GLN A N 1
ATOM 1230 C CA . GLN A 1 145 ? 7.617 -11.284 -24.649 1.00 88.00 145 GLN A CA 1
ATOM 1231 C C . GLN A 1 145 ? 9.133 -11.402 -24.460 1.00 88.00 145 GLN A C 1
ATOM 1233 O O . GLN A 1 145 ? 9.793 -12.206 -25.118 1.00 88.00 145 GLN A O 1
ATOM 1238 N N . PHE A 1 146 ? 9.726 -10.556 -23.612 1.00 85.94 146 PHE A N 1
ATOM 1239 C CA . PHE A 1 146 ? 11.156 -10.658 -23.339 1.00 85.94 146 PHE A CA 1
ATOM 1240 C C . PHE A 1 146 ? 11.481 -11.966 -22.632 1.00 85.94 146 PHE A C 1
ATOM 1242 O O . PHE A 1 146 ? 11.001 -12.215 -21.529 1.00 85.94 146 PHE A O 1
ATOM 1249 N N . THR A 1 147 ? 12.321 -12.774 -23.272 1.00 84.50 147 THR A N 1
ATOM 1250 C CA . THR A 1 147 ? 12.971 -13.949 -22.691 1.00 84.50 147 THR A CA 1
ATOM 1251 C C . THR A 1 147 ? 14.440 -13.641 -22.417 1.00 84.50 147 THR A C 1
ATOM 1253 O O . THR A 1 147 ? 14.963 -12.592 -22.807 1.00 84.50 147 THR A O 1
ATOM 1256 N N . ASN A 1 148 ? 15.137 -14.592 -21.798 1.00 77.19 148 ASN A N 1
ATOM 1257 C CA . ASN A 1 148 ? 16.568 -14.479 -21.542 1.00 77.19 148 ASN A CA 1
ATOM 1258 C C . ASN A 1 148 ? 17.453 -14.531 -22.804 1.00 77.19 148 ASN A C 1
ATOM 1260 O O . ASN A 1 148 ? 18.660 -14.350 -22.702 1.00 77.19 148 ASN A O 1
ATOM 1264 N N . ASP A 1 149 ? 16.898 -14.762 -23.990 1.00 78.00 149 ASP A N 1
ATOM 1265 C CA . ASP A 1 149 ? 17.702 -14.829 -25.217 1.00 78.00 149 ASP A CA 1
ATOM 1266 C C . ASP A 1 149 ? 17.967 -13.435 -25.806 1.00 78.00 149 ASP A C 1
ATOM 1268 O O . ASP A 1 149 ? 18.863 -13.245 -26.631 1.00 78.00 149 ASP A O 1
ATOM 1272 N N . LYS A 1 150 ? 17.188 -12.431 -25.380 1.00 75.06 150 LYS A N 1
ATOM 1273 C CA . LYS A 1 150 ? 17.296 -11.052 -25.861 1.00 75.06 150 LYS A CA 1
ATOM 1274 C C . LYS A 1 150 ? 18.142 -10.225 -24.900 1.00 75.06 150 LYS A C 1
ATOM 1276 O O . LYS A 1 150 ? 17.684 -9.830 -23.831 1.00 75.06 150 LYS A O 1
ATOM 1281 N N . LYS A 1 151 ? 19.367 -9.904 -25.316 1.00 79.31 151 LYS A N 1
ATOM 1282 C CA . LYS A 1 151 ? 20.239 -8.983 -24.582 1.00 79.31 151 LYS A CA 1
ATOM 1283 C C . LYS A 1 151 ? 19.791 -7.531 -24.778 1.00 79.31 151 LYS A C 1
ATOM 1285 O O . LYS A 1 151 ? 19.780 -7.026 -25.903 1.00 79.31 151 LYS A O 1
ATOM 1290 N N . LEU A 1 152 ? 19.472 -6.856 -23.677 1.00 81.88 152 LEU A N 1
ATOM 1291 C CA . LEU A 1 152 ? 19.145 -5.432 -23.631 1.00 81.88 152 LEU A CA 1
ATOM 1292 C C . LEU A 1 152 ? 20.367 -4.650 -23.131 1.00 81.88 152 LEU A C 1
ATOM 1294 O O . LEU A 1 152 ? 20.904 -4.910 -22.050 1.00 81.88 152 LEU A O 1
ATOM 1298 N N . LEU A 1 153 ? 20.840 -3.710 -23.950 1.00 83.62 153 LEU A N 1
ATOM 1299 C CA . LEU A 1 153 ? 22.023 -2.902 -23.678 1.00 83.62 153 LEU A CA 1
ATOM 1300 C C . LEU A 1 153 ? 21.626 -1.469 -23.303 1.00 83.62 153 LEU A C 1
ATOM 1302 O O . LEU A 1 153 ? 21.378 -0.615 -24.149 1.00 83.62 153 LEU A O 1
ATOM 1306 N N . PHE A 1 154 ? 21.665 -1.188 -22.010 1.00 85.62 154 PHE A N 1
ATOM 1307 C CA . PHE A 1 154 ? 21.403 0.102 -21.391 1.00 85.62 154 PHE A CA 1
ATOM 1308 C C . PHE A 1 154 ? 22.711 0.881 -21.188 1.00 85.62 154 PHE A C 1
ATOM 1310 O O . PHE A 1 154 ? 23.240 1.024 -20.081 1.00 85.62 154 PHE A O 1
ATOM 1317 N N . ASN A 1 155 ? 23.293 1.345 -22.297 1.00 82.69 155 ASN A N 1
ATOM 1318 C CA . ASN A 1 155 ? 24.509 2.157 -22.270 1.00 82.69 155 ASN A CA 1
ATOM 1319 C C . ASN A 1 155 ? 24.163 3.641 -22.051 1.00 82.69 155 ASN A C 1
ATOM 1321 O O . ASN A 1 155 ? 23.273 4.182 -22.699 1.00 82.69 155 ASN A O 1
ATOM 1325 N N . GLN A 1 156 ? 24.912 4.324 -21.191 1.00 85.00 156 GLN A N 1
ATOM 1326 C CA . GLN A 1 156 ? 24.835 5.758 -20.924 1.00 85.00 156 GLN A CA 1
ATOM 1327 C C . GLN A 1 156 ? 25.054 6.600 -22.184 1.00 85.00 156 GLN A C 1
ATOM 1329 O O . GLN A 1 156 ? 24.518 7.701 -22.273 1.00 85.00 156 GLN A O 1
ATOM 1334 N N . GLN A 1 157 ? 25.802 6.089 -23.168 1.00 85.69 157 GLN A N 1
ATOM 1335 C CA . GLN A 1 157 ? 25.902 6.722 -24.480 1.00 85.69 157 GLN A CA 1
ATOM 1336 C C . GLN A 1 157 ? 24.531 6.830 -25.155 1.00 85.69 157 GLN A C 1
ATOM 1338 O O . GLN A 1 157 ? 24.282 7.826 -25.820 1.00 85.69 157 GLN A O 1
ATOM 1343 N N . TYR A 1 158 ? 23.656 5.835 -24.987 1.00 86.62 158 TYR A N 1
ATOM 1344 C CA . TYR A 1 158 ? 22.326 5.799 -25.597 1.00 86.62 158 TYR A CA 1
ATOM 1345 C C . TYR A 1 158 ? 21.245 6.406 -24.701 1.00 86.62 158 TYR A C 1
ATOM 1347 O O . TYR A 1 158 ? 20.343 7.071 -25.202 1.00 86.62 158 TYR A O 1
ATOM 1355 N N . PHE A 1 159 ? 21.385 6.237 -23.386 1.00 91.38 159 PHE A N 1
ATOM 1356 C CA . PHE A 1 159 ? 20.391 6.596 -22.376 1.00 91.38 159 PHE A CA 1
ATOM 1357 C C . PHE A 1 159 ? 21.019 7.415 -21.232 1.00 91.38 159 PHE A C 1
ATOM 1359 O O . PHE A 1 159 ? 21.107 6.951 -20.091 1.00 91.38 159 PHE A O 1
ATOM 1366 N N . PRO A 1 160 ? 21.502 8.642 -21.496 1.00 91.62 160 PRO A N 1
ATOM 1367 C CA . PRO A 1 160 ? 22.278 9.406 -20.524 1.00 91.62 160 PRO A CA 1
ATOM 1368 C C . PRO A 1 160 ? 21.474 9.904 -19.318 1.00 91.62 160 PRO A C 1
ATOM 1370 O O . PRO A 1 160 ? 22.098 10.350 -18.358 1.00 91.62 160 PRO A O 1
ATOM 1373 N N . PHE A 1 161 ? 20.138 9.859 -19.326 1.00 95.06 161 PHE A N 1
ATOM 1374 C CA . PHE A 1 161 ? 19.296 10.339 -18.218 1.00 95.06 161 PHE A CA 1
ATOM 1375 C C . PHE A 1 161 ? 18.275 9.316 -17.709 1.00 95.06 161 PHE A C 1
ATOM 1377 O O . PHE A 1 161 ? 17.435 9.673 -16.883 1.00 95.06 161 PHE A O 1
ATOM 1384 N N . LEU A 1 162 ? 18.371 8.056 -18.143 1.00 95.06 162 LEU A N 1
ATOM 1385 C CA . LEU A 1 162 ? 17.408 7.025 -17.767 1.00 95.06 162 LEU A CA 1
ATOM 1386 C C . LEU A 1 162 ? 17.449 6.765 -16.256 1.00 95.06 162 LEU A C 1
ATOM 1388 O O . LEU A 1 162 ? 18.511 6.505 -15.687 1.00 95.06 162 LEU A O 1
ATOM 1392 N N . LYS A 1 163 ? 16.276 6.856 -15.626 1.00 95.56 163 LYS A N 1
ATOM 1393 C CA . LYS A 1 163 ? 16.063 6.709 -14.176 1.00 95.56 163 LYS A CA 1
ATOM 1394 C C . LYS A 1 163 ? 14.967 5.699 -13.846 1.00 95.56 163 LYS A C 1
ATOM 1396 O O . LYS A 1 163 ? 15.011 5.085 -12.786 1.00 95.56 163 LYS A O 1
ATOM 1401 N N . TYR A 1 164 ? 13.991 5.528 -14.731 1.00 96.88 164 TYR A N 1
ATOM 1402 C CA . TYR A 1 164 ? 12.868 4.615 -14.547 1.00 96.88 164 TYR A CA 1
ATOM 1403 C C . TYR A 1 164 ? 12.878 3.556 -15.645 1.00 96.88 164 TYR A C 1
ATOM 1405 O O . TYR A 1 164 ? 12.898 3.900 -16.831 1.00 96.88 164 TYR A O 1
ATOM 1413 N N . LEU A 1 165 ? 12.834 2.287 -15.243 1.00 94.94 165 LEU A N 1
ATOM 1414 C CA . LEU A 1 165 ? 12.767 1.146 -16.145 1.00 94.94 165 LEU A CA 1
ATOM 1415 C C . LEU A 1 165 ? 11.684 0.167 -15.682 1.00 94.94 165 LEU A C 1
ATOM 1417 O O . LEU A 1 165 ? 11.777 -0.410 -14.597 1.00 94.94 165 LEU A O 1
ATOM 1421 N N . ASN A 1 166 ? 10.681 -0.050 -16.529 1.00 95.50 166 ASN A N 1
ATOM 1422 C CA . ASN A 1 166 ? 9.638 -1.043 -16.301 1.00 95.50 166 ASN A CA 1
ATOM 1423 C C . ASN A 1 166 ? 9.771 -2.198 -17.299 1.00 95.50 166 ASN A C 1
ATOM 1425 O O . ASN A 1 166 ? 9.732 -1.993 -18.506 1.00 95.50 166 ASN A O 1
ATOM 1429 N N . LEU A 1 167 ? 9.936 -3.413 -16.781 1.00 93.12 167 LEU A N 1
ATOM 1430 C CA . LEU A 1 167 ? 10.022 -4.668 -17.531 1.00 93.12 167 LEU A CA 1
ATOM 1431 C C . LEU A 1 167 ? 8.989 -5.690 -17.023 1.00 93.12 167 LEU A C 1
ATOM 1433 O O . LEU A 1 167 ? 9.151 -6.896 -17.225 1.00 93.12 167 LEU A O 1
ATOM 1437 N N . SER A 1 168 ? 7.935 -5.237 -16.343 1.00 94.50 168 SER A N 1
ATOM 1438 C CA . SER A 1 168 ? 6.897 -6.125 -15.809 1.00 94.50 168 SER A CA 1
ATOM 1439 C C . SER A 1 168 ? 6.120 -6.874 -16.898 1.00 94.50 168 SER A C 1
ATOM 1441 O O . SER A 1 168 ? 6.117 -6.473 -18.059 1.00 94.50 168 SER A O 1
ATOM 1443 N N . HIS A 1 169 ? 5.458 -7.976 -16.542 1.00 94.06 169 HIS A N 1
ATOM 1444 C CA . HIS A 1 169 ? 4.670 -8.797 -17.473 1.00 94.06 169 HIS A CA 1
ATOM 1445 C C . HIS A 1 169 ? 5.467 -9.257 -18.704 1.00 94.06 169 HIS A C 1
ATOM 1447 O O . HIS A 1 169 ? 5.015 -9.136 -19.841 1.00 94.06 169 HIS A O 1
ATOM 1453 N N . ASN A 1 170 ? 6.668 -9.775 -18.467 1.00 90.62 170 ASN A N 1
ATOM 1454 C CA . ASN A 1 170 ? 7.515 -10.385 -19.485 1.00 90.62 170 ASN A CA 1
ATOM 1455 C C . ASN A 1 170 ? 7.757 -11.868 -19.148 1.00 90.62 170 ASN A C 1
ATOM 1457 O O . ASN A 1 170 ? 7.053 -12.472 -18.339 1.00 90.62 170 ASN A O 1
ATOM 1461 N N . GLN A 1 171 ? 8.725 -12.503 -19.807 1.00 91.25 171 GLN A N 1
ATOM 1462 C CA . GLN A 1 171 ? 9.100 -13.899 -19.574 1.00 91.25 171 GLN A CA 1
ATOM 1463 C C . GLN A 1 171 ? 10.557 -14.022 -19.114 1.00 91.25 171 GLN A C 1
ATOM 1465 O O . GLN A 1 171 ? 11.206 -15.042 -19.364 1.00 91.25 171 GLN A O 1
ATOM 1470 N N . LEU A 1 172 ? 11.075 -12.987 -18.445 1.00 87.75 172 LEU A N 1
ATOM 1471 C CA . LEU A 1 172 ? 12.441 -12.976 -17.941 1.00 87.75 172 LEU A CA 1
ATOM 1472 C C . LEU A 1 172 ? 12.579 -14.047 -16.861 1.00 87.75 172 LEU A C 1
ATOM 1474 O O . LEU A 1 172 ? 11.804 -14.080 -15.907 1.00 87.75 172 LEU A O 1
ATOM 1478 N N . GLN A 1 173 ? 13.572 -14.912 -17.019 1.00 88.25 173 GLN A N 1
ATOM 1479 C CA . GLN A 1 173 ? 14.001 -15.873 -16.004 1.00 88.25 173 GLN A CA 1
ATOM 1480 C C . GLN A 1 173 ? 15.187 -15.341 -15.196 1.00 88.25 173 GLN A C 1
ATOM 1482 O O . GLN A 1 173 ? 15.410 -15.762 -14.070 1.00 88.25 173 GLN A O 1
ATOM 1487 N N . SER A 1 174 ? 15.927 -14.379 -15.750 1.00 83.12 174 SER A N 1
ATOM 1488 C CA . SER A 1 174 ? 17.029 -13.695 -15.076 1.00 83.12 174 SER A CA 1
ATOM 1489 C C . SER A 1 174 ? 17.166 -12.258 -15.583 1.00 83.12 174 SER A C 1
ATOM 1491 O O . SER A 1 174 ? 16.731 -11.938 -16.692 1.00 83.12 174 SER A O 1
ATOM 1493 N N . ILE A 1 175 ? 17.810 -11.406 -14.787 1.00 79.69 175 ILE A N 1
ATOM 1494 C CA . ILE A 1 175 ? 18.167 -10.029 -15.159 1.00 79.69 175 ILE A CA 1
ATOM 1495 C C . ILE A 1 175 ? 19.541 -9.916 -15.843 1.00 79.69 175 ILE A C 1
ATOM 1497 O O . ILE A 1 175 ? 19.932 -8.820 -16.229 1.00 79.69 175 ILE A O 1
ATOM 1501 N N . ASP A 1 176 ? 20.248 -11.026 -16.067 1.00 74.12 176 ASP A N 1
ATOM 1502 C CA . ASP A 1 176 ? 21.622 -11.054 -16.626 1.00 74.12 176 ASP A CA 1
ATOM 1503 C C . ASP A 1 176 ? 21.731 -10.454 -18.028 1.00 74.12 176 ASP A C 1
ATOM 1505 O O . ASP A 1 176 ? 22.789 -10.008 -18.476 1.00 74.12 176 ASP A O 1
ATOM 1509 N N . ASN A 1 177 ? 20.609 -10.448 -18.738 1.00 71.69 177 ASN A N 1
ATOM 1510 C CA . ASN A 1 177 ? 20.516 -9.896 -20.078 1.00 71.69 177 ASN A CA 1
ATOM 1511 C C . ASN A 1 177 ? 20.376 -8.380 -20.090 1.00 71.69 177 ASN A C 1
ATOM 1513 O O . ASN A 1 177 ? 20.447 -7.783 -21.164 1.00 71.69 177 ASN A O 1
ATOM 1517 N N . LEU A 1 178 ? 20.210 -7.762 -18.919 1.00 79.62 178 LEU A N 1
ATOM 1518 C CA . LEU A 1 178 ? 20.265 -6.324 -18.738 1.00 79.62 178 LEU A CA 1
ATOM 1519 C C . LEU A 1 178 ? 21.721 -5.940 -18.486 1.00 79.62 178 LEU A C 1
ATOM 1521 O O . LEU A 1 178 ? 22.279 -6.167 -17.415 1.00 79.62 178 LEU A O 1
ATOM 1525 N N . THR A 1 179 ? 22.357 -5.355 -19.494 1.00 78.94 179 THR A N 1
ATOM 1526 C CA . THR A 1 179 ? 23.760 -4.936 -19.403 1.00 78.94 179 THR A CA 1
ATOM 1527 C C . THR A 1 179 ? 23.895 -3.461 -19.713 1.00 78.94 179 THR A C 1
ATOM 1529 O O . THR A 1 179 ? 23.088 -2.910 -20.450 1.00 78.94 179 THR A O 1
ATOM 1532 N N . GLY A 1 180 ? 24.941 -2.821 -19.200 1.00 78.38 180 GLY A N 1
ATOM 1533 C CA . GLY A 1 180 ? 25.280 -1.448 -19.557 1.00 78.38 180 GLY A CA 1
ATOM 1534 C C . GLY A 1 180 ? 25.418 -0.522 -18.357 1.00 78.38 180 GLY A C 1
ATOM 1535 O O . GLY A 1 180 ? 25.024 -0.830 -17.233 1.00 78.38 180 GLY A O 1
ATOM 1536 N N . ASN A 1 181 ? 26.061 0.614 -18.601 1.00 80.31 181 ASN A N 1
ATOM 1537 C CA . ASN A 1 181 ? 26.506 1.521 -17.557 1.00 80.31 181 ASN A CA 1
ATOM 1538 C C . ASN A 1 181 ? 25.455 2.513 -17.065 1.00 80.31 181 ASN A C 1
ATOM 1540 O O . ASN A 1 181 ? 25.716 3.138 -16.046 1.00 80.31 181 ASN A O 1
ATOM 1544 N N . CYS A 1 182 ? 24.288 2.659 -17.705 1.00 82.81 182 CYS A N 1
ATOM 1545 C CA . CYS A 1 182 ? 23.258 3.564 -17.181 1.00 82.81 182 CYS A CA 1
ATOM 1546 C C . CYS A 1 182 ? 22.402 2.932 -16.072 1.00 82.81 182 CYS A C 1
ATOM 1548 O O . CYS A 1 182 ? 21.698 3.653 -15.368 1.00 82.81 182 CYS A O 1
ATOM 1550 N N . LEU A 1 183 ? 22.491 1.610 -15.865 1.00 82.19 183 LEU A N 1
ATOM 1551 C CA . LEU A 1 183 ? 21.761 0.915 -14.799 1.00 82.19 183 LEU A CA 1
ATOM 1552 C C . LEU A 1 183 ? 22.114 1.452 -13.401 1.00 82.19 183 LEU A C 1
ATOM 1554 O O . LEU A 1 183 ? 21.251 1.521 -12.535 1.00 82.19 183 LEU A O 1
ATOM 1558 N N . ASN A 1 184 ? 23.339 1.951 -13.195 1.00 81.19 184 ASN A N 1
ATOM 1559 C CA . ASN A 1 184 ? 23.767 2.554 -11.925 1.00 81.19 184 ASN A CA 1
ATOM 1560 C C . ASN A 1 184 ? 23.013 3.851 -11.543 1.00 81.19 184 ASN A C 1
ATOM 1562 O O . ASN A 1 184 ? 23.178 4.353 -10.429 1.00 81.19 184 ASN A O 1
ATOM 1566 N N . ARG A 1 185 ? 22.209 4.409 -12.457 1.00 86.81 185 ARG A N 1
ATOM 1567 C CA . ARG A 1 185 ? 21.396 5.616 -12.255 1.00 86.81 185 ARG A CA 1
ATOM 1568 C C . ARG A 1 185 ? 19.908 5.336 -12.130 1.00 86.81 185 ARG A C 1
ATOM 1570 O O . ARG A 1 185 ? 19.159 6.280 -11.902 1.00 86.81 185 ARG A O 1
ATOM 1577 N N . ILE A 1 186 ? 19.499 4.079 -12.281 1.00 89.56 186 ILE A N 1
ATOM 1578 C CA . ILE A 1 186 ? 18.105 3.690 -12.133 1.00 89.56 186 ILE A CA 1
ATOM 1579 C C . ILE A 1 186 ? 17.675 3.935 -10.686 1.00 89.56 186 ILE A C 1
ATOM 1581 O O . ILE A 1 186 ? 18.279 3.434 -9.739 1.00 89.56 186 ILE A O 1
ATOM 1585 N N . GLU A 1 187 ? 16.633 4.745 -10.555 1.00 92.44 187 GLU A N 1
ATOM 1586 C CA . GLU A 1 187 ? 15.955 5.116 -9.315 1.00 92.44 187 GLU A CA 1
ATOM 1587 C C . GLU A 1 187 ? 14.705 4.247 -9.117 1.00 92.44 187 GLU A C 1
ATOM 1589 O O . GLU A 1 187 ? 14.341 3.937 -7.986 1.00 92.44 187 GLU A O 1
ATOM 1594 N N . SER A 1 188 ? 14.077 3.779 -10.202 1.00 94.12 188 SER A N 1
ATOM 1595 C CA . SER A 1 188 ? 12.912 2.895 -10.148 1.00 94.12 188 SER A CA 1
ATOM 1596 C C . SER A 1 188 ? 13.034 1.738 -11.133 1.00 94.12 188 SER A C 1
ATOM 1598 O O . SER A 1 188 ? 13.195 1.949 -12.338 1.00 94.12 188 SER A O 1
ATOM 1600 N N . LEU A 1 189 ? 12.938 0.518 -10.604 1.00 92.75 189 LEU A N 1
ATOM 1601 C CA . LEU A 1 189 ? 12.978 -0.719 -11.371 1.00 92.75 189 LEU A CA 1
ATOM 1602 C C . LEU A 1 189 ? 11.751 -1.578 -11.057 1.00 92.75 189 LEU A C 1
ATOM 1604 O O . LEU A 1 189 ? 11.510 -1.938 -9.903 1.00 92.75 189 LEU A O 1
ATOM 1608 N N . ILE A 1 190 ? 11.003 -1.933 -12.100 1.00 94.12 190 ILE A N 1
ATOM 1609 C CA . ILE A 1 190 ? 9.800 -2.765 -12.001 1.00 94.12 190 ILE A CA 1
ATOM 1610 C C . ILE A 1 190 ? 10.018 -4.051 -12.797 1.00 94.12 190 ILE A C 1
ATOM 1612 O O . ILE A 1 190 ? 10.210 -4.013 -14.011 1.00 94.12 190 ILE A O 1
ATOM 1616 N N . LEU A 1 191 ? 9.970 -5.190 -12.109 1.00 92.50 191 LEU A N 1
ATOM 1617 C CA . LEU A 1 191 ? 10.188 -6.530 -12.665 1.00 92.50 191 LEU A CA 1
ATOM 1618 C C . LEU A 1 191 ? 9.005 -7.480 -12.437 1.00 92.50 191 LEU A C 1
ATOM 1620 O O . LEU A 1 191 ? 9.123 -8.674 -12.701 1.00 92.50 191 LEU A O 1
ATOM 1624 N N . SER A 1 192 ? 7.882 -6.978 -11.936 1.00 93.62 192 SER A N 1
ATOM 1625 C CA . SER A 1 192 ? 6.729 -7.787 -11.535 1.00 93.62 192 SER A CA 1
ATOM 1626 C C . SER A 1 192 ? 6.184 -8.685 -12.646 1.00 93.62 192 SER A C 1
ATOM 1628 O O . SER A 1 192 ? 6.290 -8.353 -13.825 1.00 93.62 192 SER A O 1
ATOM 1630 N N . PHE A 1 193 ? 5.565 -9.810 -12.284 1.00 93.75 193 PHE A N 1
ATOM 1631 C CA . PHE A 1 193 ? 5.015 -10.787 -13.236 1.00 93.75 193 PHE A CA 1
ATOM 1632 C C . PHE A 1 193 ? 6.033 -11.283 -14.278 1.00 93.75 193 PHE A C 1
ATOM 1634 O O . PHE A 1 193 ? 5.729 -11.394 -15.466 1.00 93.75 193 PHE A O 1
ATOM 1641 N N . ASN A 1 194 ? 7.254 -11.573 -13.836 1.00 90.56 194 ASN A N 1
ATOM 1642 C CA . ASN A 1 194 ? 8.241 -12.318 -14.613 1.00 90.56 194 ASN A CA 1
ATOM 1643 C C . ASN A 1 194 ? 8.422 -13.729 -14.031 1.00 90.56 194 ASN A C 1
ATOM 1645 O O . ASN A 1 194 ? 7.805 -14.100 -13.037 1.00 90.56 194 ASN A O 1
ATOM 1649 N N . LYS A 1 195 ? 9.280 -14.541 -14.652 1.00 90.94 195 LYS A N 1
ATOM 1650 C CA . LYS A 1 195 ? 9.610 -15.907 -14.207 1.00 90.94 195 LYS A CA 1
ATOM 1651 C C . LYS A 1 195 ? 10.998 -15.959 -13.566 1.00 90.94 195 LYS A C 1
ATOM 1653 O O . LYS A 1 195 ? 11.727 -16.928 -13.755 1.00 90.94 195 LYS A O 1
ATOM 1658 N N . LEU A 1 196 ? 11.380 -14.882 -12.880 1.00 87.69 196 LEU A N 1
ATOM 1659 C CA . LEU A 1 196 ? 12.728 -14.698 -12.353 1.00 87.69 196 LEU A CA 1
ATOM 1660 C C . LEU A 1 196 ? 13.061 -15.786 -11.336 1.00 87.69 196 LEU A C 1
ATOM 1662 O O . LEU A 1 196 ? 12.315 -15.971 -10.380 1.00 87.69 196 LEU A O 1
ATOM 1666 N N . ASN A 1 197 ? 14.191 -16.460 -11.524 1.00 85.69 197 ASN A N 1
ATOM 1667 C CA . ASN A 1 197 ? 14.707 -17.474 -10.604 1.00 85.69 197 ASN A CA 1
ATOM 1668 C C . ASN A 1 197 ? 16.116 -17.156 -10.079 1.00 85.69 197 ASN A C 1
ATOM 1670 O O . ASN A 1 197 ? 16.651 -17.905 -9.268 1.00 85.69 197 ASN A O 1
ATOM 1674 N N . GLN A 1 198 ? 16.718 -16.050 -10.519 1.00 79.44 198 GLN A N 1
ATOM 1675 C CA . GLN A 1 198 ? 17.996 -15.559 -10.016 1.00 79.44 198 GLN A CA 1
ATOM 1676 C C . GLN A 1 198 ? 18.174 -14.060 -10.297 1.00 79.44 198 GLN A C 1
ATOM 1678 O O . GLN A 1 198 ? 17.688 -13.545 -11.308 1.00 79.44 198 GLN A O 1
ATOM 1683 N N . PHE A 1 199 ? 18.909 -13.374 -9.420 1.00 72.75 199 PHE A N 1
ATOM 1684 C CA . PHE A 1 199 ? 19.509 -12.069 -9.683 1.00 72.75 199 PHE A CA 1
ATOM 1685 C C . PHE A 1 199 ? 21.013 -12.288 -9.876 1.00 72.75 199 PHE A C 1
ATOM 1687 O O . PHE A 1 199 ? 21.834 -11.820 -9.077 1.00 72.75 199 PHE A O 1
ATOM 1694 N N . GLN A 1 200 ? 21.407 -13.047 -10.909 1.00 63.44 200 GLN A N 1
ATOM 1695 C CA . GLN A 1 200 ? 22.832 -13.097 -11.222 1.00 63.44 200 GLN A CA 1
ATOM 1696 C C . GLN A 1 200 ? 23.304 -11.668 -11.533 1.00 63.44 200 GLN A C 1
ATOM 1698 O O . GLN A 1 200 ? 22.537 -10.778 -11.904 1.00 63.44 200 GLN A O 1
ATOM 1703 N N . SER A 1 201 ? 24.577 -11.439 -11.227 1.00 53.78 201 SER A N 1
ATOM 1704 C CA . SER A 1 201 ? 25.272 -10.161 -11.287 1.00 53.78 201 SER A CA 1
ATOM 1705 C C . SER A 1 201 ? 24.764 -9.278 -12.430 1.00 53.78 201 SER A C 1
ATOM 1707 O O . SER A 1 201 ? 24.908 -9.663 -13.590 1.00 53.78 201 SER A O 1
ATOM 1709 N N . LEU A 1 202 ? 24.273 -8.064 -12.149 1.00 53.16 202 LEU A N 1
ATOM 1710 C CA . LEU A 1 202 ? 24.251 -7.033 -13.187 1.00 53.16 202 LEU A CA 1
ATOM 1711 C C . LEU A 1 202 ? 25.724 -6.730 -13.488 1.00 53.16 202 LEU A C 1
ATOM 1713 O O . LEU A 1 202 ? 26.391 -5.956 -12.803 1.00 53.16 202 LEU A O 1
ATOM 1717 N N . ILE A 1 203 ? 26.306 -7.450 -14.447 1.00 49.50 203 ILE A N 1
ATOM 1718 C CA . ILE A 1 203 ? 27.728 -7.316 -14.746 1.00 49.50 203 ILE A CA 1
ATOM 1719 C C . ILE A 1 203 ? 27.915 -5.943 -15.378 1.00 49.50 203 ILE A C 1
ATOM 1721 O O . ILE A 1 203 ? 27.581 -5.705 -16.541 1.00 49.50 203 ILE A O 1
ATOM 1725 N N . PHE A 1 204 ? 28.469 -5.033 -14.590 1.00 50.28 204 PHE A N 1
ATOM 1726 C CA . PHE A 1 204 ? 28.910 -3.740 -15.056 1.00 50.28 204 PHE A CA 1
ATOM 1727 C C . PHE A 1 204 ? 30.404 -3.803 -15.336 1.00 50.28 204 PHE A C 1
ATOM 1729 O O . PHE A 1 204 ? 31.211 -4.204 -14.496 1.00 50.28 204 PHE A O 1
ATOM 1736 N N . LEU A 1 205 ? 30.768 -3.359 -16.531 1.00 44.53 205 LEU A N 1
ATOM 1737 C CA . LEU A 1 205 ? 32.136 -3.017 -16.863 1.00 44.53 205 LEU A CA 1
ATOM 1738 C C . LEU A 1 205 ? 32.221 -1.490 -16.860 1.00 44.53 205 LEU A C 1
ATOM 1740 O O . LEU A 1 205 ? 31.717 -0.851 -17.787 1.00 44.53 205 LEU A O 1
ATOM 1744 N N . ASP A 1 206 ? 32.841 -0.905 -15.830 1.00 45.62 206 ASP A N 1
ATOM 1745 C CA . ASP A 1 206 ? 33.176 0.517 -15.878 1.00 45.62 206 ASP A CA 1
ATOM 1746 C C . ASP A 1 206 ? 34.286 0.718 -16.902 1.00 45.62 206 ASP A C 1
ATOM 1748 O O . ASP A 1 206 ? 35.440 0.355 -16.670 1.00 45.62 206 ASP A O 1
ATOM 1752 N N . LEU A 1 207 ? 33.944 1.278 -18.054 1.00 48.66 207 LEU A N 1
ATOM 1753 C CA . LEU A 1 207 ? 34.934 1.695 -19.043 1.00 48.66 207 LEU A CA 1
ATOM 1754 C C . LEU A 1 207 ? 35.272 3.186 -18.930 1.00 48.66 207 LEU A C 1
ATOM 1756 O O . LEU A 1 207 ? 36.114 3.665 -19.685 1.00 48.66 207 LEU A O 1
ATOM 1760 N N . SER A 1 208 ? 34.635 3.924 -18.011 1.00 49.62 208 SER A N 1
ATOM 1761 C CA . SER A 1 208 ? 34.861 5.365 -17.852 1.00 49.62 208 SER A CA 1
ATOM 1762 C C . SER A 1 208 ? 36.130 5.688 -17.057 1.00 49.62 208 SER A C 1
ATOM 1764 O O . SER A 1 208 ? 36.689 6.772 -17.219 1.00 49.62 208 SER A O 1
ATOM 1766 N N . SER A 1 209 ? 36.643 4.738 -16.265 1.00 48.06 209 SER A N 1
ATOM 1767 C CA . SER A 1 209 ? 37.937 4.863 -15.590 1.00 48.06 209 SER A CA 1
ATOM 1768 C C . SER A 1 209 ? 39.038 4.186 -16.419 1.00 48.06 209 SER A C 1
ATOM 1770 O O . SER A 1 209 ? 39.050 2.973 -16.624 1.00 48.06 209 SER A O 1
ATOM 1772 N N . THR A 1 210 ? 40.005 4.965 -16.904 1.00 43.03 210 THR A N 1
ATOM 1773 C CA . THR A 1 210 ? 41.147 4.464 -17.690 1.00 43.03 210 THR A CA 1
ATOM 1774 C C . THR A 1 210 ? 42.183 3.703 -16.858 1.00 43.03 210 THR A C 1
ATOM 1776 O O . THR A 1 210 ? 43.197 3.284 -17.411 1.00 43.03 210 THR A O 1
ATOM 1779 N N . LEU A 1 211 ? 41.974 3.527 -15.546 1.00 42.53 211 LEU A N 1
ATOM 1780 C CA . LEU A 1 211 ? 43.020 3.045 -14.640 1.00 42.53 211 LEU A CA 1
ATOM 1781 C C . LEU A 1 211 ? 42.771 1.691 -13.971 1.00 42.53 211 LEU A C 1
ATOM 1783 O O . LEU A 1 211 ? 43.754 1.082 -13.567 1.00 42.53 211 LEU A O 1
ATOM 1787 N N . ILE A 1 212 ? 41.555 1.137 -13.918 1.00 43.66 212 ILE A N 1
ATOM 1788 C CA . ILE A 1 212 ? 41.345 -0.241 -13.429 1.00 43.66 212 ILE A CA 1
ATOM 1789 C C . ILE A 1 212 ? 40.167 -0.882 -14.178 1.00 43.66 212 ILE A C 1
ATOM 1791 O O . ILE A 1 212 ? 39.008 -0.594 -13.900 1.00 43.66 212 ILE A O 1
ATOM 1795 N N . LYS A 1 213 ? 40.458 -1.803 -15.109 1.00 39.19 213 LYS A N 1
ATOM 1796 C CA . LYS A 1 213 ? 39.466 -2.734 -15.681 1.00 39.19 213 LYS A CA 1
ATOM 1797 C C . LYS A 1 213 ? 39.205 -3.868 -14.684 1.00 39.19 213 LYS A C 1
ATOM 1799 O O . LYS A 1 213 ? 39.652 -4.992 -14.896 1.00 39.19 213 LYS A O 1
ATOM 1804 N N . GLN A 1 214 ? 38.543 -3.576 -13.569 1.00 42.91 214 GLN A N 1
ATOM 1805 C CA . GLN A 1 214 ? 38.012 -4.618 -12.690 1.00 42.91 214 GLN A CA 1
ATOM 1806 C C . GLN A 1 214 ? 36.560 -4.884 -13.080 1.00 42.91 214 GLN A C 1
ATOM 1808 O O . GLN A 1 214 ? 35.735 -3.975 -13.120 1.00 42.91 214 GLN A O 1
ATOM 1813 N N . LEU A 1 215 ? 36.264 -6.145 -13.402 1.00 41.31 215 LEU A N 1
ATOM 1814 C CA . LEU A 1 215 ? 34.895 -6.642 -13.459 1.00 41.31 215 LEU A CA 1
ATOM 1815 C C . LEU A 1 215 ? 34.359 -6.621 -12.031 1.00 41.31 215 LEU A C 1
ATOM 1817 O O . LEU A 1 215 ? 34.694 -7.490 -11.227 1.00 41.31 215 LEU A O 1
ATOM 1821 N N . PHE A 1 216 ? 33.545 -5.625 -11.709 1.00 42.44 216 PHE A N 1
ATOM 1822 C CA . PHE A 1 216 ? 32.728 -5.694 -10.513 1.00 42.44 216 PHE A CA 1
ATOM 1823 C C . PHE A 1 216 ? 31.443 -6.421 -10.897 1.00 42.44 216 PHE A C 1
ATOM 1825 O O . PHE A 1 216 ? 30.711 -5.995 -11.791 1.00 42.44 216 PHE A O 1
ATOM 1832 N N . SER A 1 217 ? 31.165 -7.539 -10.226 1.00 42.81 217 SER A N 1
ATOM 1833 C CA . SER A 1 217 ? 29.804 -8.061 -10.158 1.00 42.81 217 SER A CA 1
ATOM 1834 C C . SER A 1 217 ? 28.987 -7.016 -9.414 1.00 42.81 217 SER A C 1
ATOM 1836 O O . SER A 1 217 ? 28.938 -7.018 -8.185 1.00 42.81 217 SER A O 1
ATOM 1838 N N . ILE A 1 218 ? 28.409 -6.079 -10.154 1.00 50.81 218 ILE A N 1
ATOM 1839 C CA . ILE A 1 218 ? 27.560 -5.071 -9.571 1.00 50.81 218 ILE A CA 1
ATOM 1840 C C . ILE A 1 218 ? 26.209 -5.734 -9.333 1.00 50.81 218 ILE A C 1
ATOM 1842 O O . ILE A 1 218 ? 25.429 -5.954 -10.237 1.00 50.81 218 ILE A O 1
ATOM 1846 N N . THR A 1 219 ? 25.898 -6.074 -8.092 1.00 52.12 219 THR A N 1
ATOM 1847 C CA . THR A 1 219 ? 24.489 -6.192 -7.686 1.00 52.12 219 THR A CA 1
ATOM 1848 C C . THR A 1 219 ? 23.908 -4.804 -7.371 1.00 52.12 219 THR A C 1
ATOM 1850 O O . THR A 1 219 ? 22.769 -4.690 -6.933 1.00 52.12 219 THR A O 1
ATOM 1853 N N . LEU A 1 220 ? 24.695 -3.732 -7.574 1.00 60.53 220 LEU A N 1
ATOM 1854 C CA . LEU A 1 220 ? 24.396 -2.368 -7.151 1.00 60.53 220 LEU A CA 1
ATOM 1855 C C . LEU A 1 220 ? 23.560 -1.595 -8.179 1.00 60.53 220 LEU A C 1
ATOM 1857 O O . LEU A 1 220 ? 24.064 -1.119 -9.195 1.00 60.53 220 LEU A O 1
ATOM 1861 N N . LEU A 1 221 ? 22.304 -1.345 -7.828 1.00 74.06 221 LEU A N 1
ATOM 1862 C CA . LEU A 1 221 ? 21.570 -0.165 -8.278 1.00 74.06 221 LEU A CA 1
ATOM 1863 C C . LEU A 1 221 ? 21.680 0.879 -7.146 1.00 74.06 221 LEU A C 1
ATOM 1865 O O . LEU A 1 221 ? 20.782 0.977 -6.315 1.00 74.06 221 LEU A O 1
ATOM 1869 N N . PRO A 1 222 ? 22.802 1.620 -7.023 1.00 76.44 222 PRO A N 1
ATOM 1870 C CA . PRO A 1 222 ? 23.127 2.409 -5.825 1.00 76.44 222 PRO A CA 1
ATOM 1871 C C . PRO A 1 222 ? 22.193 3.603 -5.591 1.00 76.44 222 PRO A C 1
ATOM 1873 O O . PRO A 1 222 ? 22.231 4.218 -4.528 1.00 76.44 222 PRO A O 1
ATOM 1876 N N . ARG A 1 223 ? 21.397 3.963 -6.601 1.00 85.44 223 ARG A N 1
ATOM 1877 C CA . ARG A 1 223 ? 20.403 5.037 -6.543 1.00 85.44 223 ARG A CA 1
ATOM 1878 C C . ARG A 1 223 ? 18.974 4.524 -6.461 1.00 85.44 223 ARG A C 1
ATOM 1880 O O . ARG A 1 223 ? 18.061 5.338 -6.508 1.00 85.44 223 ARG A O 1
ATOM 1887 N N . LEU A 1 224 ? 18.779 3.211 -6.363 1.00 86.19 224 LEU A N 1
ATOM 1888 C CA . LEU A 1 224 ? 17.449 2.637 -6.388 1.00 86.19 224 LEU A CA 1
ATOM 1889 C C . LEU A 1 224 ? 16.645 3.093 -5.172 1.00 86.19 224 LEU A C 1
ATOM 1891 O O . LEU A 1 224 ? 17.034 2.872 -4.029 1.00 86.19 224 LEU A O 1
ATOM 1895 N N . GLU A 1 225 ? 15.515 3.719 -5.454 1.00 91.00 225 GLU A N 1
ATOM 1896 C CA . GLU A 1 225 ? 14.540 4.194 -4.479 1.00 91.00 225 GLU A CA 1
ATOM 1897 C C . GLU A 1 225 ? 13.276 3.341 -4.520 1.00 91.00 225 GLU A C 1
ATOM 1899 O O . GLU A 1 225 ? 12.592 3.214 -3.513 1.00 91.00 225 GLU A O 1
ATOM 1904 N N . ILE A 1 226 ? 12.955 2.736 -5.668 1.00 90.81 226 ILE A N 1
ATOM 1905 C CA . ILE A 1 226 ? 11.752 1.921 -5.851 1.00 90.81 226 ILE A CA 1
ATOM 1906 C C . ILE A 1 226 ? 12.126 0.602 -6.519 1.00 90.81 226 ILE A C 1
ATOM 1908 O O . ILE A 1 226 ? 12.607 0.588 -7.655 1.00 90.81 226 ILE A O 1
ATOM 1912 N N . PHE A 1 227 ? 11.827 -0.505 -5.844 1.00 91.44 227 PHE A N 1
ATOM 1913 C CA . PHE A 1 227 ? 11.926 -1.845 -6.403 1.00 91.44 227 PHE A CA 1
ATOM 1914 C C . PHE A 1 227 ? 10.601 -2.588 -6.276 1.00 91.44 227 PHE A C 1
ATOM 1916 O O . PHE A 1 227 ? 10.153 -2.900 -5.171 1.00 91.44 227 PHE A O 1
ATOM 1923 N N . LEU A 1 228 ? 9.987 -2.887 -7.420 1.00 91.88 228 LEU A N 1
ATOM 1924 C CA . LEU A 1 228 ? 8.736 -3.640 -7.488 1.00 91.88 228 LEU A CA 1
ATOM 1925 C C . LEU A 1 228 ? 9.004 -4.983 -8.164 1.00 91.88 228 LEU A C 1
ATOM 1927 O O . LEU A 1 228 ? 9.374 -5.034 -9.340 1.00 91.88 228 LEU A O 1
ATOM 1931 N N . CYS A 1 229 ? 8.830 -6.072 -7.422 1.00 88.88 229 CYS A N 1
ATOM 1932 C CA . CYS A 1 229 ? 9.115 -7.423 -7.899 1.00 88.88 229 CYS A CA 1
ATOM 1933 C C . CYS A 1 229 ? 8.025 -8.401 -7.456 1.00 88.88 229 CYS A C 1
ATOM 1935 O O . CYS A 1 229 ? 8.313 -9.488 -6.967 1.00 88.88 229 CYS A O 1
ATOM 1937 N N . TYR A 1 230 ? 6.764 -8.002 -7.595 1.00 89.31 230 TYR A N 1
ATOM 1938 C CA . TYR A 1 230 ? 5.653 -8.829 -7.152 1.00 89.31 230 TYR A CA 1
ATOM 1939 C C . TYR A 1 230 ? 5.273 -9.903 -8.198 1.00 89.31 230 TYR A C 1
ATOM 1941 O O . TYR A 1 230 ? 5.473 -9.701 -9.396 1.00 89.31 230 TYR A O 1
ATOM 1949 N N . TYR A 1 231 ? 4.765 -11.061 -7.759 1.00 88.81 231 TYR A N 1
ATOM 1950 C CA . TYR A 1 231 ? 4.541 -12.280 -8.569 1.00 88.81 231 TYR A CA 1
ATOM 1951 C C . TYR A 1 231 ? 5.812 -12.935 -9.148 1.00 88.81 231 TYR A C 1
ATOM 1953 O O . TYR A 1 231 ? 5.760 -13.590 -10.189 1.00 88.81 231 TYR A O 1
ATOM 1961 N N . CYS A 1 232 ? 6.959 -12.803 -8.478 1.00 85.06 232 CYS A N 1
ATOM 1962 C CA . CYS A 1 232 ? 8.227 -13.428 -8.880 1.00 85.06 232 CYS A CA 1
ATOM 1963 C C . CYS A 1 232 ? 8.598 -14.602 -7.955 1.00 85.06 232 CYS A C 1
ATOM 1965 O O . CYS A 1 232 ? 9.623 -14.593 -7.281 1.00 85.06 232 CYS A O 1
ATOM 1967 N N . GLN A 1 233 ? 7.749 -15.630 -7.917 1.00 81.00 233 GLN A N 1
ATOM 1968 C CA . GLN A 1 233 ? 7.784 -16.711 -6.914 1.00 81.00 233 GLN A CA 1
ATOM 1969 C C . GLN A 1 233 ? 9.017 -17.634 -6.959 1.00 81.00 233 GLN A C 1
ATOM 1971 O O . GLN A 1 233 ? 9.212 -18.440 -6.050 1.00 81.00 233 GLN A O 1
ATOM 1976 N N . GLN A 1 234 ? 9.820 -17.583 -8.025 1.00 81.44 234 GLN A N 1
ATOM 1977 C CA . GLN A 1 234 ? 10.931 -18.517 -8.230 1.00 81.44 234 GLN A CA 1
ATOM 1978 C C . GLN A 1 234 ? 12.269 -17.990 -7.697 1.00 81.44 234 GLN A C 1
ATOM 1980 O O . GLN A 1 234 ? 13.249 -18.730 -7.746 1.00 81.44 234 GLN A O 1
ATOM 1985 N N . ILE A 1 235 ? 12.328 -16.750 -7.194 1.00 81.81 235 ILE A N 1
ATOM 1986 C CA . ILE A 1 235 ? 13.571 -16.116 -6.743 1.00 81.81 235 ILE A CA 1
ATOM 1987 C C . ILE A 1 235 ? 14.003 -16.710 -5.391 1.00 81.81 235 ILE A C 1
ATOM 1989 O O . ILE A 1 235 ? 13.289 -16.569 -4.396 1.00 81.81 235 ILE A O 1
ATOM 1993 N N . PRO A 1 236 ? 15.187 -17.341 -5.302 1.00 84.00 236 PRO A N 1
ATOM 1994 C CA . PRO A 1 236 ? 15.727 -17.817 -4.042 1.00 84.00 236 PRO A CA 1
ATOM 1995 C C . PRO A 1 236 ? 16.023 -16.662 -3.085 1.00 84.00 236 PRO A C 1
ATOM 1997 O O . PRO A 1 236 ? 16.544 -15.621 -3.477 1.00 84.00 236 PRO A O 1
ATOM 2000 N N . MET A 1 237 ? 15.801 -16.898 -1.794 1.00 80.44 237 MET A N 1
ATOM 2001 C CA . MET A 1 237 ? 16.025 -15.924 -0.719 1.00 80.44 237 MET A CA 1
ATOM 2002 C C . MET A 1 237 ? 17.415 -15.251 -0.761 1.00 80.44 237 MET A C 1
ATOM 2004 O O . MET A 1 237 ? 17.516 -14.040 -0.577 1.00 80.44 237 MET A O 1
ATOM 2008 N N . ILE A 1 238 ? 18.475 -16.009 -1.071 1.00 81.56 238 ILE A N 1
ATOM 2009 C CA . ILE A 1 238 ? 19.863 -15.512 -1.164 1.00 81.56 238 ILE A CA 1
ATOM 2010 C C . ILE A 1 238 ? 20.046 -14.407 -2.220 1.00 81.56 238 ILE A C 1
ATOM 2012 O O . ILE A 1 238 ? 20.943 -13.573 -2.110 1.00 81.56 238 ILE A O 1
ATOM 2016 N N . GLU A 1 239 ? 19.197 -14.369 -3.245 1.00 83.19 239 GLU A N 1
ATOM 2017 C CA . GLU A 1 239 ? 19.287 -13.376 -4.314 1.00 83.19 239 GLU A CA 1
ATOM 2018 C C . GLU A 1 239 ? 18.839 -11.992 -3.824 1.00 83.19 239 GLU A C 1
ATOM 2020 O O . GLU A 1 239 ? 19.452 -10.981 -4.169 1.00 83.19 239 GLU A O 1
ATOM 2025 N N . TYR A 1 240 ? 17.842 -11.930 -2.938 1.00 80.88 240 TYR A N 1
ATOM 2026 C CA . TYR A 1 240 ? 17.441 -10.676 -2.301 1.00 80.88 240 TYR A CA 1
ATOM 2027 C C . TYR A 1 240 ? 18.534 -10.121 -1.374 1.00 80.88 240 TYR A C 1
ATOM 2029 O O . TYR A 1 240 ? 18.705 -8.905 -1.319 1.00 80.88 240 TYR A O 1
ATOM 2037 N N . GLU A 1 241 ? 19.328 -10.969 -0.700 1.00 79.81 241 GLU A N 1
ATOM 2038 C CA . GLU A 1 241 ? 20.487 -10.497 0.087 1.00 79.81 241 GLU A CA 1
ATOM 2039 C C . GLU A 1 241 ? 21.481 -9.764 -0.799 1.00 79.81 241 GLU A C 1
ATOM 2041 O O . GLU A 1 241 ? 21.891 -8.645 -0.492 1.00 79.81 241 GLU A O 1
ATOM 2046 N N . LYS A 1 242 ? 21.837 -10.384 -1.929 1.00 76.81 242 LYS A N 1
ATOM 2047 C CA . LYS A 1 242 ? 22.774 -9.816 -2.900 1.00 76.81 242 LYS A CA 1
ATOM 2048 C C . LYS A 1 242 ? 22.317 -8.448 -3.394 1.00 76.81 242 LYS A C 1
ATOM 2050 O O . LYS A 1 242 ? 23.143 -7.546 -3.547 1.00 76.81 242 LYS A O 1
ATOM 2055 N N . PHE A 1 243 ? 21.016 -8.316 -3.635 1.00 75.62 243 PHE A N 1
ATOM 2056 C CA . PHE A 1 243 ? 20.382 -7.079 -4.068 1.00 75.62 243 PHE A CA 1
ATOM 2057 C C . PHE A 1 243 ? 20.430 -5.995 -2.978 1.00 75.62 243 PHE A C 1
ATOM 2059 O O . PHE A 1 243 ? 20.781 -4.846 -3.250 1.00 75.62 243 PHE A O 1
ATOM 2066 N N . LEU A 1 244 ? 20.147 -6.367 -1.727 1.00 78.88 244 LEU A N 1
ATOM 2067 C CA . LEU A 1 244 ? 20.054 -5.440 -0.599 1.00 78.88 244 LEU A CA 1
ATOM 2068 C C . LEU A 1 244 ? 21.398 -5.056 0.035 1.00 78.88 244 LEU A C 1
ATOM 2070 O O . LEU A 1 244 ? 21.436 -4.079 0.776 1.00 78.88 244 LEU A O 1
ATOM 2074 N N . LEU A 1 245 ? 22.517 -5.726 -0.266 1.00 75.81 245 LEU A N 1
ATOM 2075 C CA . LEU A 1 245 ? 23.845 -5.395 0.294 1.00 75.81 245 LEU A CA 1
ATOM 2076 C C . LEU A 1 245 ? 24.196 -3.891 0.250 1.00 75.81 245 LEU A C 1
ATOM 2078 O O . LEU A 1 245 ? 24.837 -3.357 1.160 1.00 75.81 245 LEU A O 1
ATOM 2082 N N . ASN A 1 246 ? 23.715 -3.183 -0.771 1.00 66.56 246 ASN A N 1
ATOM 2083 C CA . ASN A 1 246 ? 24.078 -1.791 -1.049 1.00 66.56 246 ASN A CA 1
ATOM 2084 C C . ASN A 1 246 ? 23.194 -0.760 -0.361 1.00 66.56 246 ASN A C 1
ATOM 2086 O O . ASN A 1 246 ? 23.572 0.408 -0.268 1.00 66.56 246 ASN A O 1
ATOM 2090 N N . CYS A 1 247 ? 22.065 -1.200 0.190 1.00 70.19 247 CYS A N 1
ATOM 2091 C CA . CYS A 1 247 ? 21.208 -0.363 1.014 1.00 70.19 247 CYS A CA 1
ATOM 2092 C C . CYS A 1 247 ? 21.959 0.285 2.183 1.00 70.19 247 CYS A C 1
ATOM 2094 O O . CYS A 1 247 ? 21.604 1.369 2.630 1.00 70.19 247 CYS A O 1
ATOM 2096 N N . SER A 1 248 ? 23.017 -0.365 2.674 1.00 63.66 248 SER A N 1
ATOM 2097 C CA . SER A 1 248 ? 23.852 0.165 3.754 1.00 63.66 248 SER A CA 1
ATOM 2098 C C . SER A 1 248 ? 24.663 1.412 3.364 1.00 63.66 248 SER A C 1
ATOM 2100 O O . SER A 1 248 ? 25.089 2.152 4.249 1.00 63.66 248 SER A O 1
ATOM 2102 N N . GLN A 1 249 ? 24.883 1.653 2.066 1.00 65.44 249 GLN A N 1
ATOM 2103 C CA . GLN A 1 249 ? 25.759 2.717 1.557 1.00 65.44 249 GLN A CA 1
ATOM 2104 C C . GLN A 1 249 ? 24.994 3.881 0.915 1.00 65.44 249 GLN A C 1
ATOM 2106 O O . GLN A 1 249 ? 25.528 4.988 0.808 1.00 65.44 249 GLN A O 1
ATOM 2111 N N . SER A 1 250 ? 23.755 3.655 0.473 1.00 65.06 250 SER A N 1
ATOM 2112 C CA . SER A 1 250 ? 22.928 4.693 -0.136 1.00 65.06 250 SER A CA 1
ATOM 2113 C C . SER A 1 250 ? 22.252 5.553 0.932 1.00 65.06 250 SER A C 1
ATOM 2115 O O . SER A 1 250 ? 21.631 5.038 1.856 1.00 65.06 250 SER A O 1
ATOM 2117 N N . HIS A 1 251 ? 22.286 6.875 0.759 1.00 71.94 251 HIS A N 1
ATOM 2118 C CA . HIS A 1 251 ? 21.469 7.807 1.554 1.00 71.94 251 HIS A CA 1
ATOM 2119 C C . HIS A 1 251 ? 19.991 7.809 1.117 1.00 71.94 251 HIS A C 1
ATOM 2121 O O . HIS A 1 251 ? 19.180 8.552 1.668 1.00 71.94 251 HIS A O 1
ATOM 2127 N N . ASN A 1 252 ? 19.657 6.997 0.112 1.00 78.94 252 ASN A N 1
ATOM 2128 C CA . ASN A 1 252 ? 18.326 6.886 -0.451 1.00 78.94 252 ASN A CA 1
ATOM 2129 C C . ASN A 1 252 ? 17.492 5.880 0.339 1.00 78.94 252 ASN A C 1
ATOM 2131 O O . ASN A 1 252 ? 17.988 4.846 0.791 1.00 78.94 252 ASN A O 1
ATOM 2135 N N . TYR A 1 253 ? 16.213 6.204 0.478 1.00 88.75 253 TYR A N 1
ATOM 2136 C CA . TYR A 1 253 ? 15.225 5.320 1.067 1.00 88.75 253 TYR A CA 1
ATOM 2137 C C . TYR A 1 253 ? 14.645 4.393 -0.002 1.00 88.75 253 TYR A C 1
ATOM 2139 O O . TYR A 1 253 ? 14.280 4.861 -1.078 1.00 88.75 253 TYR A O 1
ATOM 2147 N N . LEU A 1 254 ? 14.524 3.107 0.316 1.00 90.62 254 LEU A N 1
ATOM 2148 C CA . LEU A 1 254 ? 13.998 2.085 -0.579 1.00 90.62 254 LEU A CA 1
ATOM 2149 C C . LEU A 1 254 ? 12.523 1.788 -0.277 1.00 90.62 254 LEU A C 1
ATOM 2151 O O . LEU A 1 254 ? 12.152 1.488 0.860 1.00 90.62 254 LEU A O 1
ATOM 2155 N N . ILE A 1 255 ? 11.701 1.838 -1.317 1.00 93.31 255 ILE A N 1
ATOM 2156 C CA . ILE A 1 255 ? 10.331 1.337 -1.381 1.00 93.31 255 ILE A CA 1
ATOM 2157 C C . ILE A 1 255 ? 10.394 -0.044 -2.019 1.00 93.31 255 ILE A C 1
ATOM 2159 O O . ILE A 1 255 ? 10.869 -0.192 -3.149 1.00 93.31 255 ILE A O 1
ATOM 2163 N N . LEU A 1 256 ? 9.929 -1.046 -1.285 1.00 93.44 256 LEU A N 1
ATOM 2164 C CA . LEU A 1 256 ? 10.078 -2.445 -1.635 1.00 93.44 256 LEU A CA 1
ATOM 2165 C C . LEU A 1 256 ? 8.719 -3.146 -1.632 1.00 93.44 256 LEU A C 1
ATOM 2167 O O . LEU A 1 256 ? 8.086 -3.279 -0.583 1.00 93.44 256 LEU A O 1
ATOM 2171 N N . ASP A 1 257 ? 8.296 -3.628 -2.801 1.00 94.06 257 ASP A N 1
ATOM 2172 C CA . ASP A 1 257 ? 7.124 -4.498 -2.934 1.00 94.06 257 ASP A CA 1
ATOM 2173 C C . ASP A 1 257 ? 7.535 -5.872 -3.451 1.00 94.06 257 ASP A C 1
ATOM 2175 O O . ASP A 1 257 ? 8.005 -6.034 -4.584 1.00 94.06 257 ASP A O 1
ATOM 2179 N N . LEU A 1 258 ? 7.351 -6.855 -2.578 1.00 91.62 258 LEU A N 1
ATOM 2180 C CA . LEU A 1 258 ? 7.708 -8.247 -2.780 1.00 91.62 258 LEU A CA 1
ATOM 2181 C C . LEU A 1 258 ? 6.478 -9.148 -2.659 1.00 91.62 258 LEU A C 1
ATOM 2183 O O . LEU A 1 258 ? 6.605 -10.318 -2.313 1.00 91.62 258 LEU A O 1
ATOM 2187 N N . THR A 1 259 ? 5.280 -8.633 -2.933 1.00 92.50 259 THR A N 1
ATOM 2188 C CA . THR A 1 259 ? 4.037 -9.418 -2.956 1.00 92.50 259 THR A CA 1
ATOM 2189 C C . THR A 1 259 ? 4.179 -10.679 -3.828 1.00 92.50 259 THR A C 1
ATOM 2191 O O . THR A 1 259 ? 4.681 -10.615 -4.940 1.00 92.50 259 THR A O 1
ATOM 2194 N N . GLU A 1 260 ? 3.766 -11.849 -3.340 1.00 90.94 260 GLU A N 1
ATOM 2195 C CA . GLU A 1 260 ? 3.903 -13.136 -4.049 1.00 90.94 260 GLU A CA 1
ATOM 2196 C C . GLU A 1 260 ? 5.329 -13.484 -4.533 1.00 90.94 260 GLU A C 1
ATOM 2198 O O . GLU A 1 260 ? 5.539 -13.861 -5.687 1.00 90.94 260 GLU A O 1
ATOM 2203 N N . THR A 1 261 ? 6.331 -13.378 -3.656 1.00 84.94 261 THR A N 1
ATOM 2204 C CA . THR A 1 261 ? 7.738 -13.731 -3.967 1.00 84.94 261 THR A CA 1
ATOM 2205 C C . THR A 1 261 ? 8.248 -14.961 -3.217 1.00 84.94 261 THR A C 1
ATOM 2207 O O . THR A 1 261 ? 9.428 -15.287 -3.285 1.00 84.94 261 THR A O 1
ATOM 2210 N N . ASN A 1 262 ? 7.351 -15.688 -2.540 1.00 84.50 262 ASN A N 1
ATOM 2211 C CA . ASN A 1 262 ? 7.660 -16.898 -1.771 1.00 84.50 262 ASN A CA 1
ATOM 2212 C C . ASN A 1 262 ? 8.760 -16.687 -0.709 1.00 84.50 262 ASN A C 1
ATOM 2214 O O . ASN A 1 262 ? 9.542 -17.588 -0.398 1.00 84.50 262 ASN A O 1
ATOM 2218 N N . ILE A 1 263 ? 8.824 -15.482 -0.142 1.00 85.06 263 ILE A N 1
ATOM 2219 C CA . ILE A 1 263 ? 9.740 -15.181 0.952 1.00 85.06 263 ILE A CA 1
ATOM 2220 C C . ILE A 1 263 ? 9.220 -15.875 2.199 1.00 85.06 263 ILE A C 1
ATOM 2222 O O . ILE A 1 263 ? 8.051 -15.745 2.560 1.00 85.06 263 ILE A O 1
ATOM 2226 N N . ASN A 1 264 ? 10.107 -16.620 2.854 1.00 85.75 264 ASN A N 1
ATOM 2227 C CA . ASN A 1 264 ? 9.762 -17.457 3.994 1.00 85.75 264 ASN A CA 1
ATOM 2228 C C . ASN A 1 264 ? 10.225 -16.897 5.352 1.00 85.75 264 ASN A C 1
ATOM 2230 O O . ASN A 1 264 ? 9.755 -17.387 6.378 1.00 85.75 264 ASN A O 1
ATOM 2234 N N . SER A 1 265 ? 11.100 -15.881 5.375 1.00 86.44 265 SER A N 1
ATOM 2235 C CA . SER A 1 265 ? 11.599 -15.249 6.603 1.00 86.44 265 SER A CA 1
ATOM 2236 C C . SER A 1 265 ? 11.973 -13.775 6.405 1.00 86.44 265 SER A C 1
ATOM 2238 O O . SER A 1 265 ? 12.652 -13.419 5.441 1.00 86.44 265 SER A O 1
ATOM 2240 N N . LEU A 1 266 ? 11.596 -12.922 7.366 1.00 85.94 266 LEU A N 1
ATOM 2241 C CA . LEU A 1 266 ? 11.959 -11.499 7.381 1.00 85.94 266 LEU A CA 1
ATOM 2242 C C . LEU A 1 266 ? 13.379 -11.218 7.892 1.00 85.94 266 LEU A C 1
ATOM 2244 O O . LEU A 1 266 ? 13.895 -10.121 7.674 1.00 85.94 266 LEU A O 1
ATOM 2248 N N . LYS A 1 267 ? 14.045 -12.195 8.524 1.00 85.38 267 LYS A N 1
ATOM 2249 C CA . LYS A 1 267 ? 15.420 -12.044 9.047 1.00 85.38 267 LYS A CA 1
ATOM 2250 C C . LYS A 1 267 ? 16.407 -11.575 7.983 1.00 85.38 267 LYS A C 1
ATOM 2252 O O . LYS A 1 267 ? 17.364 -10.870 8.293 1.00 85.38 267 LYS A O 1
ATOM 2257 N N . LEU A 1 268 ? 16.112 -11.922 6.734 1.00 83.12 268 LEU A N 1
ATOM 2258 C CA . LEU A 1 268 ? 16.769 -11.464 5.519 1.00 83.12 268 LEU A CA 1
ATOM 2259 C C . LEU A 1 268 ? 17.012 -9.956 5.472 1.00 83.12 268 LEU A C 1
ATOM 2261 O O . LEU A 1 268 ? 18.059 -9.493 5.030 1.00 83.12 268 LEU A O 1
ATOM 2265 N N . PHE A 1 269 ? 16.022 -9.186 5.918 1.00 84.94 269 PHE A N 1
ATOM 2266 C CA . PHE A 1 269 ? 16.035 -7.738 5.803 1.00 84.94 269 PHE A CA 1
ATOM 2267 C C . PHE A 1 269 ? 16.768 -7.085 6.967 1.00 84.94 269 PHE A C 1
ATOM 2269 O O . PHE A 1 269 ? 17.171 -5.938 6.831 1.00 84.94 269 PHE A O 1
ATOM 2276 N N . ASN A 1 270 ? 17.007 -7.776 8.086 1.00 85.69 270 ASN A N 1
ATOM 2277 C CA . ASN A 1 270 ? 17.584 -7.174 9.294 1.00 85.69 270 ASN A CA 1
ATOM 2278 C C . ASN A 1 270 ? 18.901 -6.407 9.066 1.00 85.69 270 ASN A C 1
ATOM 2280 O O . ASN A 1 270 ? 19.024 -5.305 9.607 1.00 85.69 270 ASN A O 1
ATOM 2284 N N . PRO A 1 271 ? 19.870 -6.902 8.268 1.00 85.12 271 PRO A N 1
ATOM 2285 C CA . PRO A 1 271 ? 21.096 -6.151 7.989 1.00 85.12 271 PRO A CA 1
ATOM 2286 C C . PRO A 1 271 ? 20.856 -4.879 7.159 1.00 85.12 271 PRO A C 1
ATOM 2288 O O . PRO A 1 271 ? 21.658 -3.947 7.208 1.00 85.12 271 PRO A O 1
ATOM 2291 N N . TYR A 1 272 ? 19.755 -4.832 6.407 1.00 85.12 272 TYR A N 1
ATOM 2292 C CA . TYR A 1 272 ? 19.490 -3.838 5.363 1.00 85.12 272 TYR A CA 1
ATOM 2293 C C . TYR A 1 272 ? 18.304 -2.923 5.679 1.00 85.12 272 TYR A C 1
ATOM 2295 O O . TYR A 1 272 ? 18.128 -1.899 5.028 1.00 85.12 272 TYR A O 1
ATOM 2303 N N . ILE A 1 273 ? 17.515 -3.243 6.707 1.00 84.69 273 ILE A N 1
ATOM 2304 C CA . ILE A 1 273 ? 16.219 -2.619 6.995 1.00 84.69 273 ILE A CA 1
ATOM 2305 C C . ILE A 1 273 ? 16.321 -1.113 7.259 1.00 84.69 273 ILE A C 1
ATOM 2307 O O . ILE A 1 273 ? 15.354 -0.384 7.076 1.00 84.69 273 ILE A O 1
ATOM 2311 N N . LYS A 1 274 ? 17.513 -0.620 7.616 1.00 88.12 274 LYS A N 1
ATOM 2312 C CA . LYS A 1 274 ? 17.788 0.813 7.754 1.00 88.12 274 LYS A CA 1
ATOM 2313 C C . LYS A 1 274 ? 17.590 1.590 6.451 1.00 88.12 274 LYS A C 1
ATOM 2315 O O . LYS A 1 274 ? 17.308 2.773 6.531 1.00 88.12 274 LYS A O 1
ATOM 2320 N N . CYS A 1 275 ? 17.730 0.994 5.269 1.00 88.94 275 CYS A N 1
ATOM 2321 C CA . CYS A 1 275 ? 17.434 1.715 4.024 1.00 88.94 275 CYS A CA 1
ATOM 2322 C C . CYS A 1 275 ? 15.945 1.706 3.678 1.00 88.94 275 CYS A C 1
ATOM 2324 O O . CYS A 1 275 ? 15.508 2.508 2.861 1.00 88.94 275 CYS A O 1
ATOM 2326 N N . ILE A 1 276 ? 15.172 0.776 4.239 1.00 91.44 276 ILE A N 1
ATOM 2327 C CA . ILE A 1 276 ? 13.816 0.500 3.781 1.00 91.44 276 ILE A CA 1
ATOM 2328 C C . ILE A 1 276 ? 12.875 1.502 4.435 1.00 91.44 276 ILE A C 1
ATOM 2330 O O . ILE A 1 276 ? 12.837 1.639 5.658 1.00 91.44 276 ILE A O 1
ATOM 2334 N N . LYS A 1 277 ? 12.119 2.202 3.596 1.00 94.44 277 LYS A N 1
ATOM 2335 C CA . LYS A 1 277 ? 11.079 3.141 4.004 1.00 94.44 277 LYS A CA 1
ATOM 2336 C C . LYS A 1 277 ? 9.700 2.517 3.893 1.00 94.44 277 LYS A C 1
ATOM 2338 O O . LYS A 1 277 ? 8.933 2.632 4.838 1.00 94.44 277 LYS A O 1
ATOM 2343 N N . ASP A 1 278 ? 9.409 1.828 2.797 1.00 96.12 278 ASP A N 1
ATOM 2344 C CA . ASP A 1 278 ? 8.110 1.188 2.591 1.00 96.12 278 ASP A CA 1
ATOM 2345 C C . ASP A 1 278 ? 8.328 -0.286 2.261 1.00 96.12 278 ASP A C 1
ATOM 2347 O O . ASP A 1 278 ? 9.171 -0.614 1.424 1.00 96.12 278 ASP A O 1
ATOM 2351 N N . LEU A 1 279 ? 7.589 -1.167 2.934 1.00 94.88 279 LEU A N 1
ATOM 2352 C CA . LEU A 1 279 ? 7.780 -2.609 2.843 1.00 94.88 279 LEU A CA 1
ATOM 2353 C C . LEU A 1 279 ? 6.446 -3.333 2.675 1.00 94.88 279 LEU A C 1
ATOM 2355 O O . LEU A 1 279 ? 5.602 -3.293 3.568 1.00 94.88 279 LEU A O 1
ATOM 2359 N N . THR A 1 280 ? 6.279 -4.018 1.543 1.00 95.56 280 THR A N 1
ATOM 2360 C CA . THR A 1 280 ? 5.043 -4.733 1.198 1.00 95.56 280 THR A CA 1
ATOM 2361 C C . THR A 1 280 ? 5.307 -6.222 0.959 1.00 95.56 280 THR A C 1
ATOM 2363 O O . THR A 1 280 ? 6.077 -6.592 0.071 1.00 95.56 280 THR A O 1
ATOM 2366 N N . PHE A 1 281 ? 4.628 -7.076 1.731 1.00 91.94 281 PHE A N 1
ATOM 2367 C CA . PHE A 1 281 ? 4.653 -8.539 1.648 1.00 91.94 281 PHE A CA 1
ATOM 2368 C C . PHE A 1 281 ? 3.239 -9.115 1.689 1.00 91.94 281 PHE A C 1
ATOM 2370 O O . PHE A 1 281 ? 2.820 -9.684 2.694 1.00 91.94 281 PHE A O 1
ATOM 2377 N N . ASN A 1 282 ? 2.489 -9.001 0.600 1.00 93.12 282 ASN A N 1
ATOM 2378 C CA . ASN A 1 282 ? 1.196 -9.685 0.533 1.00 93.12 282 ASN A CA 1
ATOM 2379 C C . ASN A 1 282 ? 1.360 -11.105 -0.015 1.00 93.12 282 ASN A C 1
ATOM 2381 O O . ASN A 1 282 ? 2.322 -11.368 -0.748 1.00 93.12 282 ASN A O 1
ATOM 2385 N N . ASN A 1 283 ? 0.413 -11.993 0.310 1.00 90.81 283 ASN A N 1
ATOM 2386 C CA . ASN A 1 283 ? 0.317 -13.344 -0.256 1.00 90.81 283 ASN A CA 1
ATOM 2387 C C . ASN A 1 283 ? 1.647 -14.125 -0.155 1.00 90.81 283 ASN A C 1
ATOM 2389 O O . ASN A 1 283 ? 2.153 -14.660 -1.144 1.00 90.81 283 ASN A O 1
ATOM 2393 N N . GLN A 1 284 ? 2.272 -14.132 1.026 1.00 86.19 284 GLN A N 1
ATOM 2394 C CA . GLN A 1 284 ? 3.515 -14.875 1.251 1.00 86.19 284 GLN A CA 1
ATOM 2395 C C . GLN A 1 284 ? 3.262 -16.218 1.922 1.00 86.19 284 GLN A C 1
ATOM 2397 O O . GLN A 1 284 ? 2.418 -16.348 2.808 1.00 86.19 284 GLN A O 1
ATOM 2402 N N . HIS A 1 285 ? 4.119 -17.185 1.605 1.00 83.81 285 HIS A N 1
ATOM 2403 C CA . HIS A 1 285 ? 4.265 -18.415 2.376 1.00 83.81 285 HIS A CA 1
ATOM 2404 C C . HIS A 1 285 ? 5.334 -18.249 3.466 1.00 83.81 285 HIS A C 1
ATOM 2406 O O . HIS A 1 285 ? 6.282 -19.036 3.536 1.00 83.81 285 HIS A O 1
ATOM 2412 N N . LEU A 1 286 ? 5.194 -17.227 4.323 1.00 75.81 286 LEU A N 1
ATOM 2413 C CA . LEU A 1 286 ? 6.066 -17.101 5.495 1.00 75.81 286 LEU A CA 1
ATOM 2414 C C . LEU A 1 286 ? 5.964 -18.380 6.330 1.00 75.81 286 LEU A C 1
ATOM 2416 O O . LEU A 1 286 ? 4.869 -18.874 6.599 1.00 75.81 286 LEU A O 1
ATOM 2420 N N . ILE A 1 287 ? 7.115 -18.960 6.672 1.00 66.19 287 ILE A N 1
ATOM 2421 C CA . ILE A 1 287 ? 7.173 -20.202 7.455 1.00 66.19 287 ILE A CA 1
ATOM 2422 C C . ILE A 1 287 ? 7.044 -19.881 8.942 1.00 66.19 287 ILE A C 1
ATOM 2424 O O . ILE A 1 287 ? 6.418 -20.650 9.671 1.00 66.19 287 ILE A O 1
ATOM 2428 N N . ASP A 1 288 ? 7.569 -18.723 9.343 1.00 74.12 288 ASP A N 1
ATOM 2429 C CA . ASP A 1 288 ? 7.628 -18.275 10.723 1.00 74.12 288 ASP A CA 1
ATOM 2430 C C . ASP A 1 288 ? 6.788 -17.002 10.935 1.00 74.12 288 ASP A C 1
ATOM 2432 O O . ASP A 1 288 ? 6.654 -16.141 10.063 1.00 74.12 288 ASP A O 1
ATOM 2436 N N . SER A 1 289 ? 6.259 -16.885 12.145 1.00 79.44 289 SER A N 1
ATOM 2437 C CA . SER A 1 289 ? 5.758 -15.665 12.787 1.00 79.44 289 SER A CA 1
ATOM 2438 C C . SER A 1 289 ? 6.791 -14.529 12.836 1.00 79.44 289 SER A C 1
ATOM 2440 O O . SER A 1 289 ? 7.996 -14.787 12.846 1.00 79.44 289 SER A O 1
ATOM 2442 N N . ILE A 1 290 ? 6.333 -13.281 12.984 1.00 81.94 290 ILE A N 1
ATOM 2443 C CA . ILE A 1 290 ? 7.217 -12.110 13.104 1.00 81.94 290 ILE A CA 1
ATOM 2444 C C . ILE A 1 290 ? 7.564 -11.872 14.573 1.00 81.94 290 ILE A C 1
ATOM 2446 O O . ILE A 1 290 ? 6.696 -11.590 15.401 1.00 81.94 290 ILE A O 1
ATOM 2450 N N . SER A 1 291 ? 8.848 -11.947 14.895 1.00 84.25 291 SER A N 1
ATOM 2451 C CA . SER A 1 291 ? 9.393 -11.664 16.219 1.00 84.25 291 SER A CA 1
ATOM 2452 C C . SER A 1 291 ? 9.921 -10.231 16.324 1.00 84.25 291 SER A C 1
ATOM 2454 O O . SER A 1 291 ? 10.273 -9.613 15.329 1.00 84.25 291 SER A O 1
ATOM 2456 N N . ALA A 1 292 ? 10.112 -9.734 17.550 1.00 69.62 292 ALA A N 1
ATOM 2457 C CA . ALA A 1 292 ? 10.711 -8.414 17.788 1.00 69.62 292 ALA A CA 1
ATOM 2458 C C . ALA A 1 292 ? 12.181 -8.314 17.327 1.00 69.62 292 ALA A C 1
ATOM 2460 O O . ALA A 1 292 ? 12.756 -7.227 17.317 1.00 69.62 292 ALA A O 1
ATOM 2461 N N . GLN A 1 293 ? 12.826 -9.441 17.010 1.00 81.31 293 GLN A N 1
ATOM 2462 C CA . GLN A 1 293 ? 14.158 -9.441 16.403 1.00 81.31 293 GLN A CA 1
ATOM 2463 C C . GLN A 1 293 ? 14.088 -9.207 14.895 1.00 81.31 293 GLN A C 1
ATOM 2465 O O . GLN A 1 293 ? 15.063 -8.751 14.296 1.00 81.31 293 GLN A O 1
ATOM 2470 N N . ASP A 1 294 ? 12.945 -9.499 14.284 1.00 80.88 294 ASP A N 1
ATOM 2471 C CA . ASP A 1 294 ? 12.677 -9.158 12.902 1.00 80.88 294 ASP A CA 1
ATOM 2472 C C . ASP A 1 294 ? 12.422 -7.649 12.837 1.00 80.88 294 ASP A C 1
ATOM 2474 O O . ASP A 1 294 ? 11.705 -7.076 13.654 1.00 80.88 294 ASP A O 1
ATOM 2478 N N . LEU A 1 295 ? 13.083 -6.975 11.896 1.00 84.25 295 LEU A N 1
ATOM 2479 C CA . LEU A 1 295 ? 13.011 -5.523 11.721 1.00 84.25 295 LEU A CA 1
ATOM 2480 C C . LEU A 1 295 ? 13.554 -4.712 12.919 1.00 84.25 295 LEU A C 1
ATOM 2482 O O . LEU A 1 295 ? 13.219 -3.535 13.063 1.00 84.25 295 LEU A O 1
ATOM 2486 N N . LEU A 1 296 ? 14.447 -5.285 13.745 1.00 84.81 296 LEU A N 1
ATOM 2487 C CA . LEU A 1 296 ? 15.027 -4.636 14.939 1.00 84.81 296 LEU A CA 1
ATOM 2488 C C . LEU A 1 296 ? 15.678 -3.271 14.671 1.00 84.81 296 LEU A C 1
ATOM 2490 O O . LEU A 1 296 ? 15.798 -2.466 15.580 1.00 84.81 296 LEU A O 1
ATOM 2494 N N . PHE A 1 297 ? 16.109 -2.992 13.443 1.00 85.12 297 PHE A N 1
ATOM 2495 C CA . PHE A 1 297 ? 16.785 -1.740 13.093 1.00 85.12 297 PHE A CA 1
ATOM 2496 C C . PHE A 1 297 ? 16.015 -0.903 12.069 1.00 85.12 297 PHE A C 1
ATOM 2498 O O . PHE A 1 297 ? 16.618 -0.116 11.341 1.00 85.12 297 PHE A O 1
ATOM 2505 N N . SER A 1 298 ? 14.697 -1.084 11.983 1.00 88.94 298 SER A N 1
ATOM 2506 C CA . SER A 1 298 ? 13.803 -0.444 11.006 1.00 88.94 298 SER A CA 1
ATOM 2507 C C . SER A 1 298 ? 13.526 1.043 11.277 1.00 88.94 298 SER A C 1
ATOM 2509 O O . SER A 1 298 ? 12.425 1.534 11.063 1.00 88.94 298 SER A O 1
ATOM 2511 N N . THR A 1 299 ? 14.536 1.809 11.698 1.00 92.62 299 THR A N 1
ATOM 2512 C CA . THR A 1 299 ? 14.387 3.216 12.119 1.00 92.62 299 THR A CA 1
ATOM 2513 C C . THR A 1 299 ? 13.880 4.148 11.018 1.00 92.62 299 THR A C 1
ATOM 2515 O O . THR A 1 299 ? 13.447 5.254 11.312 1.00 92.62 299 THR A O 1
ATOM 2518 N N . ASN A 1 300 ? 13.970 3.738 9.750 1.00 93.56 300 ASN A N 1
ATOM 2519 C CA . ASN A 1 300 ? 13.536 4.526 8.595 1.00 93.56 300 ASN A CA 1
ATOM 2520 C C . ASN A 1 300 ? 12.219 4.052 7.978 1.00 93.56 300 ASN A C 1
ATOM 2522 O O . ASN A 1 300 ? 11.712 4.724 7.077 1.00 93.56 300 ASN A O 1
ATOM 2526 N N . LEU A 1 301 ? 11.668 2.946 8.479 1.00 95.12 301 LEU A N 1
ATOM 2527 C CA . LEU A 1 301 ? 10.429 2.367 7.991 1.00 95.12 301 LEU A CA 1
ATOM 2528 C C . LEU A 1 301 ? 9.260 3.297 8.331 1.00 95.12 301 LEU A C 1
ATOM 2530 O O . LEU A 1 301 ? 9.061 3.664 9.485 1.00 95.12 301 LEU A O 1
ATOM 2534 N N . GLN A 1 302 ? 8.509 3.687 7.308 1.00 97.12 302 GLN A N 1
ATOM 2535 C CA . GLN A 1 302 ? 7.314 4.522 7.379 1.00 97.12 302 GLN A CA 1
ATOM 2536 C C . GLN A 1 302 ? 6.048 3.708 7.159 1.00 97.12 302 GLN A C 1
ATOM 2538 O O . GLN A 1 302 ? 5.045 3.967 7.820 1.00 97.12 302 GLN A O 1
ATOM 2543 N N . ASN A 1 303 ? 6.089 2.715 6.271 1.00 97.88 303 ASN A N 1
ATOM 2544 C CA . ASN A 1 303 ? 4.930 1.890 5.965 1.00 97.88 303 ASN A CA 1
ATOM 2545 C C . ASN A 1 303 ? 5.315 0.411 5.931 1.00 97.88 303 ASN A C 1
ATOM 2547 O O . ASN A 1 303 ? 6.284 0.029 5.270 1.00 97.88 303 ASN A O 1
ATOM 2551 N N . ILE A 1 304 ? 4.529 -0.420 6.611 1.00 96.69 304 ILE A N 1
ATOM 2552 C CA . ILE A 1 304 ? 4.610 -1.875 6.506 1.00 96.69 304 ILE A CA 1
ATOM 2553 C C . ILE A 1 304 ? 3.238 -2.447 6.178 1.00 96.69 304 ILE A C 1
ATOM 2555 O O . ILE A 1 304 ? 2.251 -2.149 6.850 1.00 96.69 304 ILE A O 1
ATOM 2559 N N . GLN A 1 305 ? 3.188 -3.279 5.143 1.00 97.31 305 GLN A N 1
ATOM 2560 C CA . GLN A 1 305 ? 1.983 -3.974 4.724 1.00 97.31 305 GLN A CA 1
ATOM 2561 C C . GLN A 1 305 ? 2.283 -5.459 4.546 1.00 97.31 305 GLN A C 1
ATOM 2563 O O . GLN A 1 305 ? 3.163 -5.842 3.777 1.00 97.31 305 GLN A O 1
ATOM 2568 N N . MET A 1 306 ? 1.540 -6.300 5.252 1.00 95.44 306 MET A N 1
ATOM 2569 C CA . MET A 1 306 ? 1.676 -7.749 5.210 1.00 95.44 306 MET A CA 1
ATOM 2570 C C . MET A 1 306 ? 0.293 -8.380 5.266 1.00 95.44 306 MET A C 1
ATOM 2572 O O . MET A 1 306 ? -0.222 -8.637 6.349 1.00 95.44 306 MET A O 1
ATOM 2576 N N . ARG A 1 307 ? -0.332 -8.589 4.108 1.00 95.94 307 ARG A N 1
ATOM 2577 C CA . ARG A 1 307 ? -1.689 -9.144 4.010 1.00 95.94 307 ARG A CA 1
ATOM 2578 C C . ARG A 1 307 ? -1.655 -10.600 3.574 1.00 95.94 307 ARG A C 1
ATOM 2580 O O . ARG A 1 307 ? -0.698 -11.017 2.916 1.00 95.94 307 ARG A O 1
ATOM 2587 N N . THR A 1 308 ? -2.716 -11.340 3.904 1.00 94.75 308 THR A N 1
ATOM 2588 C CA . THR A 1 308 ? -2.970 -12.691 3.362 1.00 94.75 308 THR A CA 1
ATOM 2589 C C . THR A 1 308 ? -1.784 -13.651 3.526 1.00 94.75 308 THR A C 1
ATOM 2591 O O . THR A 1 308 ? -1.378 -14.353 2.602 1.00 94.75 308 THR A O 1
ATOM 2594 N N . ILE A 1 309 ? -1.201 -13.668 4.724 1.00 91.50 309 ILE A N 1
ATOM 2595 C CA . ILE A 1 309 ? -0.103 -14.552 5.111 1.00 91.50 309 ILE A CA 1
ATOM 2596 C C . ILE A 1 309 ? -0.666 -15.701 5.940 1.00 91.50 309 ILE A C 1
ATOM 2598 O O . ILE A 1 309 ? -1.042 -15.542 7.102 1.00 91.50 309 ILE A O 1
ATOM 2602 N N . ASP A 1 310 ? -0.691 -16.891 5.345 1.00 85.31 310 ASP A N 1
ATOM 2603 C CA . ASP A 1 310 ? -1.440 -18.025 5.890 1.00 85.31 310 ASP A CA 1
ATOM 2604 C C . ASP A 1 310 ? -0.955 -18.502 7.261 1.00 85.31 310 ASP A C 1
ATOM 2606 O O . ASP A 1 310 ? -1.746 -19.025 8.036 1.00 85.31 310 ASP A O 1
ATOM 2610 N N . LYS A 1 311 ? 0.332 -18.378 7.589 1.00 88.25 311 LYS A N 1
ATOM 2611 C CA . LYS A 1 311 ? 0.905 -19.009 8.795 1.00 88.25 311 LYS A CA 1
ATOM 2612 C C . LYS A 1 311 ? 1.224 -18.043 9.929 1.00 88.25 311 LYS A C 1
ATOM 2614 O O . LYS A 1 311 ? 1.748 -18.477 10.949 1.00 88.25 311 LYS A O 1
ATOM 2619 N N . ILE A 1 312 ? 0.923 -16.757 9.771 1.00 91.12 312 ILE A N 1
ATOM 2620 C CA . ILE A 1 312 ? 1.256 -15.767 10.790 1.00 91.12 312 ILE A CA 1
ATOM 2621 C C . ILE A 1 312 ? 0.212 -15.802 11.908 1.00 91.12 312 ILE A C 1
ATOM 2623 O O . ILE A 1 312 ? -0.962 -15.523 11.680 1.00 91.12 312 ILE A O 1
ATOM 2627 N N . ASP A 1 313 ? 0.621 -16.187 13.113 1.00 94.00 313 ASP A N 1
ATOM 2628 C CA . ASP A 1 313 ? -0.255 -16.255 14.285 1.00 94.00 313 ASP A CA 1
ATOM 2629 C C . ASP A 1 313 ? 0.093 -15.224 15.364 1.00 94.00 313 ASP A C 1
ATOM 2631 O O . ASP A 1 313 ? -0.795 -14.792 16.105 1.00 94.00 313 ASP A O 1
ATOM 2635 N N . TYR A 1 314 ? 1.340 -14.755 15.403 1.00 94.88 314 TYR A N 1
ATOM 2636 C CA . TYR A 1 314 ? 1.759 -13.619 16.215 1.00 94.88 314 TYR A CA 1
ATOM 2637 C C . TYR A 1 314 ? 2.680 -12.648 15.465 1.00 94.88 314 TYR A C 1
ATOM 2639 O O . TYR A 1 314 ? 3.465 -13.038 14.595 1.00 94.88 314 TYR A O 1
ATOM 2647 N N . ILE A 1 315 ? 2.583 -11.368 15.836 1.00 94.62 315 ILE A N 1
ATOM 2648 C CA . ILE A 1 315 ? 3.452 -10.286 15.366 1.00 94.62 315 ILE A CA 1
ATOM 2649 C C . ILE A 1 315 ? 3.963 -9.497 16.560 1.00 94.62 315 ILE A C 1
ATOM 2651 O O . ILE A 1 315 ? 3.180 -8.885 17.281 1.00 94.62 315 ILE A O 1
ATOM 2655 N N . HIS A 1 316 ? 5.279 -9.460 16.739 1.00 95.06 316 HIS A N 1
ATOM 2656 C CA . HIS A 1 316 ? 5.949 -8.535 17.646 1.00 95.06 316 HIS A CA 1
ATOM 2657 C C . HIS A 1 316 ? 6.747 -7.526 16.817 1.00 95.06 316 HIS A C 1
ATOM 2659 O O . HIS A 1 316 ? 7.754 -7.892 16.216 1.00 95.06 316 HIS A O 1
ATOM 2665 N N . LEU A 1 317 ? 6.309 -6.267 16.776 1.00 94.94 317 LEU A N 1
ATOM 2666 C CA . LEU A 1 317 ? 6.902 -5.231 15.930 1.00 94.94 317 LEU A CA 1
ATOM 2667 C C . LEU A 1 317 ? 7.511 -4.114 16.776 1.00 94.94 317 LEU A C 1
ATOM 2669 O O . LEU A 1 317 ? 6.831 -3.523 17.614 1.00 94.94 317 LEU A O 1
ATOM 2673 N N . ASN A 1 318 ? 8.771 -3.777 16.512 1.00 94.62 318 ASN A N 1
ATOM 2674 C CA . ASN A 1 318 ? 9.372 -2.565 17.061 1.00 94.62 318 ASN A CA 1
ATOM 2675 C C . ASN A 1 318 ? 8.897 -1.353 16.259 1.00 94.62 318 ASN A C 1
ATOM 2677 O O . ASN A 1 318 ? 9.040 -1.318 15.038 1.00 94.62 318 ASN A O 1
ATOM 2681 N N . VAL A 1 319 ? 8.349 -0.361 16.951 1.00 95.19 319 VAL A N 1
ATOM 2682 C CA . VAL A 1 319 ? 7.770 0.838 16.349 1.00 95.19 319 VAL A CA 1
ATOM 2683 C C . VAL A 1 319 ? 8.668 2.032 16.655 1.00 95.19 319 VAL A C 1
ATOM 2685 O O . VAL A 1 319 ? 8.855 2.402 17.815 1.00 95.19 319 VAL A O 1
ATOM 2688 N N . TYR A 1 320 ? 9.231 2.619 15.602 1.00 95.44 320 TYR A N 1
ATOM 2689 C CA . TYR A 1 320 ? 10.048 3.832 15.659 1.00 95.44 320 TYR A CA 1
ATOM 2690 C C . TYR A 1 320 ? 9.217 5.076 15.317 1.00 95.44 320 TYR A C 1
ATOM 2692 O O . TYR A 1 320 ? 8.108 4.973 14.800 1.00 95.44 320 TYR A O 1
ATOM 2700 N N . ASP A 1 321 ? 9.781 6.257 15.564 1.00 95.06 321 ASP A N 1
ATOM 2701 C CA . ASP A 1 321 ? 9.153 7.569 15.337 1.00 95.06 321 ASP A CA 1
ATOM 2702 C C . ASP A 1 321 ? 8.716 7.825 13.889 1.00 95.06 321 ASP A C 1
ATOM 2704 O O . ASP A 1 321 ? 7.802 8.609 13.643 1.00 95.06 321 ASP A O 1
ATOM 2708 N N . ARG A 1 322 ? 9.368 7.181 12.919 1.00 96.06 322 ARG A N 1
ATOM 2709 C CA . ARG A 1 322 ? 9.045 7.342 11.498 1.00 96.06 322 ARG A CA 1
ATOM 2710 C C . ARG A 1 322 ? 7.927 6.437 11.005 1.00 96.06 322 ARG A C 1
ATOM 2712 O O . ARG A 1 322 ? 7.411 6.725 9.926 1.00 96.06 322 ARG A O 1
ATOM 2719 N N . LEU A 1 323 ? 7.563 5.383 11.739 1.00 97.19 323 LEU A N 1
ATOM 2720 C CA . LEU A 1 323 ? 6.523 4.457 11.298 1.00 97.19 323 LEU A CA 1
ATOM 2721 C C . LEU A 1 323 ? 5.170 5.166 11.353 1.00 97.19 323 LEU A C 1
ATOM 2723 O O . LEU A 1 323 ? 4.804 5.710 12.384 1.00 97.19 323 LEU A O 1
ATOM 2727 N N . LYS A 1 324 ? 4.445 5.175 10.234 1.00 97.50 324 LYS A N 1
ATOM 2728 C CA . LYS A 1 324 ? 3.160 5.869 10.070 1.00 97.50 324 LYS A CA 1
ATOM 2729 C C . LYS A 1 324 ? 2.010 4.909 9.821 1.00 97.50 324 LYS A C 1
ATOM 2731 O O . LYS A 1 324 ? 0.923 5.138 10.340 1.00 97.50 324 LYS A O 1
ATOM 2736 N N . SER A 1 325 ? 2.228 3.857 9.033 1.00 98.44 325 SER A N 1
ATOM 2737 C CA . SER A 1 325 ? 1.170 2.924 8.640 1.00 98.44 325 SER A CA 1
ATOM 2738 C C . SER A 1 325 ? 1.580 1.476 8.866 1.00 98.44 325 SER A C 1
ATOM 2740 O O . SER A 1 325 ? 2.640 1.041 8.413 1.00 98.44 325 SER A O 1
ATOM 2742 N N . ILE A 1 326 ? 0.694 0.727 9.517 1.00 98.12 326 ILE A N 1
ATOM 2743 C CA . ILE A 1 326 ? 0.774 -0.722 9.691 1.00 98.12 326 ILE A CA 1
ATOM 2744 C C . ILE A 1 326 ? -0.497 -1.333 9.103 1.00 98.12 326 ILE A C 1
ATOM 2746 O O . ILE A 1 326 ? -1.599 -0.988 9.526 1.00 98.12 326 ILE A O 1
ATOM 2750 N N . ASP A 1 327 ? -0.348 -2.252 8.153 1.00 98.44 327 ASP A N 1
ATOM 2751 C CA . ASP A 1 327 ? -1.455 -3.027 7.593 1.00 98.44 327 ASP A CA 1
ATOM 2752 C C . ASP A 1 327 ? -1.150 -4.525 7.661 1.00 98.44 327 ASP A C 1
ATOM 2754 O O . ASP A 1 327 ? -0.352 -5.050 6.885 1.00 98.44 327 ASP A O 1
ATOM 2758 N N . PHE A 1 328 ? -1.810 -5.209 8.594 1.00 97.69 328 PHE A N 1
ATOM 2759 C CA . PHE A 1 328 ? -1.799 -6.664 8.745 1.00 97.69 328 PHE A CA 1
ATOM 2760 C C . PHE A 1 328 ? -3.186 -7.268 8.509 1.00 97.69 328 PHE A C 1
ATOM 2762 O O . PHE A 1 328 ? -3.538 -8.290 9.107 1.00 97.69 328 PHE A O 1
ATOM 2769 N N . SER A 1 329 ? -3.986 -6.637 7.651 1.00 97.94 329 SER A N 1
ATOM 2770 C CA . SER A 1 329 ? -5.323 -7.117 7.324 1.00 97.94 329 SER A CA 1
ATOM 2771 C C . SER A 1 329 ? -5.307 -8.450 6.565 1.00 97.94 329 SER A C 1
ATOM 2773 O O . SER A 1 329 ? -4.319 -8.828 5.932 1.00 97.94 329 SER A O 1
ATOM 2775 N N . TYR A 1 330 ? -6.424 -9.178 6.599 1.00 97.19 330 TYR A N 1
ATOM 2776 C CA . TYR A 1 330 ? -6.617 -10.458 5.901 1.00 97.19 330 TYR A CA 1
ATOM 2777 C C . TYR A 1 330 ? -5.661 -11.583 6.339 1.00 97.19 330 TYR A C 1
ATOM 2779 O O . TYR A 1 330 ? -5.482 -12.568 5.623 1.00 97.19 330 TYR A O 1
ATOM 2787 N N . ASN A 1 331 ? -5.059 -11.478 7.525 1.00 96.31 331 ASN A N 1
ATOM 2788 C CA . ASN A 1 331 ? -4.298 -12.566 8.138 1.00 96.31 331 ASN A CA 1
ATOM 2789 C C . ASN A 1 331 ? -5.204 -13.370 9.073 1.00 96.31 331 ASN A C 1
ATOM 2791 O O . ASN A 1 331 ? -5.209 -13.180 10.288 1.00 96.31 331 ASN A O 1
ATOM 2795 N N . MET A 1 332 ? -5.975 -14.295 8.502 1.00 95.12 332 MET A N 1
ATOM 2796 C CA . MET A 1 332 ? -7.014 -15.049 9.220 1.00 95.12 332 MET A CA 1
ATOM 2797 C C . MET A 1 332 ? -6.496 -15.938 10.362 1.00 95.12 332 MET A C 1
ATOM 2799 O O . MET A 1 332 ? -7.300 -16.430 11.146 1.00 95.12 332 MET A O 1
ATOM 2803 N N . ASN A 1 333 ? -5.185 -16.172 10.456 1.00 94.50 333 ASN A N 1
ATOM 2804 C CA . ASN A 1 333 ? -4.573 -16.925 11.552 1.00 94.50 333 ASN A CA 1
ATOM 2805 C C . ASN A 1 333 ? -3.887 -16.036 12.596 1.00 94.50 333 ASN A C 1
ATOM 2807 O O . ASN A 1 333 ? -3.500 -16.555 13.645 1.00 94.50 333 ASN A O 1
ATOM 2811 N N . LEU A 1 334 ? -3.794 -14.722 12.352 1.00 95.81 334 LEU A N 1
ATOM 2812 C CA . LEU A 1 334 ? -3.180 -13.765 13.265 1.00 95.81 334 LEU A CA 1
ATOM 2813 C C . LEU A 1 334 ? -4.040 -13.646 14.520 1.00 95.81 334 LEU A C 1
ATOM 2815 O O . LEU A 1 334 ? -5.223 -13.315 14.436 1.00 95.81 334 LEU A O 1
ATOM 2819 N N . LYS A 1 335 ? -3.444 -13.946 15.674 1.00 95.38 335 LYS A N 1
ATOM 2820 C CA . LYS A 1 335 ? -4.095 -13.967 16.992 1.00 95.38 335 LYS A CA 1
ATOM 2821 C C . LYS A 1 335 ? -3.511 -12.939 17.951 1.00 95.38 335 LYS A C 1
ATOM 2823 O O . LYS A 1 335 ? -4.244 -12.454 18.807 1.00 95.38 335 LYS A O 1
ATOM 2828 N N . TYR A 1 336 ? -2.225 -12.626 17.823 1.00 95.88 336 TYR A N 1
ATOM 2829 C CA . TYR A 1 336 ? -1.508 -11.780 18.775 1.00 95.88 336 TYR A CA 1
ATOM 2830 C C . TYR A 1 336 ? -0.737 -10.683 18.046 1.00 95.88 336 TYR A C 1
ATOM 2832 O O . TYR A 1 336 ? 0.053 -10.972 17.148 1.00 95.88 336 TYR A O 1
ATOM 2840 N N . VAL A 1 337 ? -0.931 -9.429 18.449 1.00 96.50 337 VAL A N 1
ATOM 2841 C CA . VAL A 1 337 ? -0.144 -8.294 17.951 1.00 96.50 337 VAL A CA 1
ATOM 2842 C C . VAL A 1 337 ? 0.437 -7.536 19.137 1.00 96.50 337 VAL A C 1
ATOM 2844 O O . VAL A 1 337 ? -0.293 -7.054 19.996 1.00 96.50 337 VAL A O 1
ATOM 2847 N N . SER A 1 338 ? 1.760 -7.416 19.180 1.00 96.81 338 SER A N 1
ATOM 2848 C CA . SER A 1 338 ? 2.478 -6.638 20.183 1.00 96.81 338 SER A CA 1
ATOM 2849 C C . SER A 1 338 ? 3.313 -5.555 19.509 1.00 96.81 338 SER A C 1
ATOM 2851 O O . SER A 1 338 ? 4.196 -5.854 18.703 1.00 96.81 338 SER A O 1
ATOM 2853 N N . LEU A 1 339 ? 3.048 -4.295 19.849 1.00 96.62 339 LEU A N 1
ATOM 2854 C CA . LEU A 1 339 ? 3.817 -3.145 19.383 1.00 96.62 339 LEU A CA 1
ATOM 2855 C C . LEU A 1 339 ? 4.781 -2.696 20.481 1.00 96.62 339 LEU A C 1
ATOM 2857 O O . LEU A 1 339 ? 4.361 -2.304 21.566 1.00 96.62 339 LEU A O 1
ATOM 2861 N N . HIS A 1 340 ? 6.080 -2.756 20.216 1.00 96.19 340 HIS A N 1
ATOM 2862 C CA . HIS A 1 340 ? 7.121 -2.319 21.139 1.00 96.19 340 HIS A CA 1
ATOM 2863 C C . HIS A 1 340 ? 7.596 -0.931 20.736 1.00 96.19 340 HIS A C 1
ATOM 2865 O O . HIS A 1 340 ? 8.311 -0.784 19.745 1.00 96.19 340 HIS A O 1
ATOM 2871 N N . LEU A 1 341 ? 7.196 0.090 21.489 1.00 96.25 341 LEU A N 1
ATOM 2872 C CA . LEU A 1 341 ? 7.577 1.458 21.166 1.00 96.25 341 LEU A CA 1
ATOM 2873 C C . LEU A 1 341 ? 9.058 1.667 21.472 1.00 96.25 341 LEU A C 1
ATOM 2875 O O . LEU A 1 341 ? 9.538 1.304 22.544 1.00 96.25 341 LEU A O 1
ATOM 2879 N N . MET A 1 342 ? 9.773 2.251 20.515 1.00 95.75 342 MET A N 1
ATOM 2880 C CA . MET A 1 342 ? 11.212 2.516 20.599 1.00 95.75 342 MET A CA 1
ATOM 2881 C C . MET A 1 342 ? 11.540 4.013 20.608 1.00 95.75 342 MET A C 1
ATOM 2883 O O . MET A 1 342 ? 12.714 4.378 20.583 1.00 95.75 342 MET A O 1
ATOM 2887 N N . SER A 1 343 ? 10.524 4.882 20.607 1.00 94.25 343 SER A N 1
ATOM 2888 C CA . SER A 1 343 ? 10.687 6.337 20.616 1.00 94.25 343 SER A CA 1
ATOM 2889 C C . SER A 1 343 ? 9.577 7.046 21.389 1.00 94.25 343 SER A C 1
ATOM 2891 O O . SER A 1 343 ? 8.403 6.683 21.289 1.00 94.25 343 SER A O 1
ATOM 2893 N N . ASP A 1 344 ? 9.949 8.121 22.084 1.00 94.00 344 ASP A N 1
ATOM 2894 C CA . ASP A 1 344 ? 9.052 9.008 22.836 1.00 94.00 344 ASP A CA 1
ATOM 2895 C C . ASP A 1 344 ? 8.124 9.850 21.950 1.00 94.00 344 ASP A C 1
ATOM 2897 O O . ASP A 1 344 ? 7.171 10.454 22.444 1.00 94.00 344 ASP A O 1
ATOM 2901 N N . TYR A 1 345 ? 8.378 9.879 20.641 1.00 92.19 345 TYR A N 1
ATOM 2902 C CA . TYR A 1 345 ? 7.621 10.653 19.652 1.00 92.19 345 TYR A CA 1
ATOM 2903 C C . TYR A 1 345 ? 6.866 9.761 18.668 1.00 92.19 345 TYR A C 1
ATOM 2905 O O . TYR A 1 345 ? 6.538 10.184 17.563 1.00 92.19 345 TYR A O 1
ATOM 2913 N N . THR A 1 346 ? 6.623 8.507 19.049 1.00 92.94 346 THR A N 1
ATOM 2914 C CA . THR A 1 346 ? 5.894 7.574 18.197 1.00 92.94 346 THR A CA 1
ATOM 2915 C C . THR A 1 346 ? 4.454 8.039 18.010 1.00 92.94 346 THR A C 1
ATOM 2917 O O . THR A 1 346 ? 3.748 8.300 18.986 1.00 92.94 346 THR A O 1
ATOM 2920 N N . TYR A 1 347 ? 4.035 8.112 16.751 1.00 93.88 347 TYR A N 1
ATOM 2921 C CA . TYR A 1 347 ? 2.686 8.453 16.326 1.00 93.88 347 TYR A CA 1
ATOM 2922 C C . TYR A 1 347 ? 2.362 7.660 15.063 1.00 93.88 347 TYR A C 1
ATOM 2924 O O . TYR A 1 347 ? 3.107 7.723 14.086 1.00 93.88 347 TYR A O 1
ATOM 2932 N N . LEU A 1 348 ? 1.255 6.918 15.090 1.00 96.00 348 LEU A N 1
ATOM 2933 C CA . LEU A 1 348 ? 0.778 6.185 13.925 1.00 96.00 348 LEU A CA 1
ATOM 2934 C C . LEU A 1 348 ? -0.367 6.954 13.270 1.00 96.00 348 LEU A C 1
ATOM 2936 O O . LEU A 1 348 ? -1.274 7.447 13.926 1.00 96.00 348 LEU A O 1
ATOM 2940 N N . GLN A 1 349 ? -0.362 7.001 11.949 1.00 96.19 349 GLN A N 1
ATOM 2941 C CA . GLN A 1 349 ? -1.507 7.485 11.185 1.00 96.19 349 GLN A CA 1
ATOM 2942 C C . GLN A 1 349 ? -2.523 6.359 10.988 1.00 96.19 349 GLN A C 1
ATOM 2944 O O . GLN A 1 349 ? -3.728 6.582 11.015 1.00 96.19 349 GLN A O 1
ATOM 2949 N N . ARG A 1 350 ? -2.054 5.122 10.789 1.00 97.88 350 ARG A N 1
ATOM 2950 C CA . ARG A 1 350 ? -2.938 4.009 10.437 1.00 97.88 350 ARG A CA 1
ATOM 2951 C C . ARG A 1 350 ? -2.490 2.683 11.035 1.00 97.88 350 ARG A C 1
ATOM 2953 O O . ARG A 1 350 ? -1.330 2.294 10.900 1.00 97.88 350 ARG A O 1
ATOM 2960 N N . LEU A 1 351 ? -3.442 1.967 11.622 1.00 97.75 351 LEU A N 1
ATOM 2961 C CA . LEU A 1 351 ? -3.318 0.580 12.053 1.00 97.75 351 LEU A CA 1
ATOM 2962 C C . LEU A 1 351 ? -4.501 -0.221 11.503 1.00 97.75 351 LEU A C 1
ATOM 2964 O O . LEU A 1 351 ? -5.638 -0.014 11.918 1.00 97.75 351 LEU A O 1
ATOM 2968 N N . ILE A 1 352 ? -4.229 -1.147 10.587 1.00 98.50 352 ILE A N 1
ATOM 2969 C CA . ILE A 1 352 ? -5.239 -2.026 9.993 1.00 98.50 352 ILE A CA 1
ATOM 2970 C C . ILE A 1 352 ? -4.959 -3.462 10.415 1.00 98.50 352 ILE A C 1
ATOM 2972 O O . ILE A 1 352 ? -3.939 -4.041 10.048 1.00 98.50 352 ILE A O 1
ATOM 2976 N N . LEU A 1 353 ? -5.887 -4.040 11.163 1.00 97.75 353 LEU A N 1
ATOM 2977 C CA . LEU A 1 353 ? -5.918 -5.435 11.590 1.00 97.75 353 LEU A CA 1
ATOM 2978 C C . LEU A 1 353 ? -7.250 -6.097 11.200 1.00 97.75 353 LEU A C 1
ATOM 2980 O O . LEU A 1 353 ? -7.666 -7.050 11.859 1.00 97.75 353 LEU A O 1
ATOM 2984 N N . SER A 1 354 ? -7.949 -5.585 10.181 1.00 98.31 354 SER A N 1
ATOM 2985 C CA . SER A 1 354 ? -9.237 -6.126 9.743 1.00 98.31 354 SER A CA 1
ATOM 2986 C C . SER A 1 354 ? -9.118 -7.489 9.069 1.00 98.31 354 SER A C 1
ATOM 2988 O O . SER A 1 354 ? -8.079 -7.836 8.506 1.00 98.31 354 SER A O 1
ATOM 2990 N N . HIS A 1 355 ? -10.183 -8.290 9.124 1.00 97.94 355 HIS A N 1
ATOM 2991 C CA . HIS A 1 355 ? -10.189 -9.673 8.629 1.00 97.94 355 HIS A CA 1
ATOM 2992 C C . HIS A 1 355 ? -9.064 -10.526 9.245 1.00 97.94 355 HIS A C 1
ATOM 2994 O O . HIS A 1 355 ? -8.310 -11.205 8.543 1.00 97.94 355 HIS A O 1
ATOM 3000 N N . THR A 1 356 ? -8.923 -10.470 10.569 1.00 97.12 356 THR A N 1
ATOM 3001 C CA . THR A 1 356 ? -7.979 -11.311 11.319 1.00 97.12 356 THR A CA 1
ATOM 3002 C C . THR A 1 356 ? -8.711 -12.187 12.341 1.00 97.12 356 THR A C 1
ATOM 3004 O O . THR A 1 356 ? -9.933 -12.333 12.313 1.00 97.12 356 THR A O 1
ATOM 3007 N N . THR A 1 357 ? -7.972 -12.836 13.239 1.00 96.06 357 THR A N 1
ATOM 3008 C CA . THR A 1 357 ? -8.539 -13.490 14.429 1.00 96.06 357 THR A CA 1
ATOM 3009 C C . THR A 1 357 ? -7.880 -12.970 15.699 1.00 96.06 357 THR A C 1
ATOM 3011 O O . THR A 1 357 ? -7.660 -13.738 16.642 1.00 96.06 357 THR A O 1
ATOM 3014 N N . VAL A 1 358 ? -7.483 -11.692 15.689 1.00 95.56 358 VAL A N 1
ATOM 3015 C CA . VAL A 1 358 ? -6.737 -11.075 16.785 1.00 95.56 358 VAL A CA 1
ATOM 3016 C C . VAL A 1 358 ? -7.554 -11.199 18.065 1.00 95.56 358 VAL A C 1
ATOM 3018 O O . VAL A 1 358 ? -8.699 -10.771 18.141 1.00 95.56 358 VAL A O 1
ATOM 3021 N N . LYS A 1 359 ? -6.954 -11.833 19.070 1.00 92.88 359 LYS A N 1
ATOM 3022 C CA . LYS A 1 359 ? -7.511 -11.999 20.415 1.00 92.88 359 LYS A CA 1
ATOM 3023 C C . LYS A 1 359 ? -6.877 -11.041 21.404 1.00 92.88 359 LYS A C 1
ATOM 3025 O O . LYS A 1 359 ? -7.524 -10.661 22.373 1.00 92.88 359 LYS A O 1
ATOM 3030 N N . ASP A 1 360 ? -5.612 -10.704 21.174 1.00 91.38 360 ASP A N 1
ATOM 3031 C CA . ASP A 1 360 ? -4.839 -9.842 22.051 1.00 91.38 360 ASP A CA 1
ATOM 3032 C C . ASP A 1 360 ? -4.032 -8.829 21.235 1.00 91.38 360 ASP A C 1
ATOM 3034 O O . ASP A 1 360 ? -3.374 -9.173 20.245 1.00 91.38 360 ASP A O 1
ATOM 3038 N N . PHE A 1 361 ? -4.095 -7.581 21.687 1.00 94.69 361 PHE A N 1
ATOM 3039 C CA . PHE A 1 361 ? -3.317 -6.465 21.182 1.00 94.69 361 PHE A CA 1
ATOM 3040 C C . PHE A 1 361 ? -2.667 -5.764 22.373 1.00 94.69 361 PHE A C 1
ATOM 3042 O O . PHE A 1 361 ? -3.356 -5.248 23.257 1.00 94.69 361 PHE A O 1
ATOM 3049 N N . SER A 1 362 ? -1.338 -5.707 22.384 1.00 95.44 362 SER A N 1
ATOM 3050 C CA . SER A 1 362 ? -0.576 -5.075 23.458 1.00 95.44 362 SER A CA 1
ATOM 3051 C C . SER A 1 362 ? 0.374 -4.011 22.930 1.00 95.44 362 SER A C 1
ATOM 3053 O O . SER A 1 362 ? 1.005 -4.181 21.888 1.00 95.44 362 SER A O 1
ATOM 3055 N N . VAL A 1 363 ? 0.543 -2.936 23.700 1.00 95.75 363 VAL A N 1
ATOM 3056 C CA . VAL A 1 363 ? 1.576 -1.926 23.457 1.00 95.75 363 VAL A CA 1
ATOM 3057 C C . VAL A 1 363 ? 2.555 -1.949 24.621 1.00 95.75 363 VAL A C 1
ATOM 3059 O O . VAL A 1 363 ? 2.165 -1.835 25.783 1.00 95.75 363 VAL A O 1
ATOM 3062 N N . ASN A 1 364 ? 3.832 -2.127 24.310 1.00 96.00 364 ASN A N 1
ATOM 3063 C CA . ASN A 1 364 ? 4.918 -2.127 25.271 1.00 96.00 364 ASN A CA 1
ATOM 3064 C C . ASN A 1 364 ? 5.611 -0.760 25.262 1.00 96.00 364 ASN A C 1
ATOM 3066 O O . ASN A 1 364 ? 6.227 -0.372 24.269 1.00 96.00 364 ASN A O 1
ATOM 3070 N N . PHE A 1 365 ? 5.521 -0.066 26.395 1.00 96.25 365 PHE A N 1
ATOM 3071 C CA . PHE A 1 365 ? 6.070 1.273 26.612 1.00 96.25 365 PHE A CA 1
ATOM 3072 C C . PHE A 1 365 ? 7.432 1.272 27.324 1.00 96.25 365 PHE A C 1
ATOM 3074 O O . PHE A 1 365 ? 7.945 2.344 27.622 1.00 96.25 365 PHE A O 1
ATOM 3081 N N . ASN A 1 366 ? 8.037 0.110 27.614 1.00 96.31 366 ASN A N 1
ATOM 3082 C CA . ASN A 1 366 ? 9.223 -0.000 28.483 1.00 96.31 366 ASN A CA 1
ATOM 3083 C C . ASN A 1 366 ? 10.433 0.834 28.028 1.00 96.31 366 ASN A C 1
ATOM 3085 O O . ASN A 1 366 ? 11.287 1.151 28.852 1.00 96.31 366 ASN A O 1
ATOM 3089 N N . ASN A 1 367 ? 10.513 1.176 26.739 1.00 94.50 367 ASN A N 1
ATOM 3090 C CA . ASN A 1 367 ? 11.602 1.970 26.167 1.00 94.50 367 ASN A CA 1
ATOM 3091 C C . ASN A 1 367 ? 11.196 3.426 25.882 1.00 94.50 367 ASN A C 1
ATOM 3093 O O . ASN A 1 367 ? 11.889 4.107 25.130 1.00 94.50 367 ASN A O 1
ATOM 3097 N N . THR A 1 368 ? 10.075 3.894 26.439 1.00 95.06 368 THR A N 1
ATOM 3098 C CA . THR A 1 368 ? 9.539 5.238 26.193 1.00 95.06 368 THR A CA 1
ATOM 3099 C C . THR A 1 368 ? 8.974 5.870 27.462 1.00 95.06 368 THR A C 1
ATOM 3101 O O . THR A 1 368 ? 8.564 5.175 28.390 1.00 95.06 368 THR A O 1
ATOM 3104 N N . ILE A 1 369 ? 8.878 7.196 27.484 1.00 94.44 369 ILE A N 1
ATOM 3105 C CA . ILE A 1 369 ? 8.140 7.950 28.509 1.00 94.44 369 ILE A CA 1
ATOM 3106 C C . ILE A 1 369 ? 6.631 8.010 28.226 1.00 94.44 369 ILE A C 1
ATOM 3108 O O . ILE A 1 369 ? 5.862 8.477 29.073 1.00 94.44 369 ILE A O 1
ATOM 3112 N N . GLN A 1 370 ? 6.204 7.580 27.032 1.00 92.00 370 GLN A N 1
ATOM 3113 C CA . GLN A 1 370 ? 4.799 7.549 26.643 1.00 92.00 370 GLN A CA 1
ATOM 3114 C C . GLN A 1 370 ? 4.012 6.583 27.537 1.00 92.00 370 GLN A C 1
ATOM 3116 O O . GLN A 1 370 ? 4.508 5.546 27.971 1.00 92.00 370 GLN A O 1
ATOM 3121 N N . LYS A 1 371 ? 2.752 6.931 27.805 1.00 90.50 371 LYS A N 1
ATOM 3122 C CA . LYS A 1 371 ? 1.798 6.070 28.529 1.00 90.50 371 LYS A CA 1
ATOM 3123 C C . LYS A 1 371 ? 0.673 5.550 27.636 1.00 90.50 371 LYS A C 1
ATOM 3125 O O . LYS A 1 371 ? -0.087 4.683 28.056 1.00 90.50 371 LYS A O 1
ATOM 3130 N N . PHE A 1 372 ? 0.554 6.122 26.445 1.00 90.44 372 PHE A N 1
ATOM 3131 C CA . PHE A 1 372 ? -0.437 5.799 25.434 1.00 90.44 372 PHE A CA 1
ATOM 3132 C C . PHE A 1 372 ? 0.187 5.997 24.053 1.00 90.44 372 PHE A C 1
ATOM 3134 O O . PHE A 1 372 ? 1.116 6.790 23.905 1.00 90.44 372 PHE A O 1
ATOM 3141 N N . LEU A 1 373 ? -0.338 5.285 23.061 1.00 92.75 373 LEU A N 1
ATOM 3142 C CA . LEU A 1 373 ? 0.020 5.434 21.655 1.00 92.75 373 LEU A CA 1
ATOM 3143 C C . LEU A 1 373 ? -1.130 6.124 20.919 1.00 92.75 373 LEU A C 1
ATOM 3145 O O . LEU A 1 373 ? -2.262 5.641 20.961 1.00 92.75 373 LEU A O 1
ATOM 3149 N N . HIS A 1 374 ? -0.837 7.231 20.236 1.00 92.75 374 HIS A N 1
ATOM 3150 C CA . HIS A 1 374 ? -1.818 7.893 19.381 1.00 92.75 374 HIS A CA 1
ATOM 3151 C C . HIS A 1 374 ? -1.830 7.276 17.976 1.00 92.75 374 HIS A C 1
ATOM 3153 O O . HIS A 1 374 ? -0.766 7.114 17.368 1.00 92.75 374 HIS A O 1
ATOM 3159 N N . ILE A 1 375 ? -3.025 6.929 17.488 1.00 93.31 375 ILE A N 1
ATOM 3160 C CA . ILE A 1 375 ? -3.273 6.344 16.167 1.00 93.31 375 ILE A CA 1
ATOM 3161 C C . ILE A 1 375 ? -4.460 7.053 15.506 1.00 93.31 375 ILE A C 1
ATOM 3163 O O . ILE A 1 375 ? -5.561 6.940 16.033 1.00 93.31 375 ILE A O 1
ATOM 3167 N N . ASP A 1 376 ? -4.308 7.723 14.358 1.00 92.94 376 ASP A N 1
ATOM 3168 C CA . ASP A 1 376 ? -5.476 8.403 13.755 1.00 92.94 376 ASP A CA 1
ATOM 3169 C C . ASP A 1 376 ? -6.580 7.405 13.393 1.00 92.94 376 ASP A C 1
ATOM 3171 O O . ASP A 1 376 ? -7.727 7.572 13.797 1.00 92.94 376 ASP A O 1
ATOM 3175 N N . ILE A 1 377 ? -6.236 6.359 12.639 1.00 95.25 377 ILE A N 1
ATOM 3176 C CA . ILE A 1 377 ? -7.196 5.391 12.108 1.00 95.25 377 ILE A CA 1
ATOM 3177 C C . ILE A 1 377 ? -6.835 3.993 12.594 1.00 95.25 377 ILE A C 1
ATOM 3179 O O . ILE A 1 377 ? -5.780 3.456 12.249 1.00 95.25 377 ILE A O 1
ATOM 3183 N N . ILE A 1 378 ? -7.753 3.385 13.338 1.00 96.00 378 ILE A N 1
ATOM 3184 C CA . ILE A 1 378 ? -7.706 1.985 13.742 1.00 96.00 378 ILE A CA 1
ATOM 3185 C C . ILE A 1 378 ? -8.853 1.254 13.047 1.00 96.00 378 ILE A C 1
ATOM 3187 O O . ILE A 1 378 ? -10.015 1.560 13.291 1.00 96.00 378 ILE A O 1
ATOM 3191 N N . ASP A 1 379 ? -8.527 0.267 12.217 1.00 98.12 379 ASP A N 1
ATOM 3192 C CA . ASP A 1 379 ? -9.501 -0.651 11.623 1.00 98.12 379 ASP A CA 1
ATOM 3193 C C . ASP A 1 379 ? -9.207 -2.076 12.094 1.00 98.12 379 ASP A C 1
ATOM 3195 O O . ASP A 1 379 ? -8.196 -2.672 11.725 1.00 98.12 379 ASP A O 1
ATOM 3199 N N . MET A 1 380 ? -10.086 -2.620 12.927 1.00 97.50 380 MET A N 1
ATOM 3200 C CA . MET A 1 380 ? -10.086 -4.014 13.370 1.00 97.50 380 MET A CA 1
ATOM 3201 C C . MET A 1 380 ? -11.431 -4.687 13.054 1.00 97.50 380 MET A C 1
ATOM 3203 O O . MET A 1 380 ? -11.889 -5.559 13.800 1.00 97.50 380 MET A O 1
ATOM 3207 N N . SER A 1 381 ? -12.086 -4.271 11.968 1.00 98.12 381 SER A N 1
ATOM 3208 C CA . SER A 1 381 ? -13.339 -4.872 11.512 1.00 98.12 381 SER A CA 1
ATOM 3209 C C . SER A 1 381 ? -13.156 -6.339 11.091 1.00 98.12 381 SER A C 1
ATOM 3211 O O . SER A 1 381 ? -12.080 -6.747 10.653 1.00 98.12 381 SER A O 1
ATOM 3213 N N . TYR A 1 382 ? -14.191 -7.172 11.220 1.00 97.75 382 TYR A N 1
ATOM 3214 C CA . TYR A 1 382 ? -14.140 -8.595 10.827 1.00 97.75 382 TYR A CA 1
ATOM 3215 C C . TYR A 1 382 ? -13.067 -9.444 11.548 1.00 97.75 382 TYR A C 1
ATOM 3217 O O . TYR A 1 382 ? -12.582 -10.431 10.988 1.00 97.75 382 TYR A O 1
ATOM 3225 N N . SER A 1 383 ? -12.698 -9.104 12.788 1.00 96.31 383 SER A N 1
ATOM 3226 C CA . SER A 1 383 ? -11.568 -9.732 13.504 1.00 96.31 383 SER A CA 1
ATOM 3227 C C . SER A 1 383 ? -11.952 -10.711 14.618 1.00 96.31 383 SER A C 1
ATOM 3229 O O . SER A 1 383 ? -11.085 -11.273 15.289 1.00 96.31 383 SER A O 1
ATOM 3231 N N . ARG A 1 384 ? -13.256 -10.971 14.795 1.00 95.19 384 ARG A N 1
ATOM 3232 C CA . ARG A 1 384 ? -13.827 -11.825 15.858 1.00 95.19 384 ARG A CA 1
ATOM 3233 C C . ARG A 1 384 ? -13.461 -11.372 17.279 1.00 95.19 384 ARG A C 1
ATOM 3235 O O . ARG A 1 384 ? -13.354 -12.210 18.174 1.00 95.19 384 ARG A O 1
ATOM 3242 N N . LEU A 1 385 ? -13.275 -10.071 17.484 1.00 94.69 385 LEU A N 1
ATOM 3243 C CA . LEU A 1 385 ? -13.015 -9.493 18.798 1.00 94.69 385 LEU A CA 1
ATOM 3244 C C . LEU A 1 385 ? -14.201 -9.741 19.735 1.00 94.69 385 LEU A C 1
ATOM 3246 O O . LEU A 1 385 ? -15.349 -9.515 19.360 1.00 94.69 385 LEU A O 1
ATOM 3250 N N . GLU A 1 386 ? -13.904 -10.172 20.958 1.00 94.31 386 GLU A N 1
ATOM 3251 C CA . GLU A 1 386 ? -14.895 -10.359 22.029 1.00 94.31 386 GLU A CA 1
ATOM 3252 C C . GLU A 1 386 ? -14.811 -9.245 23.088 1.00 94.31 386 GLU A C 1
ATOM 3254 O O . GLU A 1 386 ? -15.779 -8.992 23.800 1.00 94.31 386 GLU A O 1
ATOM 3259 N N . THR A 1 387 ? -13.664 -8.558 23.190 1.00 91.75 387 THR A N 1
ATOM 3260 C CA . THR A 1 387 ? -13.412 -7.483 24.166 1.00 91.75 387 THR A CA 1
ATOM 3261 C C . THR A 1 387 ? -12.553 -6.369 23.560 1.00 91.75 387 THR A C 1
ATOM 3263 O O . THR A 1 387 ? -11.868 -6.583 22.561 1.00 91.75 387 THR A O 1
ATOM 3266 N N . LEU A 1 388 ? -12.552 -5.190 24.195 1.00 90.50 388 LEU A N 1
ATOM 3267 C CA . LEU A 1 388 ? -11.789 -4.004 23.775 1.00 90.50 388 LEU A CA 1
ATOM 3268 C C . LEU A 1 388 ? -10.788 -3.527 24.846 1.00 90.50 388 LEU A C 1
ATOM 3270 O O . LEU A 1 388 ? -10.484 -2.339 24.952 1.00 90.50 388 LEU A O 1
ATOM 3274 N N . TYR A 1 389 ? -10.251 -4.438 25.667 1.00 87.75 389 TYR A N 1
ATOM 3275 C CA . TYR A 1 389 ? -9.362 -4.074 26.785 1.00 87.75 389 TYR A CA 1
ATOM 3276 C C . TYR A 1 389 ? -8.086 -3.334 26.371 1.00 87.75 389 TYR A C 1
ATOM 3278 O O . TYR A 1 389 ? -7.468 -2.659 27.198 1.00 87.75 389 TYR A O 1
ATOM 3286 N N . PHE A 1 390 ? -7.691 -3.448 25.106 1.00 86.81 390 PHE A N 1
ATOM 3287 C CA . PHE A 1 390 ? -6.514 -2.787 24.564 1.00 86.81 390 PHE A CA 1
ATOM 3288 C C . PHE A 1 390 ? -6.682 -1.270 24.394 1.00 86.81 390 PHE A C 1
ATOM 3290 O O . PHE A 1 390 ? -5.681 -0.551 24.393 1.00 86.81 390 PHE A O 1
ATOM 3297 N N . LEU A 1 391 ? -7.920 -0.760 24.317 1.00 86.88 391 LEU A N 1
ATOM 3298 C CA . LEU A 1 391 ? -8.181 0.669 24.107 1.00 86.88 391 LEU A CA 1
ATOM 3299 C C . LEU A 1 391 ? -7.619 1.552 25.225 1.00 86.88 391 LEU A C 1
ATOM 3301 O O . LEU A 1 391 ? -7.297 2.707 24.981 1.00 86.88 391 LEU A O 1
ATOM 3305 N N . LYS A 1 392 ? -7.410 1.010 26.432 1.00 84.50 392 LYS A N 1
ATOM 3306 C CA . LYS A 1 392 ? -6.829 1.761 27.559 1.00 84.50 392 LYS A CA 1
ATOM 3307 C C . LYS A 1 392 ? -5.406 2.279 27.303 1.00 84.50 392 LYS A C 1
ATOM 3309 O O . LYS A 1 392 ? -4.930 3.126 28.051 1.00 84.50 392 LYS A O 1
ATOM 3314 N N . TYR A 1 393 ? -4.721 1.746 26.290 1.00 87.00 393 TYR A N 1
ATOM 3315 C CA . TYR A 1 393 ? -3.369 2.148 25.898 1.00 87.00 393 TYR A CA 1
ATOM 3316 C C . TYR A 1 393 ? -3.336 3.018 24.639 1.00 87.00 393 TYR A C 1
ATOM 3318 O O . TYR A 1 393 ? -2.251 3.404 24.204 1.00 87.00 393 TYR A O 1
ATOM 3326 N N . LEU A 1 394 ? -4.490 3.294 24.032 1.00 89.62 394 LEU A N 1
ATOM 3327 C CA . LEU A 1 394 ? -4.585 3.942 22.732 1.00 89.62 394 LEU A CA 1
ATOM 3328 C C . LEU A 1 394 ? -5.378 5.240 22.824 1.00 89.62 394 LEU A C 1
ATOM 3330 O O . LEU A 1 394 ? -6.334 5.356 23.587 1.00 89.62 394 LEU A O 1
ATOM 3334 N N . THR A 1 395 ? -5.002 6.201 21.993 1.00 88.94 395 THR A N 1
ATOM 3335 C CA . THR A 1 395 ? -5.836 7.359 21.674 1.00 88.94 395 THR A CA 1
ATOM 3336 C C . THR A 1 395 ? -6.021 7.391 20.171 1.00 88.94 395 THR A C 1
ATOM 3338 O O . THR A 1 395 ? -5.080 7.110 19.430 1.00 88.94 395 THR A O 1
ATOM 3341 N N . PHE A 1 396 ? -7.219 7.708 19.699 1.00 90.19 396 PHE A N 1
ATOM 3342 C CA . PHE A 1 396 ? -7.521 7.605 18.278 1.00 90.19 396 PHE A CA 1
ATOM 3343 C C . PHE A 1 396 ? -8.570 8.599 17.824 1.00 90.19 396 PHE A C 1
ATOM 3345 O O . PHE A 1 396 ? -9.307 9.155 18.639 1.00 90.19 396 PHE A O 1
ATOM 3352 N N . TYR A 1 397 ? -8.608 8.799 16.510 1.00 88.75 397 TYR A N 1
ATOM 3353 C CA . TYR A 1 397 ? -9.559 9.676 15.843 1.00 88.75 397 TYR A CA 1
ATOM 3354 C C . TYR A 1 397 ? -10.704 8.868 15.194 1.00 88.75 397 TYR A C 1
ATOM 3356 O O . TYR A 1 397 ? -11.884 9.203 15.291 1.00 88.75 397 TYR A O 1
ATOM 3364 N N . THR A 1 398 ? -10.381 7.736 14.572 1.00 92.06 398 THR A N 1
ATOM 3365 C CA . THR A 1 398 ? -11.339 6.779 14.014 1.00 92.06 398 THR A CA 1
ATOM 3366 C C . THR A 1 398 ? -11.046 5.386 14.543 1.00 92.06 398 THR A C 1
ATOM 3368 O O . THR A 1 398 ? -9.917 4.904 14.440 1.00 92.06 398 THR A O 1
ATOM 3371 N N . LEU A 1 399 ? -12.076 4.738 15.080 1.00 94.38 399 LEU A N 1
ATOM 3372 C CA . LEU A 1 399 ? -12.050 3.334 15.463 1.00 94.38 399 LEU A CA 1
ATOM 3373 C C . LEU A 1 399 ? -13.171 2.598 14.741 1.00 94.38 399 LEU A C 1
ATOM 3375 O O . LEU A 1 399 ? -14.347 2.861 14.989 1.00 94.38 399 LEU A O 1
ATOM 3379 N N . ASP A 1 400 ? -12.787 1.653 13.893 1.00 97.38 400 ASP A N 1
ATOM 3380 C CA . ASP A 1 400 ? -13.690 0.681 13.298 1.00 97.38 400 ASP A CA 1
ATOM 3381 C C . ASP A 1 400 ? -13.452 -0.699 13.910 1.00 97.38 400 ASP A C 1
ATOM 3383 O O . ASP A 1 400 ? -12.395 -1.307 13.748 1.00 97.38 400 ASP A O 1
ATOM 3387 N N . VAL A 1 401 ? -14.443 -1.182 14.651 1.00 96.88 401 VAL A N 1
ATOM 3388 C CA . VAL A 1 401 ? -14.498 -2.537 15.210 1.00 96.88 401 VAL A CA 1
ATOM 3389 C C . VAL A 1 401 ? -15.813 -3.213 14.813 1.00 96.88 401 VAL A C 1
ATOM 3391 O O . VAL A 1 401 ? -16.336 -4.065 15.542 1.00 96.88 401 VAL A O 1
ATOM 3394 N N . SER A 1 402 ? -16.350 -2.857 13.647 1.00 98.25 402 SER A N 1
ATOM 3395 C CA . SER A 1 402 ? -17.561 -3.466 13.102 1.00 98.25 402 SER A CA 1
ATOM 3396 C C . SER A 1 402 ? -17.366 -4.942 12.731 1.00 98.25 402 SER A C 1
ATOM 3398 O O . SER A 1 402 ? -16.240 -5.421 12.568 1.00 98.25 402 SER A O 1
ATOM 3400 N N . TYR A 1 403 ? -18.457 -5.701 12.610 1.00 98.00 403 TYR A N 1
ATOM 3401 C CA . TYR A 1 403 ? -18.415 -7.119 12.209 1.00 98.00 403 TYR A CA 1
ATOM 3402 C C . TYR A 1 403 ? -17.567 -8.006 13.144 1.00 98.00 403 TYR A C 1
ATOM 3404 O O . TYR A 1 403 ? -16.833 -8.898 12.706 1.00 98.00 403 TYR A O 1
ATOM 3412 N N . ASN A 1 404 ? -17.642 -7.756 14.452 1.00 97.25 404 ASN A N 1
ATOM 3413 C CA . ASN A 1 404 ? -16.953 -8.531 15.486 1.00 97.25 404 ASN A CA 1
ATOM 3414 C C . ASN A 1 404 ? -17.960 -9.343 16.334 1.00 97.25 404 ASN A C 1
ATOM 3416 O O . ASN A 1 404 ? -19.066 -9.637 15.889 1.00 97.25 404 ASN A O 1
ATOM 3420 N N . ARG A 1 405 ? -17.549 -9.814 17.518 1.00 96.56 405 ARG A N 1
ATOM 3421 C CA . ARG A 1 405 ? -18.368 -10.612 18.453 1.00 96.56 405 ARG A CA 1
ATOM 3422 C C . ARG A 1 405 ? -18.479 -9.931 19.816 1.00 96.56 405 ARG A C 1
ATOM 3424 O O . ARG A 1 405 ? -18.503 -10.591 20.856 1.00 96.56 405 ARG A O 1
ATOM 3431 N N . LEU A 1 406 ? -18.467 -8.601 19.826 1.00 95.50 406 LEU A N 1
ATOM 3432 C CA . LEU A 1 406 ? -18.548 -7.823 21.057 1.00 95.50 406 LEU A CA 1
ATOM 3433 C C . LEU A 1 406 ? -19.944 -8.007 21.658 1.00 95.50 406 LEU A C 1
ATOM 3435 O O . LEU A 1 406 ? -20.924 -7.777 20.960 1.00 95.50 406 LEU A O 1
ATOM 3439 N N . LYS A 1 407 ? -20.032 -8.423 22.928 1.00 93.75 407 LYS A N 1
ATOM 3440 C CA . LYS A 1 407 ? -21.317 -8.674 23.618 1.00 93.75 407 LYS A CA 1
ATOM 3441 C C . LYS A 1 407 ? -21.684 -7.617 24.643 1.00 93.75 407 LYS A C 1
ATOM 3443 O O . LYS A 1 407 ? -22.819 -7.158 24.706 1.00 93.75 407 LYS A O 1
ATOM 3448 N N . ILE A 1 408 ? -20.722 -7.263 25.483 1.00 89.12 408 ILE A N 1
ATOM 3449 C CA . ILE A 1 408 ? -20.902 -6.278 26.542 1.00 89.12 408 ILE A CA 1
ATOM 3450 C C . ILE A 1 408 ? -19.753 -5.302 26.422 1.00 89.12 408 ILE A C 1
ATOM 3452 O O . ILE A 1 408 ? -18.585 -5.693 26.480 1.00 89.12 408 ILE A O 1
ATOM 3456 N N . ILE A 1 409 ? -20.102 -4.033 26.264 1.00 83.69 409 ILE A N 1
ATOM 3457 C CA . ILE A 1 409 ? -19.138 -2.946 26.249 1.00 83.69 409 ILE A CA 1
ATOM 3458 C C . ILE A 1 409 ? -19.447 -2.052 27.439 1.00 83.69 409 ILE A C 1
ATOM 3460 O O . ILE A 1 409 ? -20.418 -1.305 27.434 1.00 83.69 409 ILE A O 1
ATOM 3464 N N . ASP A 1 410 ? -18.604 -2.146 28.460 1.00 84.00 410 ASP A N 1
ATOM 3465 C CA . ASP A 1 410 ? -18.563 -1.198 29.570 1.00 84.00 410 ASP A CA 1
ATOM 3466 C C . ASP A 1 410 ? -17.209 -0.497 29.520 1.00 84.00 410 ASP A C 1
ATOM 3468 O O . ASP A 1 410 ? -16.201 -1.006 30.023 1.00 84.00 410 ASP A O 1
ATOM 3472 N N . ILE A 1 411 ? -17.169 0.639 28.822 1.00 77.69 411 ILE A N 1
ATOM 3473 C CA . ILE A 1 411 ? -15.960 1.450 28.732 1.00 77.69 411 ILE A CA 1
ATOM 3474 C C . ILE A 1 411 ? -16.185 2.728 29.521 1.00 77.69 411 ILE A C 1
ATOM 3476 O O . ILE A 1 411 ? -16.577 3.778 29.007 1.00 77.69 411 ILE A O 1
ATOM 3480 N N . ASN A 1 412 ? -15.888 2.625 30.811 1.00 65.56 412 ASN A N 1
ATOM 3481 C CA . ASN A 1 412 ? -15.762 3.786 31.668 1.00 65.56 412 ASN A CA 1
ATOM 3482 C C . ASN A 1 412 ? -14.490 4.545 31.262 1.00 65.56 412 ASN A C 1
ATOM 3484 O O . ASN A 1 412 ? -13.383 4.073 31.512 1.00 65.56 412 ASN A O 1
ATOM 3488 N N . GLN A 1 413 ? -14.675 5.720 30.647 1.00 57.22 413 GLN A N 1
ATOM 3489 C CA . GLN A 1 413 ? -13.627 6.639 30.185 1.00 57.22 413 GLN A CA 1
ATOM 3490 C C . GLN A 1 413 ? -12.822 6.119 28.980 1.00 57.22 413 GLN A C 1
ATOM 3492 O O . GLN A 1 413 ? -11.670 5.703 29.108 1.00 57.22 413 GLN A O 1
ATOM 3497 N N . ILE A 1 414 ? -13.397 6.218 27.773 1.00 64.69 414 ILE A N 1
ATOM 3498 C CA . ILE A 1 414 ? -12.565 6.273 26.561 1.00 64.69 414 ILE A CA 1
ATOM 3499 C C . ILE A 1 414 ? -11.872 7.635 26.563 1.00 64.69 414 ILE A C 1
ATOM 3501 O O . ILE A 1 414 ? -12.512 8.679 26.421 1.00 64.69 414 ILE A O 1
ATOM 3505 N N . ASN A 1 415 ? -10.553 7.633 26.731 1.00 59.34 415 ASN A N 1
ATOM 3506 C CA . ASN A 1 415 ? -9.762 8.850 26.645 1.00 59.34 415 ASN A CA 1
ATOM 3507 C C . ASN A 1 415 ? -9.547 9.226 25.174 1.00 59.34 415 ASN A C 1
ATOM 3509 O O . ASN A 1 415 ? -8.500 8.950 24.589 1.00 59.34 415 ASN A O 1
ATOM 3513 N N . PHE A 1 416 ? -10.532 9.897 24.578 1.00 60.31 416 PHE A N 1
ATOM 3514 C CA . PHE A 1 416 ? -10.343 10.633 23.330 1.00 60.31 416 PHE A CA 1
ATOM 3515 C C . PHE A 1 416 ? -9.472 11.859 23.618 1.00 60.31 416 PHE A C 1
ATOM 3517 O O . PHE A 1 416 ? -9.976 12.951 23.865 1.00 60.31 416 PHE A O 1
ATOM 3524 N N . HIS A 1 417 ? -8.157 11.694 23.726 1.00 54.00 417 HIS A N 1
ATOM 3525 C CA . HIS A 1 417 ? -7.281 12.851 23.873 1.00 54.00 417 HIS A CA 1
ATOM 3526 C C . HIS A 1 417 ? -7.231 13.621 22.553 1.00 54.00 417 HIS A C 1
ATOM 3528 O O . HIS A 1 417 ? -6.994 13.024 21.505 1.00 54.00 417 HIS A O 1
ATOM 3534 N N . HIS A 1 418 ? -7.408 14.944 22.623 1.00 49.34 418 HIS A N 1
ATOM 3535 C CA . HIS A 1 418 ? -7.084 15.839 21.518 1.00 49.34 418 HIS A CA 1
ATOM 3536 C C . HIS A 1 418 ? -5.626 15.596 21.113 1.00 49.34 418 HIS A C 1
ATOM 3538 O O . HIS A 1 418 ? -4.703 15.884 21.880 1.00 49.34 418 HIS A O 1
ATOM 3544 N N . GLY A 1 419 ? -5.423 15.019 19.929 1.00 43.00 419 GLY A N 1
ATOM 3545 C CA . GLY A 1 419 ? -4.114 14.991 19.293 1.00 43.00 419 GLY A CA 1
ATOM 3546 C C . GLY A 1 419 ? -3.606 16.423 19.117 1.00 43.00 419 GLY A C 1
ATOM 3547 O O . GLY A 1 419 ? -4.391 17.363 19.017 1.00 43.00 419 GLY A O 1
ATOM 3548 N N . MET A 1 420 ? -2.286 16.597 19.080 1.00 41.81 420 MET A N 1
ATOM 3549 C CA . MET A 1 420 ? -1.581 17.887 18.978 1.00 41.81 420 MET A CA 1
ATOM 3550 C C . MET A 1 420 ? -1.892 18.713 17.708 1.00 41.81 420 MET A C 1
ATOM 3552 O O . MET A 1 420 ? -1.218 19.708 17.446 1.00 41.81 420 MET A O 1
ATOM 3556 N N . TYR A 1 421 ? -2.888 18.320 16.915 1.00 44.78 421 TYR A N 1
ATOM 3557 C CA . TYR A 1 421 ? -3.253 18.936 15.651 1.00 44.78 421 TYR A CA 1
ATOM 3558 C C . TYR A 1 421 ? -4.746 19.273 15.653 1.00 44.78 421 TYR A C 1
ATOM 3560 O O . TYR A 1 421 ? -5.584 18.425 15.948 1.00 44.78 421 TYR A O 1
ATOM 3568 N N . GLU A 1 422 ? -5.050 20.530 15.328 1.00 39.00 422 GLU A N 1
ATOM 3569 C CA . GLU A 1 422 ? -6.373 21.161 15.227 1.00 39.00 422 GLU A CA 1
ATOM 3570 C C . GLU A 1 422 ? -7.247 20.543 14.111 1.00 39.00 422 GLU A C 1
ATOM 3572 O O . GLU A 1 422 ? -7.680 21.219 13.178 1.00 39.00 422 GLU A O 1
ATOM 3577 N N . LEU A 1 423 ? -7.498 19.236 14.155 1.00 39.91 423 LEU A N 1
ATOM 3578 C CA . LEU A 1 423 ? -8.395 18.571 13.218 1.00 39.91 423 LEU A CA 1
ATOM 3579 C C . LEU A 1 423 ? -9.819 18.633 13.765 1.00 39.91 423 LEU A C 1
ATOM 3581 O O . LEU A 1 423 ? -10.290 17.748 14.466 1.00 39.91 423 LEU A O 1
ATOM 3585 N N . THR A 1 424 ? -10.519 19.688 13.367 1.00 45.06 424 THR A N 1
ATOM 3586 C CA . THR A 1 424 ? -11.978 19.892 13.456 1.00 45.06 424 THR A CA 1
ATOM 3587 C C . THR A 1 424 ? -12.798 18.889 12.623 1.00 45.06 424 THR A C 1
ATOM 3589 O O . THR A 1 424 ? -13.973 19.116 12.338 1.00 45.06 424 THR A O 1
ATOM 3592 N N . LEU A 1 425 ? -12.198 17.781 12.189 1.00 48.78 425 LEU A N 1
ATOM 3593 C CA . LEU A 1 425 ? -12.827 16.798 11.316 1.00 48.78 425 LEU A CA 1
ATOM 3594 C C . LEU A 1 425 ? -13.543 15.717 12.165 1.00 48.78 425 LEU A C 1
ATOM 3596 O O . LEU A 1 425 ? -13.231 15.499 13.332 1.00 48.78 425 LEU A O 1
ATOM 3600 N N . MET A 1 426 ? -14.545 15.048 11.581 1.00 54.06 426 MET A N 1
ATOM 3601 C CA . MET A 1 426 ? -15.373 13.998 12.204 1.00 54.06 426 MET A CA 1
ATOM 3602 C C . MET A 1 426 ? -14.609 12.790 12.779 1.00 54.06 426 MET A C 1
ATOM 3604 O O . MET A 1 426 ? -14.121 11.952 12.022 1.00 54.06 426 MET A O 1
ATOM 3608 N N . ASN A 1 427 ? -14.638 12.642 14.106 1.00 84.38 427 ASN A N 1
ATOM 3609 C CA . ASN A 1 427 ? -14.276 11.407 14.807 1.00 84.38 427 ASN A CA 1
ATOM 3610 C C . ASN A 1 427 ? -15.379 10.344 14.666 1.00 84.38 427 ASN A C 1
ATOM 3612 O O . ASN A 1 427 ? -16.548 10.643 14.933 1.00 84.38 427 ASN A O 1
ATOM 3616 N N . LEU A 1 428 ? -15.010 9.116 14.288 1.00 92.25 428 LEU A N 1
ATOM 3617 C CA . LEU A 1 428 ? -15.927 7.985 14.086 1.00 92.25 428 LEU A CA 1
ATOM 3618 C C . LEU A 1 428 ? -15.633 6.859 15.084 1.00 92.25 428 LEU A C 1
ATOM 3620 O O . LEU A 1 428 ? -14.507 6.366 15.160 1.00 92.25 428 LEU A O 1
ATOM 3624 N N . LEU A 1 429 ? -16.671 6.419 15.793 1.00 93.56 429 LEU A N 1
ATOM 3625 C CA . LEU A 1 429 ? -16.689 5.180 16.561 1.00 93.56 429 LEU A CA 1
ATOM 3626 C C . LEU A 1 429 ? -17.682 4.212 15.908 1.00 93.56 429 LEU A C 1
ATOM 3628 O O . LEU A 1 429 ? -18.890 4.349 16.093 1.00 93.56 429 LEU A O 1
ATOM 3632 N N . ASN A 1 430 ? -17.173 3.252 15.137 1.00 97.06 430 ASN A N 1
ATOM 3633 C CA . ASN A 1 430 ? -17.986 2.245 14.460 1.00 97.06 430 ASN A CA 1
ATOM 3634 C C . ASN A 1 430 ? -17.950 0.913 15.224 1.00 97.06 430 ASN A C 1
ATOM 3636 O O . ASN A 1 430 ? -16.942 0.205 15.226 1.00 97.06 430 ASN A O 1
ATOM 3640 N N . LEU A 1 431 ? -19.066 0.586 15.875 1.00 97.00 431 LEU A N 1
ATOM 3641 C CA . LEU A 1 431 ? -19.318 -0.653 16.618 1.00 97.00 431 LEU A CA 1
ATOM 3642 C C . LEU A 1 431 ? -20.447 -1.475 15.962 1.00 97.00 431 LEU A C 1
ATOM 3644 O O . LEU A 1 431 ? -21.002 -2.383 16.588 1.00 97.00 431 LEU A O 1
ATOM 3648 N N . SER A 1 432 ? -20.808 -1.171 14.714 1.00 98.31 432 SER A N 1
ATOM 3649 C CA . SER A 1 432 ? -21.915 -1.830 14.016 1.00 98.31 432 SER A CA 1
ATOM 3650 C C . SER A 1 432 ? -21.682 -3.326 13.788 1.00 98.31 432 SER A C 1
ATOM 3652 O O . SER A 1 432 ? -20.552 -3.818 13.851 1.00 98.31 432 SER A O 1
ATOM 3654 N N . SER A 1 433 ? -22.747 -4.075 13.498 1.00 98.19 433 SER A N 1
ATOM 3655 C CA . SER A 1 433 ? -22.657 -5.497 13.124 1.00 98.19 433 SER A CA 1
ATOM 3656 C C . SER A 1 433 ? -21.937 -6.363 14.173 1.00 98.19 433 SER A C 1
ATOM 3658 O O . SER A 1 433 ? -21.065 -7.166 13.843 1.00 98.19 433 SER A O 1
ATOM 3660 N N . ASN A 1 434 ? -22.249 -6.171 15.453 1.00 97.75 434 ASN A N 1
ATOM 3661 C CA . ASN A 1 434 ? -21.691 -6.945 16.566 1.00 97.75 434 ASN A CA 1
ATOM 3662 C C . ASN A 1 434 ? -22.789 -7.777 17.262 1.00 97.75 434 ASN A C 1
ATOM 3664 O O . ASN A 1 434 ? -23.925 -7.863 16.802 1.00 97.75 434 ASN A O 1
ATOM 3668 N N . GLU A 1 435 ? -22.449 -8.432 18.373 1.00 97.19 435 GLU A N 1
ATOM 3669 C CA . GLU A 1 435 ? -23.390 -9.209 19.193 1.00 97.19 435 GLU A CA 1
ATOM 3670 C C . GLU A 1 435 ? -23.791 -8.436 20.466 1.00 97.19 435 GLU A C 1
ATOM 3672 O O . GLU A 1 435 ? -24.079 -9.053 21.492 1.00 97.19 435 GLU A O 1
ATOM 3677 N N . MET A 1 436 ? -23.753 -7.094 20.443 1.00 96.81 436 MET A N 1
ATOM 3678 C CA . MET A 1 436 ? -23.863 -6.308 21.674 1.00 96.81 436 MET A CA 1
ATOM 3679 C C . MET A 1 436 ? -25.272 -6.372 22.250 1.00 96.81 436 MET A C 1
ATOM 3681 O O . MET A 1 436 ? -26.230 -6.062 21.553 1.00 96.81 436 MET A O 1
ATOM 3685 N N . GLU A 1 437 ? -25.380 -6.707 23.534 1.00 96.50 437 GLU A N 1
ATOM 3686 C CA . GLU A 1 437 ? -26.628 -6.681 24.310 1.00 96.50 437 GLU A CA 1
ATOM 3687 C C . GLU A 1 437 ? -26.694 -5.441 25.213 1.00 96.50 437 GLU A C 1
ATOM 3689 O O . GLU A 1 437 ? -27.760 -4.869 25.429 1.00 96.50 437 GLU A O 1
ATOM 3694 N N . PHE A 1 438 ? -25.542 -5.000 25.720 1.00 94.88 438 PHE A N 1
ATOM 3695 C CA . PHE A 1 438 ? -25.413 -3.855 26.614 1.00 94.88 438 PHE A CA 1
ATOM 3696 C C . PHE A 1 438 ? -24.247 -2.975 26.176 1.00 94.88 438 PHE A C 1
ATOM 3698 O O . PHE A 1 438 ? -23.140 -3.474 25.936 1.00 94.88 438 PHE A O 1
ATOM 3705 N N . ILE A 1 439 ? -24.481 -1.664 26.151 1.00 94.38 439 ILE A N 1
ATOM 3706 C CA . ILE A 1 439 ? -23.439 -0.677 25.899 1.00 94.38 439 ILE A CA 1
ATOM 3707 C C . ILE A 1 439 ? -23.510 0.472 26.905 1.00 94.38 439 ILE A C 1
ATOM 3709 O O . ILE A 1 439 ? -24.551 1.105 27.074 1.00 94.38 439 ILE A O 1
ATOM 3713 N N . LYS A 1 440 ? -22.374 0.744 27.547 1.00 93.75 440 LYS A N 1
ATOM 3714 C CA . LYS A 1 440 ? -22.141 1.903 28.403 1.00 93.75 440 LYS A CA 1
ATOM 3715 C C . LYS A 1 440 ? -20.861 2.599 27.977 1.00 93.75 440 LYS A C 1
ATOM 3717 O O . LYS A 1 440 ? -19.771 2.032 28.094 1.00 93.75 440 LYS A O 1
ATOM 3722 N N . ILE A 1 441 ? -20.995 3.827 27.487 1.00 89.44 441 ILE A N 1
ATOM 3723 C CA . ILE A 1 441 ? -19.855 4.646 27.079 1.00 89.44 441 ILE A CA 1
ATOM 3724 C C . ILE A 1 441 ? -20.025 6.049 27.648 1.00 89.44 441 ILE A C 1
ATOM 3726 O O . ILE A 1 441 ? -20.993 6.748 27.359 1.00 89.44 441 ILE A O 1
ATOM 3730 N N . ASN A 1 442 ? -19.023 6.457 28.421 1.00 87.69 442 ASN A N 1
ATOM 3731 C CA . ASN A 1 442 ? -18.921 7.794 28.986 1.00 87.69 442 ASN A CA 1
ATOM 3732 C C . ASN A 1 442 ? -17.645 8.461 28.469 1.00 87.69 442 ASN A C 1
ATOM 3734 O O . ASN A 1 442 ? -16.545 7.932 28.679 1.00 87.69 442 ASN A O 1
ATOM 3738 N N . TRP A 1 443 ? -17.780 9.622 27.829 1.00 85.81 443 TRP A N 1
ATOM 3739 C CA . TRP A 1 443 ? -16.650 10.426 27.364 1.00 85.81 443 TRP A CA 1
ATOM 3740 C C . TRP A 1 443 ? -16.821 11.896 27.745 1.00 85.81 443 TRP A C 1
ATOM 3742 O O . TRP A 1 443 ? -17.883 12.494 27.600 1.00 85.81 443 TRP A O 1
ATOM 3752 N N . ASN A 1 444 ? -15.732 12.492 28.228 1.00 73.69 444 ASN A N 1
ATOM 3753 C CA . ASN A 1 444 ? -15.733 13.863 28.746 1.00 73.69 444 ASN A CA 1
ATOM 3754 C C . ASN A 1 444 ? -15.200 14.897 27.738 1.00 73.69 444 ASN A C 1
ATOM 3756 O O . ASN A 1 444 ? -15.160 16.081 28.058 1.00 73.69 444 ASN A O 1
ATOM 3760 N N . ASN A 1 445 ? -14.764 14.460 26.552 1.00 70.81 445 ASN A N 1
ATOM 3761 C CA . ASN A 1 445 ? -14.046 15.292 25.581 1.00 70.81 445 ASN A CA 1
ATOM 3762 C C . ASN A 1 445 ? -14.887 15.540 24.311 1.00 70.81 445 ASN A C 1
ATOM 3764 O O . ASN A 1 445 ? -15.985 15.002 24.152 1.00 70.81 445 ASN A O 1
ATOM 3768 N N . GLU A 1 446 ? -14.370 16.332 23.369 1.00 76.31 446 GLU A N 1
ATOM 3769 C CA . GLU A 1 446 ? -15.061 16.708 22.123 1.00 76.31 446 GLU A CA 1
ATOM 3770 C C . GLU A 1 446 ? -15.194 15.560 21.094 1.00 76.31 446 GLU A C 1
ATOM 3772 O O . GLU A 1 446 ? -15.309 15.790 19.897 1.00 76.31 446 GLU A O 1
ATOM 3777 N N . SER A 1 447 ? -15.149 14.289 21.498 1.00 75.81 447 SER A N 1
ATOM 3778 C CA . SER A 1 447 ? -15.249 13.145 20.578 1.00 75.81 447 SER A CA 1
ATOM 3779 C C . SER A 1 447 ? -15.857 11.926 21.263 1.00 75.81 447 SER A C 1
ATOM 3781 O O . SER A 1 447 ? -15.623 11.773 22.461 1.00 75.81 447 SER A O 1
ATOM 3783 N N . PRO A 1 448 ? -16.568 11.045 20.531 1.00 86.75 448 PRO A N 1
ATOM 3784 C CA . PRO A 1 448 ? -16.692 10.982 19.066 1.00 86.75 448 PRO A CA 1
ATOM 3785 C C . PRO A 1 448 ? -17.849 11.824 18.490 1.00 86.75 448 PRO A C 1
ATOM 3787 O O . PRO A 1 448 ? -18.849 12.073 19.159 1.00 86.75 448 PRO A O 1
ATOM 3790 N N . HIS A 1 449 ? -17.730 12.235 17.220 1.00 92.19 449 HIS A N 1
ATOM 3791 C CA . HIS A 1 449 ? -18.763 12.999 16.499 1.00 92.19 449 HIS A CA 1
ATOM 3792 C C . HIS A 1 449 ? -19.846 12.096 15.896 1.00 92.19 449 HIS A C 1
ATOM 3794 O O . HIS A 1 449 ? -21.018 12.475 15.871 1.00 92.19 449 HIS A O 1
ATOM 3800 N N . THR A 1 450 ? -19.448 10.915 15.421 1.00 93.94 450 THR A N 1
ATOM 3801 C CA . THR A 1 450 ? -20.346 9.882 14.900 1.00 93.94 450 THR A CA 1
ATOM 3802 C C . THR A 1 450 ? -20.155 8.601 15.692 1.00 93.94 450 THR A C 1
ATOM 3804 O O . THR A 1 450 ? -19.025 8.130 15.844 1.00 93.94 450 THR A O 1
ATOM 3807 N N . ILE A 1 451 ? -21.261 8.038 16.168 1.00 95.19 451 ILE A N 1
ATOM 3808 C CA . ILE A 1 451 ? -21.304 6.718 16.791 1.00 95.19 451 ILE A CA 1
ATOM 3809 C C . ILE A 1 451 ? -22.233 5.843 15.961 1.00 95.19 451 ILE A C 1
ATOM 3811 O O . ILE A 1 451 ? -23.408 6.168 15.790 1.00 95.19 451 ILE A O 1
ATOM 3815 N N . ASP A 1 452 ? -21.702 4.733 15.466 1.00 97.88 452 ASP A N 1
ATOM 3816 C CA . ASP A 1 452 ? -22.473 3.724 14.754 1.00 97.88 452 ASP A CA 1
ATOM 3817 C C . ASP A 1 452 ? -22.602 2.463 15.612 1.00 97.88 452 ASP A C 1
ATOM 3819 O O . ASP A 1 452 ? -21.618 1.772 15.880 1.00 97.88 452 ASP A O 1
ATOM 3823 N N . LEU A 1 453 ? -23.824 2.198 16.070 1.00 97.69 453 LEU A N 1
ATOM 3824 C CA . LEU A 1 453 ? -24.223 1.028 16.853 1.00 97.69 453 LEU A CA 1
ATOM 3825 C C . LEU A 1 453 ? -25.225 0.154 16.083 1.00 97.69 453 LEU A C 1
ATOM 3827 O O . LEU A 1 453 ? -25.893 -0.696 16.681 1.00 97.69 453 LEU A O 1
ATOM 3831 N N . SER A 1 454 ? -25.363 0.365 14.775 1.00 98.31 454 SER A N 1
ATOM 3832 C CA . SER A 1 454 ? -26.342 -0.335 13.947 1.00 98.31 454 SER A CA 1
ATOM 3833 C C . SER A 1 454 ? -26.098 -1.847 13.899 1.00 98.31 454 SER A C 1
ATOM 3835 O O . SER A 1 454 ? -24.991 -2.326 14.156 1.00 98.31 454 SER A O 1
ATOM 3837 N N . GLN A 1 455 ? -27.137 -2.621 13.581 1.00 97.69 455 GLN A N 1
ATOM 3838 C CA . GLN A 1 455 ? -27.041 -4.076 13.380 1.00 97.69 455 GLN A CA 1
ATOM 3839 C C . GLN A 1 455 ? -26.455 -4.820 14.594 1.00 97.69 455 GLN A C 1
ATOM 3841 O O . GLN A 1 455 ? -25.543 -5.637 14.473 1.00 97.69 455 GLN A O 1
ATOM 3846 N N . ASN A 1 456 ? -26.957 -4.507 15.787 1.00 97.62 456 ASN A N 1
ATOM 3847 C CA . ASN A 1 456 ? -26.601 -5.175 17.039 1.00 97.62 456 ASN A CA 1
ATOM 3848 C C . ASN A 1 456 ? -27.837 -5.837 17.676 1.00 97.62 456 ASN A C 1
ATOM 3850 O O . ASN A 1 456 ? -28.932 -5.836 17.116 1.00 97.62 456 ASN A O 1
ATOM 3854 N N . ASN A 1 457 ? -27.665 -6.419 18.866 1.00 96.31 457 ASN A N 1
ATOM 3855 C CA . ASN A 1 457 ? -28.740 -7.025 19.655 1.00 96.31 457 ASN A CA 1
ATOM 3856 C C . ASN A 1 457 ? -29.040 -6.211 20.924 1.00 96.31 457 ASN A C 1
ATOM 3858 O O . ASN A 1 457 ? -29.369 -6.798 21.959 1.00 96.31 457 ASN A O 1
ATOM 3862 N N . LEU A 1 458 ? -28.891 -4.880 20.863 1.00 96.75 458 LEU A N 1
ATOM 3863 C CA . LEU A 1 458 ? -28.916 -4.029 22.052 1.00 96.75 458 LEU A CA 1
ATOM 3864 C C . LEU A 1 458 ? -30.241 -4.183 22.798 1.00 96.75 458 LEU A C 1
ATOM 3866 O O . LEU A 1 458 ? -31.306 -4.062 22.209 1.00 96.75 458 LEU A O 1
ATOM 3870 N N . GLN A 1 459 ? -30.164 -4.431 24.100 1.00 95.50 459 GLN A N 1
ATOM 3871 C CA . GLN A 1 459 ? -31.293 -4.423 25.033 1.00 95.50 459 GLN A CA 1
ATOM 3872 C C . GLN A 1 459 ? -31.299 -3.132 25.850 1.00 95.50 459 GLN A C 1
ATOM 3874 O O . GLN A 1 459 ? -32.359 -2.644 26.237 1.00 95.50 459 GLN A O 1
ATOM 3879 N N . SER A 1 460 ? -30.113 -2.570 26.100 1.00 94.69 460 SER A N 1
ATOM 3880 C CA . SER A 1 460 ? -29.967 -1.293 26.787 1.00 94.69 460 SER A CA 1
ATOM 3881 C C . SER A 1 460 ? -28.734 -0.510 26.349 1.00 94.69 460 SER A C 1
ATOM 3883 O O . SER A 1 460 ? -27.687 -1.089 26.043 1.00 94.69 460 SER A O 1
ATOM 3885 N N . ILE A 1 461 ? -28.861 0.811 26.405 1.00 96.00 461 ILE A N 1
ATOM 3886 C CA . ILE A 1 461 ? -27.867 1.796 26.005 1.00 96.00 461 ILE A CA 1
ATOM 3887 C C . ILE A 1 461 ? -27.729 2.886 27.072 1.00 96.00 461 ILE A C 1
ATOM 3889 O O . ILE A 1 461 ? -28.716 3.480 27.506 1.00 96.00 461 ILE A O 1
ATOM 3893 N N . GLU A 1 462 ? -26.489 3.144 27.478 1.00 95.44 462 GLU A N 1
ATOM 3894 C CA . GLU A 1 462 ? -26.090 4.249 28.347 1.00 95.44 462 GLU A CA 1
ATOM 3895 C C . GLU A 1 462 ? -24.967 5.042 27.658 1.00 95.44 462 GLU A C 1
ATOM 3897 O O . GLU A 1 462 ? -23.813 4.609 27.630 1.00 95.44 462 GLU A O 1
ATOM 3902 N N . LEU A 1 463 ? -25.298 6.188 27.062 1.00 93.75 463 LEU A N 1
ATOM 3903 C CA . LEU A 1 463 ? -24.332 7.061 26.389 1.00 93.75 463 LEU A CA 1
ATOM 3904 C C . LEU A 1 463 ? -24.326 8.443 27.033 1.00 93.75 463 LEU A C 1
ATOM 3906 O O . LEU A 1 463 ? -25.353 9.117 27.049 1.00 93.75 463 LEU A O 1
ATOM 3910 N N . HIS A 1 464 ? -23.160 8.892 27.490 1.00 92.56 464 HIS A N 1
ATOM 3911 C CA . HIS A 1 464 ? -22.984 10.243 28.021 1.00 92.56 464 HIS A CA 1
ATOM 3912 C C . HIS A 1 464 ? -21.774 10.925 27.383 1.00 92.56 464 HIS A C 1
ATOM 3914 O O . HIS A 1 464 ? -20.640 10.453 27.519 1.00 92.56 464 HIS A O 1
ATOM 3920 N N . GLY A 1 465 ? -22.005 12.074 26.743 1.00 89.19 465 GLY A N 1
ATOM 3921 C CA . GLY A 1 465 ? -20.925 12.908 26.229 1.00 89.19 465 GLY A CA 1
ATOM 3922 C C . GLY A 1 465 ? -21.388 14.128 25.440 1.00 89.19 465 GLY A C 1
ATOM 3923 O O . GLY A 1 465 ? -22.531 14.233 25.018 1.00 89.19 465 GLY A O 1
ATOM 3924 N N . GLN A 1 466 ? -20.498 15.103 25.255 1.00 86.88 466 GLN A N 1
ATOM 3925 C CA . GLN A 1 466 ? -20.912 16.458 24.861 1.00 86.88 466 GLN A CA 1
ATOM 3926 C C . GLN A 1 466 ? -20.980 16.709 23.351 1.00 86.88 466 GLN A C 1
ATOM 3928 O O . GLN A 1 466 ? -21.539 17.715 22.941 1.00 86.88 466 GLN A O 1
ATOM 3933 N N . SER A 1 467 ? -20.401 15.841 22.525 1.00 86.94 467 SER A N 1
ATOM 3934 C CA . SER A 1 467 ? -19.912 16.197 21.180 1.00 86.94 467 SER A CA 1
ATOM 3935 C C . SER A 1 467 ? -20.420 15.315 20.041 1.00 86.94 467 SER A C 1
ATOM 3937 O O . SER A 1 467 ? -20.022 15.501 18.892 1.00 86.94 467 SER A O 1
ATOM 3939 N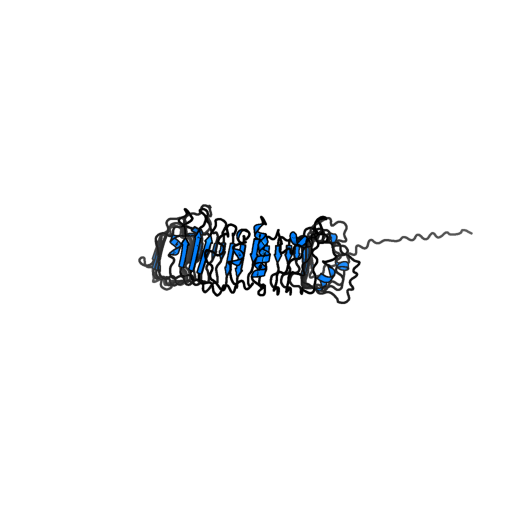 N . THR A 1 468 ? -21.292 14.351 20.325 1.00 89.25 468 THR A N 1
ATOM 3940 C CA . THR A 1 468 ? -21.834 13.472 19.285 1.00 89.25 468 THR A CA 1
ATOM 3941 C C . THR A 1 468 ? -22.953 14.163 18.528 1.00 89.25 468 THR A C 1
ATOM 3943 O O . THR A 1 468 ? -23.958 14.546 19.117 1.00 89.25 468 THR A O 1
ATOM 3946 N N . TYR A 1 469 ? -22.779 14.275 17.212 1.00 93.12 469 TYR A N 1
ATOM 3947 C CA . TYR A 1 469 ? -23.750 14.859 16.289 1.00 93.12 469 TYR A CA 1
ATOM 3948 C C . TYR A 1 469 ? -24.600 13.794 15.598 1.00 93.12 469 TYR A C 1
ATOM 3950 O O . TYR A 1 469 ? -25.750 14.065 15.266 1.00 93.12 469 TYR A O 1
ATOM 3958 N N . THR A 1 470 ? -24.048 12.598 15.378 1.00 95.56 470 THR A N 1
ATOM 3959 C CA . THR A 1 470 ? -24.702 11.512 14.634 1.00 95.56 470 THR A CA 1
ATOM 3960 C C . THR A 1 470 ? -24.674 10.230 15.455 1.00 95.56 470 THR A C 1
ATOM 3962 O O . THR A 1 470 ? -23.598 9.774 15.845 1.00 95.56 470 THR A O 1
ATOM 3965 N N . LEU A 1 471 ? -25.846 9.643 15.692 1.00 96.69 471 LEU A N 1
ATOM 3966 C CA . LEU A 1 471 ? -26.003 8.345 16.342 1.00 96.69 471 LEU A CA 1
ATOM 3967 C C . LEU A 1 471 ? -26.826 7.413 15.448 1.00 96.69 471 LEU A C 1
ATOM 3969 O O . LEU A 1 471 ? -27.977 7.714 15.131 1.00 96.69 471 LEU A O 1
ATOM 3973 N N . LEU A 1 472 ? -26.240 6.281 15.059 1.00 97.81 472 LEU A N 1
ATOM 3974 C CA . LEU A 1 472 ? -26.906 5.253 14.258 1.00 97.81 472 LEU A CA 1
ATOM 3975 C C . LEU A 1 472 ? -27.254 4.059 15.150 1.00 97.81 472 LEU A C 1
ATOM 3977 O O . LEU A 1 472 ? -26.359 3.435 15.719 1.00 97.81 472 LEU A O 1
ATOM 3981 N N . LEU A 1 473 ? -28.544 3.755 15.297 1.00 97.56 473 LEU A N 1
ATOM 3982 C CA . LEU A 1 473 ? -29.057 2.632 16.094 1.00 97.56 473 LEU A CA 1
ATOM 3983 C C . LEU A 1 473 ? -29.916 1.668 15.272 1.00 97.56 473 LEU A C 1
ATOM 3985 O O . LEU A 1 473 ? -30.493 0.737 15.839 1.00 97.56 473 LEU A O 1
ATOM 3989 N N . ASN A 1 474 ? -30.012 1.864 13.960 1.00 97.38 474 ASN A N 1
ATOM 3990 C CA . ASN A 1 474 ? -30.869 1.057 13.108 1.00 97.38 474 ASN A CA 1
ATOM 3991 C C . ASN A 1 474 ? -30.565 -0.446 13.224 1.00 97.38 474 ASN A C 1
ATOM 3993 O O . ASN A 1 474 ? -29.439 -0.865 13.490 1.00 97.38 474 ASN A O 1
ATOM 3997 N N . GLU A 1 475 ? -31.595 -1.264 13.022 1.00 96.88 475 GLU A N 1
ATOM 3998 C CA . GLU A 1 475 ? -31.535 -2.730 13.085 1.00 96.88 475 GLU A CA 1
ATOM 3999 C C . GLU A 1 475 ? -31.182 -3.302 14.476 1.00 96.88 475 GLU A C 1
ATOM 4001 O O . GLU A 1 475 ? -30.656 -4.406 14.585 1.00 96.88 475 GLU A O 1
ATOM 4006 N N . ASN A 1 476 ? -31.533 -2.594 15.557 1.00 96.19 476 ASN A N 1
ATOM 4007 C CA . ASN A 1 476 ? -31.482 -3.103 16.935 1.00 96.19 476 ASN A CA 1
ATOM 4008 C C . ASN A 1 476 ? -32.869 -3.551 17.424 1.00 96.19 476 ASN A C 1
ATOM 4010 O O . ASN A 1 476 ? -33.514 -2.890 18.237 1.00 96.19 476 ASN A O 1
ATOM 4014 N N . SER A 1 477 ? 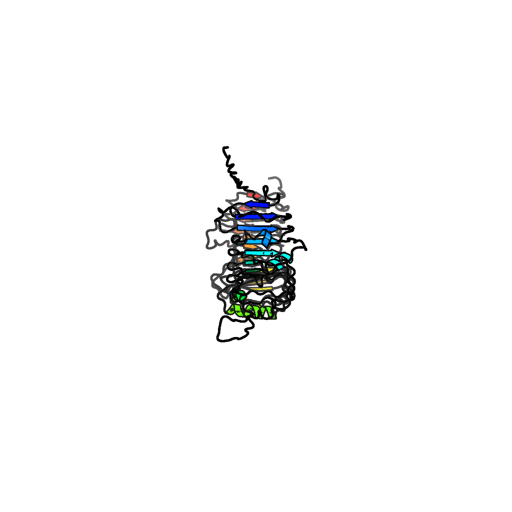-33.342 -4.695 16.928 1.00 94.62 477 SER A N 1
ATOM 4015 C CA . SER A 1 477 ? -34.723 -5.159 17.168 1.00 94.62 477 SER A CA 1
ATOM 4016 C C . SER A 1 477 ? -35.091 -5.418 18.641 1.00 94.62 477 SER A C 1
ATOM 4018 O O . SER A 1 477 ? -36.271 -5.367 18.980 1.00 94.62 477 SER A O 1
ATOM 4020 N N . ASN A 1 478 ? -34.105 -5.658 19.514 1.00 93.88 478 ASN A N 1
ATOM 4021 C CA . ASN A 1 478 ? -34.315 -5.914 20.945 1.00 93.88 478 ASN A CA 1
ATOM 4022 C C . ASN A 1 478 ? -34.292 -4.644 21.815 1.00 93.88 478 ASN A C 1
ATOM 4024 O O . ASN A 1 478 ? -34.530 -4.736 23.023 1.00 93.88 478 ASN A O 1
ATOM 4028 N N . LEU A 1 479 ? -33.986 -3.476 21.240 1.00 93.88 479 LEU A N 1
ATOM 4029 C CA . LEU A 1 479 ? -33.798 -2.253 22.013 1.00 93.88 479 LEU A CA 1
ATOM 4030 C C . LEU A 1 479 ? -35.154 -1.636 22.343 1.00 93.88 479 LEU A C 1
ATOM 4032 O O . LEU A 1 479 ? -35.855 -1.153 21.459 1.00 93.88 479 LEU A O 1
ATOM 4036 N N . SER A 1 480 ? -35.503 -1.613 23.629 1.00 88.94 480 SER A N 1
ATOM 4037 C CA . SER A 1 480 ? -36.680 -0.892 24.117 1.00 88.94 480 SER A CA 1
ATOM 4038 C C . SER A 1 480 ? -36.320 0.557 24.454 1.00 88.94 480 SER A C 1
ATOM 4040 O O . SER A 1 480 ? -35.294 0.817 25.088 1.00 88.94 480 SER A O 1
ATOM 4042 N N . LEU A 1 481 ? -37.186 1.507 24.094 1.00 88.38 481 LEU A N 1
ATOM 4043 C CA . LEU A 1 481 ? -37.002 2.942 24.359 1.00 88.38 481 LEU A CA 1
ATOM 4044 C C . LEU A 1 481 ? -37.498 3.380 25.752 1.00 88.38 481 LEU A C 1
ATOM 4046 O O . LEU A 1 481 ? -37.863 4.537 25.957 1.00 88.38 481 LEU A O 1
ATOM 4050 N N . THR A 1 482 ? -37.537 2.472 26.732 1.00 87.19 482 THR A N 1
ATOM 4051 C CA . THR A 1 482 ? -37.920 2.843 28.103 1.00 87.19 482 THR A CA 1
ATOM 4052 C C . THR A 1 482 ? -36.806 3.652 28.783 1.00 87.19 482 THR A C 1
ATOM 4054 O O . THR A 1 482 ? -35.632 3.389 28.523 1.00 87.19 482 THR A O 1
ATOM 4057 N N . PRO A 1 483 ? -37.111 4.559 29.733 1.00 82.38 483 PRO A N 1
ATOM 4058 C CA . PRO A 1 483 ? -36.083 5.331 30.445 1.00 82.38 483 PRO A CA 1
ATOM 4059 C C . PRO A 1 483 ? -35.037 4.486 31.192 1.00 82.38 483 PRO A C 1
ATOM 4061 O O . PRO A 1 483 ? -33.977 4.988 31.547 1.00 82.38 483 PRO A O 1
ATOM 4064 N N . ILE A 1 484 ? -35.346 3.216 31.475 1.00 80.19 484 ILE A N 1
ATOM 4065 C CA . ILE A 1 484 ? -34.439 2.285 32.159 1.00 80.19 484 ILE A CA 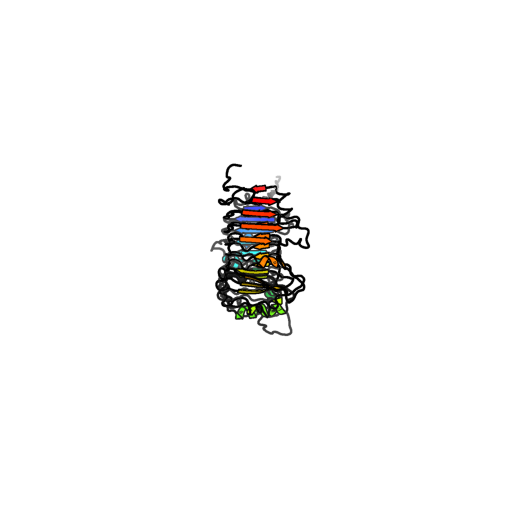1
ATOM 4066 C C . ILE A 1 484 ? -33.416 1.708 31.175 1.00 80.19 484 ILE A C 1
ATOM 4068 O O . ILE A 1 484 ? -32.259 1.509 31.532 1.00 80.19 484 ILE A O 1
ATOM 4072 N N . THR A 1 485 ? -33.851 1.419 29.951 1.00 85.81 485 THR A N 1
ATOM 4073 C CA . THR A 1 485 ? -33.043 0.765 28.917 1.00 85.81 485 THR A CA 1
ATOM 4074 C C . THR A 1 485 ? -32.410 1.757 27.949 1.00 85.81 485 THR A C 1
ATOM 4076 O O . THR A 1 485 ? -31.448 1.403 27.281 1.00 85.81 485 THR A O 1
ATOM 4079 N N . PHE A 1 486 ? -32.908 2.990 27.873 1.00 90.31 486 PHE A N 1
ATOM 4080 C CA . PHE A 1 486 ? -32.457 4.008 26.932 1.00 90.31 486 PHE A CA 1
ATOM 4081 C C . PHE A 1 486 ? -32.079 5.295 27.670 1.00 90.31 486 PHE A C 1
ATOM 4083 O O . PHE A 1 486 ? -32.918 6.161 27.918 1.00 90.31 486 PHE A O 1
ATOM 4090 N N . ASN A 1 487 ? -30.803 5.413 28.037 1.00 93.25 487 ASN A N 1
ATOM 4091 C CA . ASN A 1 487 ? -30.252 6.572 28.732 1.00 93.25 487 ASN A CA 1
ATOM 4092 C C . ASN A 1 487 ? -29.188 7.240 27.853 1.00 93.25 487 ASN A C 1
ATOM 4094 O O . ASN A 1 487 ? -28.063 6.758 27.741 1.00 93.25 487 ASN A O 1
ATOM 4098 N N . ILE A 1 488 ? -29.559 8.336 27.194 1.00 93.62 488 ILE A N 1
ATOM 4099 C CA . ILE A 1 488 ? -28.682 9.064 26.277 1.00 93.62 488 ILE A CA 1
ATOM 4100 C C . ILE A 1 488 ? -28.640 10.535 26.692 1.00 93.62 488 ILE A C 1
ATOM 4102 O O . ILE A 1 488 ? -29.657 11.225 26.650 1.00 93.62 488 ILE A O 1
ATOM 4106 N N . ASP A 1 489 ? -27.453 11.017 27.049 1.00 94.81 489 ASP A N 1
ATOM 4107 C CA . ASP A 1 489 ? -27.156 12.418 27.356 1.00 94.81 489 ASP A CA 1
ATOM 4108 C C . ASP A 1 489 ? -26.142 12.959 26.342 1.00 94.81 489 ASP A C 1
ATOM 4110 O O . ASP A 1 489 ? -24.929 12.947 26.567 1.00 94.81 489 ASP A O 1
ATOM 4114 N N . LEU A 1 490 ? -26.669 13.362 25.181 1.00 94.19 490 LEU A N 1
ATOM 4115 C CA . LEU A 1 490 ? -25.917 13.863 24.028 1.00 94.19 490 LEU A CA 1
ATOM 4116 C C . LEU A 1 490 ? -26.478 15.233 23.598 1.00 94.19 490 LEU A C 1
ATOM 4118 O O . LEU A 1 490 ? -27.261 15.307 22.649 1.00 94.19 490 LEU A O 1
ATOM 4122 N N . PRO A 1 491 ? -26.116 16.338 24.278 1.00 93.88 491 PRO A N 1
ATOM 4123 C CA . PRO A 1 491 ? -26.745 17.649 24.084 1.00 93.88 491 PRO A CA 1
ATOM 4124 C C . PRO A 1 491 ? -26.551 18.251 22.684 1.00 93.88 491 PRO A C 1
ATOM 4126 O O . PRO A 1 491 ? -27.275 19.176 22.321 1.00 93.88 491 PRO A O 1
ATOM 4129 N N . LEU A 1 492 ? -25.584 17.753 21.906 1.00 93.38 492 LEU A N 1
ATOM 4130 C CA . LEU A 1 492 ? -25.302 18.204 20.540 1.00 93.38 492 LEU A CA 1
ATOM 4131 C C . LEU A 1 492 ? -25.803 17.240 19.450 1.00 93.38 492 LEU A C 1
ATOM 4133 O O . LEU A 1 492 ? -25.459 17.436 18.285 1.00 93.38 492 LEU A O 1
ATOM 4137 N N . LEU A 1 493 ? -26.614 16.231 19.786 1.00 95.62 493 LEU A N 1
ATOM 4138 C CA . LEU A 1 493 ? -27.123 15.265 18.809 1.00 95.62 493 LEU A CA 1
ATOM 4139 C C . LEU A 1 493 ? -28.000 15.951 17.747 1.00 95.62 493 LEU A C 1
ATOM 4141 O O . LEU A 1 493 ? -28.995 16.598 18.068 1.00 95.62 493 LEU A O 1
ATOM 4145 N N . GLN A 1 494 ? -27.629 15.801 16.473 1.00 95.88 494 GLN A N 1
ATOM 4146 C CA . GLN A 1 494 ? -28.318 16.391 15.317 1.00 95.88 494 GLN A CA 1
ATOM 4147 C C . GLN A 1 494 ? -29.040 15.340 14.469 1.00 95.88 494 GLN A C 1
ATOM 4149 O O . GLN A 1 494 ? -30.082 15.638 13.887 1.00 95.88 494 GLN A O 1
ATOM 4154 N N . TYR A 1 495 ? -28.495 14.125 14.392 1.00 96.69 495 TYR A N 1
ATOM 4155 C CA . TYR A 1 495 ? -29.042 13.016 13.619 1.00 96.69 495 TYR A CA 1
ATOM 4156 C C . TYR A 1 495 ? -29.117 11.749 14.469 1.00 96.69 495 TYR A C 1
ATOM 4158 O O . TYR A 1 495 ? -28.132 11.353 15.097 1.00 96.69 495 TYR A O 1
ATOM 4166 N N . LEU A 1 496 ? -30.288 11.114 14.456 1.00 96.75 496 LEU A N 1
ATOM 4167 C CA . LEU A 1 496 ? -30.574 9.872 15.160 1.00 96.75 496 LEU A CA 1
ATOM 4168 C C . LEU A 1 496 ? -31.304 8.919 14.213 1.00 96.75 496 LEU A C 1
ATOM 4170 O O . LEU A 1 496 ? -32.416 9.226 13.783 1.00 96.75 496 LEU A O 1
ATOM 4174 N N . ASP A 1 497 ? -30.688 7.778 13.917 1.00 97.44 497 ASP A N 1
ATOM 4175 C CA . ASP A 1 497 ? -31.291 6.724 13.099 1.00 97.44 497 ASP A CA 1
ATOM 4176 C C . ASP A 1 497 ? -31.856 5.611 13.983 1.00 97.44 497 ASP A C 1
ATOM 4178 O O . ASP A 1 497 ? -31.110 4.987 14.739 1.00 97.44 497 ASP A O 1
ATOM 4182 N N . LEU A 1 498 ? -33.166 5.372 13.896 1.00 95.94 498 LEU A N 1
ATOM 4183 C CA . LEU A 1 498 ? -33.889 4.354 14.668 1.00 95.94 498 LEU A CA 1
ATOM 4184 C C . LEU A 1 498 ? -34.583 3.326 13.763 1.00 95.94 498 LEU A C 1
ATOM 4186 O O . LEU A 1 498 ? -35.486 2.617 14.220 1.00 95.94 498 LEU A O 1
ATOM 4190 N N . ASP A 1 499 ? -34.213 3.250 12.484 1.00 95.62 499 ASP A N 1
ATOM 4191 C CA . ASP A 1 499 ? -34.888 2.363 11.542 1.00 95.62 499 ASP A CA 1
ATOM 4192 C C . ASP A 1 499 ? -34.825 0.900 12.012 1.00 95.62 499 ASP A C 1
ATOM 4194 O O . ASP A 1 499 ? -33.788 0.385 12.420 1.00 95.62 499 ASP A O 1
ATOM 4198 N N . SER A 1 500 ? -35.950 0.186 11.941 1.00 91.44 500 SER A N 1
ATOM 4199 C CA . SER A 1 500 ? -36.056 -1.222 12.369 1.00 91.44 500 SER A CA 1
ATOM 4200 C C . SER A 1 500 ? -35.814 -1.490 13.870 1.00 91.44 500 SER A C 1
ATOM 4202 O O . SER A 1 500 ? -35.445 -2.606 14.241 1.00 91.44 500 SER A O 1
ATOM 4204 N N . ILE A 1 501 ? -36.063 -0.507 14.742 1.00 91.38 501 ILE A N 1
ATOM 4205 C CA . ILE A 1 501 ? -36.170 -0.702 16.201 1.00 91.38 501 ILE A CA 1
ATOM 4206 C C . ILE A 1 501 ? -37.640 -0.915 16.592 1.00 91.38 501 ILE A C 1
ATOM 4208 O O . ILE A 1 501 ? -38.543 -0.287 16.033 1.00 91.38 501 ILE A O 1
ATOM 4212 N N . HIS A 1 502 ? -37.905 -1.804 17.555 1.00 84.94 502 HIS A N 1
ATOM 4213 C CA . HIS A 1 502 ? -39.256 -2.000 18.078 1.00 84.94 502 HIS A CA 1
ATOM 4214 C C . HIS A 1 502 ? -39.630 -0.869 19.045 1.00 84.94 502 HIS A C 1
ATOM 4216 O O . HIS A 1 502 ? -39.079 -0.759 20.137 1.00 84.94 502 HIS A O 1
ATOM 4222 N N . ILE A 1 503 ? -40.575 -0.020 18.643 1.00 82.69 503 ILE A N 1
ATOM 4223 C CA . ILE A 1 503 ? -41.095 1.061 19.484 1.00 82.69 503 ILE A CA 1
ATOM 4224 C C . ILE A 1 503 ? -42.426 0.599 20.080 1.00 82.69 503 ILE A C 1
ATOM 4226 O O . ILE A 1 503 ? -43.463 0.664 19.415 1.00 82.69 503 ILE A O 1
ATOM 4230 N N . ASP A 1 504 ? -42.400 0.136 21.331 1.00 75.50 504 ASP A N 1
ATOM 4231 C CA . ASP A 1 504 ? -43.623 0.012 22.128 1.00 75.50 504 ASP A CA 1
ATOM 4232 C C . ASP A 1 504 ? -44.222 1.418 22.313 1.00 75.50 504 ASP A C 1
ATOM 4234 O O . ASP A 1 504 ? -43.490 2.381 22.537 1.00 75.50 504 ASP A O 1
ATOM 4238 N N . SER A 1 505 ? -45.541 1.559 22.146 1.00 65.81 505 SER A N 1
ATOM 4239 C CA . SER A 1 505 ? -46.235 2.857 22.072 1.00 65.81 505 SER A CA 1
ATOM 4240 C C . SER A 1 505 ? -45.815 3.839 23.181 1.00 65.81 505 SER A C 1
ATOM 4242 O O . SER A 1 505 ? -45.943 3.496 24.357 1.00 65.81 505 SER A O 1
ATOM 4244 N N . PHE A 1 506 ? -45.363 5.034 22.772 1.00 57.38 506 PHE A N 1
ATOM 4245 C CA . PHE A 1 506 ? -44.919 6.151 23.622 1.00 57.38 506 PHE A CA 1
ATOM 4246 C C . PHE A 1 506 ? -45.969 6.661 24.615 1.00 57.38 506 PHE A C 1
ATOM 4248 O O . PHE A 1 506 ? -47.159 6.764 24.225 1.00 57.38 506 PHE A O 1
#

Radius of gyration: 32.46 Å; chains: 1; bounding box: 89×62×128 Å

pLDDT: mean 81.98, std 17.04, range [29.98, 98.5]

Sequence (506 aa):
MKEQILILFFLIFIEKTKCSFWNEIPSRCIYDRTTLFSCWNTTFTHPIPLFNDLTYTLQNHYVQIRNSYFQLSLNDLFVHVGSNIESLELINNTFSSLLSFNEDEKIYFRLLQSLQIHDEKSLQWFQLNTSYFPQLIKLDLSYNQFTNDKKLLFNQQYFPFLKYLNLSHNQLQSIDNLTGNCLNRIESLILSFNKLNQFQSLIFLDLSSTLIKQLFSITLLPRLEIFLCYYCQQIPMIEYEKFLLNCSQSHNYLILDLTETNINSLKLFNPYIKCIKDLTFNNQHLIDSISAQDLLFSTNLQNIQMRTIDKIDYIHLNVYDRLKSIDFSYNMNLKYVSLHLMSDYTYLQRLILSHTTVKDFSVNFNNTIQKFLHIDIIDMSYSRLETLYFLKYLTFYTLDVSYNRLKIIDINQINFHHGMYELTLMNLLNLSSNEMEFIKINWNNESPHTIDLSQNNLQSIELHGQSTYTLLLNENSNLSLTPITFNIDLPLLQYLDLDSIHIDSF

Organism: NCBI:txid392033